Protein AF-N9V1D9-F1 (afdb_monomer)

Mean predicted aligned error: 19.61 Å

Nearest PDB structures (foldseek):
  7ds2-assembly1_B  TM=2.719E-01  e=3.490E+00  Gallus gallus
  8ptk-assembly1_K  TM=2.201E-01  e=3.122E+00  Sus scrofa
  5gsz-assembly1_A  TM=1.842E-01  e=7.622E+00  Mus musculus

Radius of gyration: 31.57 Å; Cα contacts (8 Å, |Δi|>4): 622; chains: 1; bounding box: 70×58×119 Å

pLDDT: mean 80.67, std 20.09, range [31.06, 98.62]

Sequence (431 aa):
MKRSFRFLLLSATIATISIPVLAASCETKAPKEKKEFEAEIAKVEESIKDTTLSAGKKVELAKLASDAKLQLDKLKTQEDFKKALEDLKQKADEIKNKQEENNEGNEGKKPAEISELDETSKKLKDILVLSNDGNRDKWLALLTKSEKDYTLWYDRDNKKIVMVKGEKPPFGSNKDAEQWVLFELKDDAKGMLTDGRQLVNDKEPTYEVAKGDKTYTNLSTKLNFGIDKQLNSNKFDIYIRYKVGKFIKDASPLVSTESNQSKVSFETKESEESTPSPSTPPSSTPTPDRGDSSSPAMKYKMPELYKFSEEGNLFEVKEIKQLKEELEKILKGKNQGSLRIDKGLIKATRDKKSELKFLKFNLALKKFPNVNTHGNTTANIGWIFGSSNRKGIFLKKEDDNKYILKWKLLIKDENTVSDSEKEYSQIIEIK

Secondary structure (DSSP, 8-state):
--------------------------S----HHHHHHHHHHHHHHHHHT-TTS-HHHHHHHHHHHHHHHHHHTT--SHHHHHHHHHHHHHHHHHHHH-------SS-TTHHHHHHHHHHHHHH-SS-EEE---TTHHHHHHHHHH-GGGEEEEEETTTTEEEEEESSS-SSGGGTTS--EEEEEE-HHHHHHS-TTEEEEESS--EEEEEETTEEEEEE--EEEEEEEEPTTSSEEEEEEEEEEEE--TTSPPEE-SS-EEEEEEEE--------PPPPP----PPPPPPP-S--GGGGBSSHHHHHHHHTT-SEEE-SHHHHHHHHHHHHTT-SEEEEEEETTEEEESS-TT-B-SSEEE-GGGTT-TT---SSSTT-SEE--BTTB---SEEEEE-SSSEEEEEEEE-BSSTTS--TT--EEEEEEE--

Structure (mmCIF, N/CA/C/O backbone):
data_AF-N9V1D9-F1
#
_entry.id   AF-N9V1D9-F1
#
loop_
_atom_site.group_PDB
_atom_site.id
_atom_site.type_symbol
_atom_site.label_atom_id
_atom_site.label_alt_id
_atom_site.label_comp_id
_atom_site.label_asym_id
_atom_site.label_entity_id
_atom_site.label_seq_id
_atom_site.pdbx_PDB_ins_code
_atom_site.Cartn_x
_atom_site.Cartn_y
_atom_site.Cartn_z
_atom_site.occupancy
_atom_site.B_iso_or_equiv
_atom_site.auth_seq_id
_atom_site.auth_comp_id
_atom_site.auth_asym_id
_atom_site.auth_atom_id
_atom_site.pdbx_PDB_model_num
ATOM 1 N N . MET A 1 1 ? 12.044 7.787 -80.565 1.00 36.12 1 MET A N 1
ATOM 2 C CA . MET A 1 1 ? 12.606 9.086 -80.116 1.00 36.12 1 MET A CA 1
ATOM 3 C C . MET A 1 1 ? 11.672 9.627 -79.045 1.00 36.12 1 MET A C 1
ATOM 5 O O . MET A 1 1 ? 10.475 9.519 -79.233 1.00 36.12 1 MET A O 1
ATOM 9 N N . LYS A 1 2 ? 12.167 9.843 -77.817 1.00 39.03 2 LYS A N 1
ATOM 10 C CA . LYS A 1 2 ? 12.454 11.173 -77.224 1.00 39.03 2 LYS A CA 1
ATOM 11 C C . LYS A 1 2 ? 11.233 12.109 -77.285 1.00 39.03 2 LYS A C 1
ATOM 13 O O . LYS A 1 2 ? 10.715 12.301 -78.366 1.00 39.03 2 LYS A O 1
ATOM 18 N N . ARG A 1 3 ? 10.796 12.826 -76.256 1.00 43.31 3 ARG A N 1
ATOM 19 C CA . ARG A 1 3 ? 11.112 13.010 -74.830 1.00 43.31 3 ARG A CA 1
ATOM 20 C C . ARG A 1 3 ? 10.045 14.024 -74.352 1.00 43.31 3 ARG A C 1
ATOM 22 O O . ARG A 1 3 ? 9.467 14.728 -75.170 1.00 43.31 3 ARG A O 1
ATOM 29 N N . SER A 1 4 ? 9.903 14.131 -73.032 1.00 45.41 4 SER A N 1
ATOM 30 C CA . SER A 1 4 ? 9.452 15.309 -72.269 1.00 45.41 4 SER A CA 1
ATOM 31 C C . SER A 1 4 ? 8.000 15.783 -72.384 1.00 45.41 4 SER A C 1
ATOM 33 O O . SER A 1 4 ? 7.652 16.541 -73.280 1.00 45.41 4 SER A O 1
ATOM 35 N N . PHE A 1 5 ? 7.242 15.521 -71.317 1.00 45.53 5 PHE A N 1
ATOM 36 C CA . PHE A 1 5 ? 6.299 16.492 -70.768 1.00 45.53 5 PHE A CA 1
ATOM 37 C C . PHE A 1 5 ? 6.750 16.829 -69.342 1.00 45.53 5 PHE A C 1
ATOM 39 O O . PHE A 1 5 ? 6.777 15.968 -68.464 1.00 45.53 5 PHE A O 1
ATOM 46 N N . ARG A 1 6 ? 7.197 18.073 -69.140 1.00 49.41 6 ARG A N 1
ATOM 47 C CA . ARG A 1 6 ? 7.461 18.673 -67.829 1.00 49.41 6 ARG A CA 1
ATOM 48 C C . ARG A 1 6 ? 6.387 19.731 -67.571 1.00 49.41 6 ARG A C 1
ATOM 50 O O . ARG A 1 6 ? 6.195 20.594 -68.414 1.00 49.41 6 ARG A O 1
ATOM 57 N N . PHE A 1 7 ? 5.802 19.639 -66.377 1.00 44.75 7 PHE A N 1
ATOM 58 C CA . PHE A 1 7 ? 5.286 20.704 -65.510 1.00 44.75 7 PHE A CA 1
ATOM 59 C C . PHE A 1 7 ? 4.245 21.705 -66.035 1.00 44.75 7 PHE A C 1
ATOM 61 O O . PHE A 1 7 ? 4.569 22.615 -66.789 1.00 44.75 7 PHE A O 1
ATOM 68 N N . LEU A 1 8 ? 3.063 21.676 -65.406 1.00 41.34 8 LEU A N 1
ATOM 69 C CA . LEU A 1 8 ? 2.455 22.878 -64.827 1.00 41.34 8 LEU A CA 1
ATOM 70 C C . LEU A 1 8 ? 1.548 22.512 -63.636 1.00 41.34 8 LEU A C 1
ATOM 72 O O . LEU A 1 8 ? 0.746 21.587 -63.702 1.00 41.34 8 LEU A O 1
ATOM 76 N N . LEU A 1 9 ? 1.794 23.219 -62.531 1.00 47.09 9 LEU A N 1
ATOM 77 C CA . LEU A 1 9 ? 1.120 23.207 -61.230 1.00 47.09 9 LEU A CA 1
ATOM 78 C C . LEU A 1 9 ? -0.313 23.774 -61.282 1.00 47.09 9 LEU A C 1
ATOM 80 O O . LEU A 1 9 ? -0.656 24.452 -62.244 1.00 47.09 9 LEU A O 1
ATOM 84 N N . LEU A 1 10 ? -1.009 23.623 -60.138 1.00 41.75 10 LEU A N 1
ATOM 85 C CA . LEU A 1 10 ? -2.261 24.253 -59.652 1.00 41.75 10 LEU A CA 1
ATOM 86 C C . LEU A 1 10 ? -3.451 23.279 -59.706 1.00 41.75 10 LEU A C 1
ATOM 88 O O . LEU A 1 10 ? -3.725 22.697 -60.741 1.00 41.75 10 LEU A O 1
ATOM 92 N N . SER A 1 11 ? -4.214 23.010 -58.648 1.00 44.09 11 SER A N 1
ATOM 93 C CA . SER A 1 11 ? -4.356 23.631 -57.328 1.00 44.09 11 SER A CA 1
ATOM 94 C C . SER A 1 11 ? -5.165 22.667 -56.452 1.00 44.09 11 SER A C 1
ATOM 96 O O . SER A 1 11 ? -6.257 22.270 -56.853 1.00 44.09 11 SER A O 1
ATOM 98 N N . ALA A 1 12 ? -4.668 22.309 -55.267 1.00 43.69 12 ALA A N 1
ATOM 99 C CA . ALA A 1 12 ? -5.459 21.612 -54.255 1.00 43.69 12 ALA A CA 1
ATOM 100 C C . ALA A 1 12 ? -5.457 22.445 -52.971 1.00 43.69 12 ALA A C 1
ATOM 102 O O . ALA A 1 12 ? -4.437 22.621 -52.308 1.00 43.69 12 ALA A O 1
ATOM 103 N N . THR A 1 13 ? -6.622 23.010 -52.691 1.00 45.75 13 THR A N 1
ATOM 104 C CA . THR A 1 13 ? -7.020 23.761 -51.505 1.00 45.75 13 THR A CA 1
ATOM 105 C C . THR A 1 13 ? -6.794 22.911 -50.256 1.00 45.75 13 THR A C 1
ATOM 107 O O . THR A 1 13 ? -7.564 21.994 -49.979 1.00 45.75 13 THR A O 1
ATOM 110 N N . ILE A 1 14 ? -5.755 23.211 -49.477 1.00 40.72 14 ILE A N 1
ATOM 111 C CA . ILE A 1 14 ? -5.665 22.703 -48.107 1.00 40.72 14 ILE A CA 1
ATOM 112 C C . ILE A 1 14 ? -6.424 23.693 -47.234 1.00 40.72 14 ILE A C 1
ATOM 114 O O . ILE A 1 14 ? -5.996 24.828 -47.030 1.00 40.72 14 ILE A O 1
ATOM 118 N N . ALA A 1 15 ? -7.592 23.253 -46.777 1.00 38.97 15 ALA A N 1
ATOM 119 C CA . ALA A 1 15 ? -8.393 23.946 -45.792 1.00 38.97 15 ALA A CA 1
ATOM 120 C C . ALA A 1 15 ? -7.555 24.184 -44.528 1.00 38.97 15 ALA A C 1
ATOM 122 O O . ALA A 1 15 ? -7.119 23.250 -43.855 1.00 38.97 15 ALA A O 1
ATOM 123 N N . THR A 1 16 ? -7.333 25.454 -44.212 1.00 38.19 16 THR A N 1
ATOM 124 C CA . THR A 1 16 ? -6.825 25.914 -42.926 1.00 38.19 16 THR A CA 1
ATOM 125 C C . THR A 1 16 ? -7.861 25.602 -41.851 1.00 38.19 16 THR A C 1
ATOM 127 O O . THR A 1 16 ? -8.816 26.351 -41.656 1.00 38.19 16 THR A O 1
ATOM 130 N N . ILE A 1 17 ? -7.679 24.494 -41.130 1.00 39.06 17 ILE A N 1
ATOM 131 C CA . ILE A 1 17 ? -8.378 24.272 -39.863 1.00 39.06 17 ILE A CA 1
ATOM 132 C C . ILE A 1 17 ? -7.702 25.178 -38.832 1.00 39.06 17 ILE A C 1
ATOM 134 O O . ILE A 1 17 ? -6.700 24.830 -38.212 1.00 39.06 17 ILE A O 1
ATOM 138 N N . SER A 1 18 ? -8.240 26.386 -38.694 1.00 35.78 18 SER A N 1
ATOM 139 C CA . SER A 1 18 ? -7.959 27.277 -37.577 1.00 35.78 18 SER A CA 1
ATOM 140 C C . SER A 1 18 ? -8.510 26.643 -36.300 1.00 35.78 18 SER A C 1
ATOM 142 O O . SER A 1 18 ? -9.712 26.704 -36.038 1.00 35.78 18 SER A O 1
ATOM 144 N N . ILE A 1 19 ? -7.643 26.019 -35.505 1.00 37.91 19 ILE A N 1
ATOM 145 C CA . ILE A 1 19 ? -7.987 25.661 -34.128 1.00 37.91 19 ILE A CA 1
ATOM 146 C C . ILE A 1 19 ? -8.031 26.974 -33.332 1.00 37.91 19 ILE A C 1
ATOM 148 O O . ILE A 1 19 ? -7.043 27.716 -33.346 1.00 37.91 19 ILE A O 1
ATOM 152 N N . PRO A 1 20 ? -9.148 27.304 -32.663 1.00 40.84 20 PRO A N 1
ATOM 153 C CA . PRO A 1 20 ? -9.225 28.498 -31.843 1.00 40.84 20 PRO A CA 1
ATOM 154 C C . PRO A 1 20 ? -8.260 28.338 -30.669 1.00 40.84 20 PRO A C 1
ATOM 156 O O . PRO A 1 20 ? -8.421 27.468 -29.812 1.00 40.84 20 PRO A O 1
ATOM 159 N N . VAL A 1 21 ? -7.237 29.190 -30.646 1.00 35.66 21 VAL A N 1
ATOM 160 C CA . VAL A 1 21 ? -6.382 29.385 -29.479 1.00 35.66 21 VAL A CA 1
ATOM 161 C C . VAL A 1 21 ? -7.274 29.925 -28.366 1.00 35.66 21 VAL A C 1
ATOM 163 O O . VAL A 1 21 ? -7.687 31.083 -28.387 1.00 35.66 21 VAL A O 1
ATOM 166 N N . LEU A 1 22 ? -7.595 29.053 -27.412 1.00 40.25 22 LEU A N 1
ATOM 167 C CA . LEU A 1 22 ? -8.198 29.406 -26.134 1.00 40.25 22 LEU A CA 1
ATOM 168 C C . LEU A 1 22 ? -7.322 30.457 -25.446 1.00 40.25 22 LEU A C 1
ATOM 170 O O . LEU A 1 22 ? -6.201 30.186 -25.010 1.00 40.25 22 LEU A O 1
ATOM 174 N N . ALA A 1 23 ? -7.854 31.672 -25.373 1.00 44.59 23 ALA A N 1
ATOM 175 C CA . ALA A 1 23 ? -7.304 32.754 -24.587 1.00 44.59 23 ALA A CA 1
ATOM 176 C C . ALA A 1 23 ? -7.743 32.629 -23.119 1.00 44.59 23 ALA A C 1
ATOM 178 O O . ALA A 1 23 ? -8.922 32.481 -22.819 1.00 44.59 23 ALA A O 1
ATOM 179 N N . ALA A 1 24 ? -6.741 32.753 -22.246 1.00 42.00 24 ALA A N 1
ATOM 180 C CA . ALA A 1 24 ? -6.752 33.403 -20.937 1.00 42.00 24 ALA A CA 1
ATOM 181 C C . ALA A 1 24 ? -7.838 33.025 -19.906 1.00 42.00 24 ALA A C 1
ATOM 183 O O . ALA A 1 24 ? -8.940 33.563 -19.897 1.00 42.00 24 ALA A O 1
ATOM 184 N N . SER A 1 25 ? -7.414 32.269 -18.890 1.00 32.12 25 SER A N 1
ATOM 185 C CA . SER A 1 25 ? -7.819 32.522 -17.504 1.00 32.12 25 SER A CA 1
ATOM 186 C C . SER A 1 25 ? -6.597 32.375 -16.588 1.00 32.12 25 SER A C 1
ATOM 188 O O . SER A 1 25 ? -5.736 31.524 -16.814 1.00 32.12 25 SER A O 1
ATOM 190 N N . CYS A 1 26 ? -6.466 33.306 -15.648 1.00 38.41 26 CYS A N 1
ATOM 191 C CA . CYS A 1 26 ? -5.274 33.637 -14.874 1.00 38.41 26 CYS A CA 1
ATOM 192 C C . CYS A 1 26 ? -4.839 32.551 -13.874 1.00 38.41 26 CYS A C 1
ATOM 194 O O . CYS A 1 26 ? -5.654 32.065 -13.103 1.00 38.41 26 CYS A O 1
ATOM 196 N N . GLU A 1 27 ? -3.538 32.248 -13.835 1.00 39.22 27 GLU A N 1
ATOM 197 C CA . GLU A 1 27 ? -2.592 32.532 -12.733 1.00 39.22 27 GLU A CA 1
ATOM 198 C C . GLU A 1 27 ? -1.359 31.619 -12.866 1.00 39.22 27 GLU A C 1
ATOM 200 O O . GLU A 1 27 ? -1.462 30.437 -13.169 1.00 39.22 27 GLU A O 1
ATOM 205 N N . THR A 1 28 ? -0.167 32.204 -12.703 1.00 47.12 28 THR A N 1
ATOM 206 C CA . THR A 1 28 ? 1.175 31.692 -13.066 1.00 47.12 28 THR A CA 1
ATOM 207 C C . THR A 1 28 ? 1.433 31.508 -14.569 1.00 47.12 28 THR A C 1
ATOM 209 O O . THR A 1 28 ? 1.214 30.455 -15.160 1.00 47.12 28 THR A O 1
ATOM 212 N N . LYS A 1 29 ? 1.980 32.554 -15.211 1.00 58.03 29 LYS A N 1
ATOM 213 C CA . LYS A 1 29 ? 2.619 32.434 -16.532 1.00 58.03 29 LYS A CA 1
ATOM 214 C C . LYS A 1 29 ? 3.765 31.426 -16.410 1.00 58.03 29 LYS A C 1
ATOM 216 O O . LYS A 1 29 ? 4.829 31.774 -15.907 1.00 58.03 29 LYS A O 1
ATOM 221 N N . ALA A 1 30 ? 3.536 30.190 -16.849 1.00 63.38 30 ALA A N 1
ATOM 222 C CA . ALA A 1 30 ? 4.608 29.219 -17.019 1.00 63.38 30 ALA A CA 1
ATOM 223 C C . ALA A 1 30 ? 5.736 29.853 -17.862 1.00 63.38 30 ALA A C 1
ATOM 225 O O . ALA A 1 30 ? 5.416 30.562 -18.829 1.00 63.38 30 ALA A O 1
ATOM 226 N N . PRO A 1 31 ? 7.017 29.626 -17.512 1.00 79.38 31 PRO A N 1
ATOM 227 C CA . PRO A 1 31 ? 8.148 30.133 -18.281 1.00 79.38 31 PRO A CA 1
ATOM 228 C C . PRO A 1 31 ? 7.989 29.765 -19.757 1.00 79.38 31 PRO A C 1
ATOM 230 O O . PRO A 1 31 ? 7.534 28.663 -20.076 1.00 79.38 31 PRO A O 1
ATOM 233 N N . LYS A 1 32 ? 8.344 30.679 -20.662 1.00 88.06 32 LYS A N 1
ATOM 234 C CA . LYS A 1 32 ? 8.238 30.464 -22.114 1.00 88.06 32 LYS A CA 1
ATOM 235 C C . LYS A 1 32 ? 8.963 29.175 -22.532 1.00 88.06 32 LYS A C 1
ATOM 237 O O . LYS A 1 32 ? 8.440 28.388 -23.310 1.00 88.06 32 LYS A O 1
ATOM 242 N N . GLU A 1 33 ? 10.101 28.927 -21.904 1.00 87.75 33 GLU A N 1
ATOM 243 C CA . GLU A 1 33 ? 10.992 27.787 -22.088 1.00 87.75 33 GLU A CA 1
ATOM 244 C C . GLU A 1 33 ? 10.349 26.462 -21.665 1.00 87.75 33 GLU A C 1
ATOM 246 O O . GLU A 1 33 ? 10.575 25.442 -22.308 1.00 87.75 33 GLU A O 1
ATOM 251 N N . LYS A 1 34 ? 9.486 26.467 -20.638 1.00 90.50 34 LYS A N 1
ATOM 252 C CA . LYS A 1 34 ? 8.734 25.269 -20.239 1.00 90.50 34 LYS A CA 1
ATOM 253 C C . LYS A 1 34 ? 7.763 24.844 -21.343 1.00 90.50 34 LYS A C 1
ATOM 255 O O . LYS A 1 34 ? 7.691 23.666 -21.675 1.00 90.50 34 LYS A O 1
ATOM 260 N N . LYS A 1 35 ? 7.058 25.805 -21.951 1.00 91.44 35 LYS A N 1
ATOM 261 C CA . LYS A 1 35 ? 6.141 25.533 -23.072 1.00 91.44 35 LYS A CA 1
ATOM 262 C C . LYS A 1 35 ? 6.885 25.052 -24.317 1.00 91.44 35 LYS A C 1
ATOM 264 O O . LYS A 1 35 ? 6.390 24.185 -25.028 1.00 91.44 35 LYS A O 1
ATOM 269 N N . GLU A 1 36 ? 8.063 25.611 -24.584 1.00 92.94 36 GLU A N 1
ATOM 270 C CA . GLU A 1 36 ? 8.922 25.161 -25.685 1.00 92.94 36 GLU A CA 1
ATOM 271 C C . GLU A 1 36 ? 9.426 23.729 -25.458 1.00 92.94 36 GLU A C 1
ATOM 273 O O . GLU A 1 36 ? 9.434 22.935 -26.395 1.00 92.94 36 GLU A O 1
ATOM 278 N N . PHE A 1 37 ? 9.763 23.371 -24.216 1.00 95.25 37 PHE A N 1
ATOM 279 C CA . PHE A 1 37 ? 10.156 22.010 -23.847 1.00 95.25 37 PHE A CA 1
ATOM 280 C C . PHE A 1 37 ? 9.003 21.008 -23.985 1.00 95.25 37 PHE A C 1
ATOM 282 O O . PHE A 1 37 ? 9.182 19.958 -24.597 1.00 95.25 37 PHE A O 1
ATOM 289 N N . GLU A 1 38 ? 7.796 21.353 -23.527 1.00 93.50 38 GLU A N 1
ATOM 290 C CA . GLU A 1 38 ? 6.584 20.540 -23.732 1.00 93.50 38 GLU A CA 1
ATOM 291 C C . GLU A 1 38 ? 6.276 20.318 -25.221 1.00 93.50 38 GLU A C 1
ATOM 293 O O . GLU A 1 38 ? 5.967 19.199 -25.636 1.00 93.50 38 GLU A O 1
ATOM 298 N N . ALA A 1 39 ? 6.400 21.367 -26.039 1.00 95.62 39 ALA A N 1
ATOM 299 C CA . ALA A 1 39 ? 6.190 21.274 -27.480 1.00 95.62 39 ALA A CA 1
ATOM 300 C C . ALA A 1 39 ? 7.234 20.377 -28.162 1.00 95.62 39 ALA A C 1
ATOM 302 O O . ALA A 1 39 ? 6.899 19.634 -29.084 1.00 95.62 39 ALA A O 1
ATOM 303 N N . GLU A 1 40 ? 8.491 20.418 -27.719 1.00 95.75 40 GLU A N 1
ATOM 304 C CA . GLU A 1 40 ? 9.545 19.575 -28.281 1.00 95.75 40 GLU A CA 1
ATOM 305 C C . GLU A 1 40 ? 9.374 18.102 -27.883 1.00 95.75 40 GLU A C 1
ATOM 307 O O . GLU A 1 40 ? 9.510 17.229 -28.738 1.00 95.75 40 GLU A O 1
ATOM 312 N N . ILE A 1 41 ? 8.961 17.815 -26.640 1.00 95.75 41 ILE A N 1
ATOM 313 C CA . ILE A 1 41 ? 8.557 16.461 -26.224 1.00 95.75 41 ILE A CA 1
ATOM 314 C C . ILE A 1 41 ? 7.453 15.937 -27.152 1.00 95.75 41 ILE A C 1
ATOM 316 O O . ILE A 1 41 ? 7.565 14.825 -27.663 1.00 95.75 41 ILE A O 1
ATOM 320 N N . ALA A 1 42 ? 6.427 16.746 -27.438 1.00 94.75 42 ALA A N 1
ATOM 321 C CA . ALA A 1 42 ? 5.340 16.347 -28.332 1.00 94.75 42 ALA A CA 1
ATOM 322 C C . ALA A 1 42 ? 5.825 16.038 -29.763 1.00 94.75 42 ALA A C 1
ATOM 324 O O . ALA A 1 42 ? 5.372 15.062 -30.360 1.00 94.75 42 ALA A O 1
ATOM 325 N N . LYS A 1 43 ? 6.788 16.801 -30.300 1.00 94.62 43 LYS A N 1
ATOM 326 C CA . LYS A 1 43 ? 7.404 16.499 -31.608 1.00 94.62 43 LYS A CA 1
ATOM 327 C C . LYS A 1 43 ? 8.188 15.191 -31.596 1.00 94.62 43 LYS A C 1
ATOM 329 O O . LYS A 1 43 ? 8.154 14.451 -32.582 1.00 94.62 43 LYS A O 1
ATOM 334 N N . VAL A 1 44 ? 8.903 14.890 -30.509 1.00 94.25 44 VAL A N 1
ATOM 335 C CA . VAL A 1 44 ? 9.585 13.596 -30.350 1.00 94.25 44 VAL A CA 1
ATOM 336 C C . VAL A 1 44 ? 8.550 12.470 -30.334 1.00 94.25 44 VAL A C 1
ATOM 338 O O . VAL A 1 44 ? 8.721 11.489 -31.051 1.00 94.25 44 VAL A O 1
ATOM 341 N N . GLU A 1 45 ? 7.435 12.636 -29.619 1.00 91.12 45 GLU A N 1
ATOM 342 C CA . GLU A 1 45 ? 6.347 11.649 -29.586 1.00 91.12 45 GLU A CA 1
ATOM 343 C C . GLU A 1 45 ? 5.659 11.448 -30.939 1.00 91.12 45 GLU A C 1
ATOM 345 O O . GLU A 1 45 ? 5.304 10.326 -31.304 1.00 91.12 45 GLU A O 1
ATOM 350 N N . GLU A 1 46 ? 5.490 12.517 -31.710 1.00 92.50 46 GLU A N 1
ATOM 351 C CA . GLU A 1 46 ? 4.967 12.436 -33.071 1.00 92.50 46 GLU A CA 1
ATOM 352 C C . GLU A 1 46 ? 5.954 11.736 -34.010 1.00 92.50 46 GLU A C 1
ATOM 354 O O . GLU A 1 46 ? 5.548 10.887 -34.802 1.00 92.50 46 GLU A O 1
ATOM 359 N N . SER A 1 47 ? 7.257 11.989 -33.841 1.00 89.62 47 SER A N 1
ATOM 360 C CA . SER A 1 47 ? 8.318 11.311 -34.597 1.00 89.62 47 SER A CA 1
ATOM 361 C C . SER A 1 47 ? 8.274 9.791 -34.406 1.00 89.62 47 SER A C 1
ATOM 363 O O . SER A 1 47 ? 8.547 9.059 -35.345 1.00 89.62 47 SER A O 1
ATOM 365 N N . ILE A 1 48 ? 7.879 9.284 -33.231 1.00 90.50 48 ILE A N 1
ATOM 366 C CA . ILE A 1 48 ? 7.760 7.833 -32.969 1.00 90.50 48 ILE A CA 1
ATOM 367 C C . ILE A 1 48 ? 6.724 7.168 -33.892 1.00 90.50 48 ILE A C 1
ATOM 369 O O . ILE A 1 48 ? 6.857 5.989 -34.235 1.00 90.50 48 ILE A O 1
ATOM 373 N N . LYS A 1 49 ? 5.696 7.915 -34.315 1.00 88.00 49 LYS A N 1
ATOM 374 C CA . LYS A 1 49 ? 4.637 7.417 -35.204 1.00 88.00 49 LYS A CA 1
ATOM 375 C C . LYS A 1 49 ? 5.091 7.302 -36.659 1.00 88.00 49 LYS A C 1
ATOM 377 O O . LYS A 1 49 ? 4.398 6.656 -37.443 1.00 88.00 49 LYS A O 1
ATOM 382 N N . ASP A 1 50 ? 6.237 7.879 -37.014 1.00 86.88 50 ASP A N 1
ATOM 383 C CA . ASP A 1 50 ? 6.778 7.820 -38.368 1.00 86.88 50 ASP A CA 1
ATOM 384 C C . ASP A 1 50 ? 7.070 6.368 -38.777 1.00 86.88 50 ASP A C 1
ATOM 386 O O . ASP A 1 50 ? 7.816 5.637 -38.121 1.00 86.88 50 ASP A O 1
ATOM 390 N N . THR A 1 51 ? 6.464 5.913 -39.872 1.00 79.88 51 THR A N 1
ATOM 391 C CA . THR A 1 51 ? 6.651 4.559 -40.401 1.00 79.88 51 THR A CA 1
ATOM 392 C C . THR A 1 51 ? 8.051 4.318 -40.961 1.00 79.88 51 THR A C 1
ATOM 394 O O . THR A 1 51 ? 8.428 3.157 -41.088 1.00 79.88 51 THR A O 1
ATOM 397 N N . THR A 1 52 ? 8.834 5.362 -41.262 1.00 86.81 52 THR A N 1
ATOM 398 C CA . THR A 1 52 ? 10.184 5.212 -41.836 1.00 86.81 52 THR A CA 1
ATOM 399 C C . THR A 1 52 ? 11.277 4.964 -40.796 1.00 86.81 52 THR A C 1
ATOM 401 O O . THR A 1 52 ? 12.392 4.602 -41.163 1.00 86.81 52 THR A O 1
ATOM 404 N N . LEU A 1 53 ? 10.992 5.153 -39.503 1.00 86.75 53 LEU A N 1
ATOM 405 C CA . LEU A 1 53 ? 11.942 4.857 -38.429 1.00 86.75 53 LEU A CA 1
ATOM 406 C C . LEU A 1 53 ? 11.948 3.366 -38.082 1.00 86.75 53 LEU A C 1
ATOM 408 O O . LEU A 1 53 ? 10.893 2.735 -37.957 1.00 86.75 53 LEU A O 1
ATOM 412 N N . SER A 1 54 ? 13.140 2.818 -37.845 1.00 86.25 54 SER A N 1
ATOM 413 C CA . SER A 1 54 ? 13.295 1.442 -37.381 1.00 86.25 54 SER A CA 1
ATOM 414 C C . SER A 1 54 ? 12.759 1.249 -35.961 1.00 86.25 54 SER A C 1
ATOM 416 O O . SER A 1 54 ? 12.672 2.185 -35.159 1.00 86.25 54 SER A O 1
ATOM 418 N N . ALA A 1 55 ? 12.391 0.008 -35.630 1.00 77.69 55 ALA A N 1
ATOM 419 C CA . ALA A 1 55 ? 11.822 -0.328 -34.326 1.00 77.69 55 ALA A CA 1
ATOM 420 C C . ALA A 1 55 ? 12.769 0.027 -33.163 1.00 77.69 55 ALA A C 1
ATOM 422 O O . ALA A 1 55 ? 12.306 0.521 -32.137 1.00 77.69 55 ALA A O 1
ATOM 423 N N . GLY A 1 56 ? 14.085 -0.154 -33.341 1.00 78.25 56 GLY A N 1
ATOM 424 C CA . GLY A 1 56 ? 15.097 0.233 -32.352 1.00 78.25 56 GLY A CA 1
ATOM 425 C C . GLY A 1 56 ? 15.081 1.736 -32.069 1.00 78.25 56 GLY A C 1
ATOM 426 O O . GLY A 1 56 ? 14.917 2.146 -30.919 1.00 78.25 56 GLY A O 1
ATOM 427 N N . LYS A 1 57 ? 15.117 2.561 -33.124 1.00 87.44 57 LYS A N 1
ATOM 428 C CA . LYS A 1 57 ? 15.042 4.026 -33.005 1.00 87.44 57 LYS A CA 1
ATOM 429 C C . LYS A 1 57 ? 13.738 4.493 -32.361 1.00 87.44 57 LYS A C 1
ATOM 431 O O . LYS A 1 57 ? 13.755 5.410 -31.546 1.00 87.44 57 LYS A O 1
ATOM 436 N N . LYS A 1 58 ? 12.609 3.845 -32.666 1.00 85.19 58 LYS A N 1
ATOM 437 C CA . LYS A 1 58 ? 11.313 4.151 -32.032 1.00 85.19 58 LYS A CA 1
ATOM 438 C C . LYS A 1 58 ? 11.326 3.902 -30.528 1.00 85.19 58 LYS A C 1
ATOM 440 O O . LYS A 1 58 ? 10.803 4.725 -29.781 1.00 85.19 58 LYS A O 1
ATOM 445 N N . VAL A 1 59 ? 11.932 2.802 -30.081 1.00 79.88 59 VAL A N 1
ATOM 446 C CA . VAL A 1 59 ? 12.063 2.483 -28.651 1.00 79.88 59 VAL A CA 1
ATOM 447 C C . VAL A 1 59 ? 12.985 3.482 -27.948 1.00 79.88 59 VAL A C 1
ATOM 449 O O . VAL A 1 59 ? 12.646 3.959 -26.866 1.00 79.88 59 VAL A O 1
ATOM 452 N N . GLU A 1 60 ? 14.115 3.846 -28.561 1.00 86.56 60 GLU A N 1
ATOM 453 C CA . GLU A 1 60 ? 15.029 4.852 -28.001 1.00 86.56 60 GLU A CA 1
ATOM 454 C C . GLU A 1 60 ? 14.375 6.240 -27.905 1.00 86.56 60 GLU A C 1
ATOM 456 O O . GLU A 1 60 ? 14.465 6.885 -26.859 1.00 86.56 60 GLU A O 1
ATOM 461 N N . LEU A 1 61 ? 13.636 6.669 -28.936 1.00 91.31 61 LEU A N 1
ATOM 462 C CA . LEU A 1 61 ? 12.872 7.923 -28.911 1.00 91.31 61 LEU A CA 1
ATOM 463 C C . LEU A 1 61 ? 11.732 7.895 -27.881 1.00 91.31 61 LEU A C 1
ATOM 465 O O . LEU A 1 61 ? 11.502 8.896 -27.205 1.00 91.31 61 LEU A O 1
ATOM 469 N N . ALA A 1 62 ? 11.045 6.759 -27.713 1.00 85.12 62 ALA A N 1
ATOM 470 C CA . ALA A 1 62 ? 10.012 6.597 -26.688 1.00 85.12 62 ALA A CA 1
ATOM 471 C C . ALA A 1 62 ? 10.587 6.719 -25.272 1.00 85.12 62 ALA A C 1
ATOM 473 O O . ALA A 1 62 ? 10.005 7.393 -24.419 1.00 85.12 62 ALA A O 1
ATOM 474 N N . LYS A 1 63 ? 11.759 6.118 -25.033 1.00 86.94 63 LYS A N 1
ATOM 475 C CA . LYS A 1 63 ? 12.478 6.264 -23.766 1.00 86.94 63 LYS A CA 1
ATOM 476 C C . LYS A 1 63 ? 12.896 7.719 -23.536 1.00 86.94 63 LYS A C 1
ATOM 478 O O . LYS A 1 63 ? 12.631 8.252 -22.463 1.00 86.94 63 LYS A O 1
ATOM 483 N N . LEU A 1 64 ? 13.457 8.377 -24.554 1.00 92.44 64 LEU A N 1
ATOM 484 C CA . LEU A 1 64 ? 13.863 9.783 -24.485 1.00 92.44 64 LEU A CA 1
ATOM 485 C C . LEU A 1 64 ? 12.682 10.712 -24.148 1.00 92.44 64 LEU A C 1
ATOM 487 O O . LEU A 1 64 ? 12.808 11.570 -23.276 1.00 92.44 64 LEU A O 1
ATOM 491 N N . ALA A 1 65 ? 11.522 10.515 -24.784 1.00 91.38 65 ALA A N 1
ATOM 492 C CA . ALA A 1 65 ? 10.310 11.286 -24.499 1.00 91.38 65 ALA A CA 1
ATOM 493 C C . ALA A 1 65 ? 9.798 11.057 -23.067 1.00 91.38 65 ALA A C 1
ATOM 495 O O . ALA A 1 65 ? 9.415 12.008 -22.384 1.00 91.38 65 ALA A O 1
ATOM 496 N N . SER A 1 66 ? 9.824 9.808 -22.590 1.00 89.06 66 SER A N 1
ATOM 497 C CA . SER A 1 66 ? 9.438 9.467 -21.217 1.00 89.06 66 SER A CA 1
ATOM 498 C C . SER A 1 66 ? 10.357 10.126 -20.184 1.00 89.06 66 SER A C 1
ATOM 500 O O . SER A 1 66 ? 9.874 10.747 -19.235 1.00 89.06 66 SER A O 1
ATOM 502 N N . ASP A 1 67 ? 11.675 10.047 -20.377 1.00 86.81 67 ASP A N 1
ATOM 503 C CA . ASP A 1 67 ? 12.658 10.660 -19.476 1.00 86.81 67 ASP A CA 1
ATOM 504 C C . ASP A 1 67 ? 12.505 12.191 -19.444 1.00 86.81 67 ASP A C 1
ATOM 506 O O . ASP A 1 67 ? 12.542 12.800 -18.371 1.00 86.81 67 ASP A O 1
ATOM 510 N N . ALA A 1 68 ? 12.247 12.819 -20.597 1.00 92.44 68 ALA A N 1
ATOM 511 C CA . ALA A 1 68 ? 12.001 14.257 -20.696 1.00 92.44 68 ALA A CA 1
ATOM 512 C C . ALA A 1 68 ? 10.720 14.694 -19.959 1.00 92.44 68 ALA A C 1
ATOM 514 O O . ALA A 1 68 ? 10.725 15.724 -19.283 1.00 92.44 68 ALA A O 1
ATOM 515 N N . LYS A 1 69 ? 9.644 13.890 -19.994 1.00 91.75 69 LYS A N 1
ATOM 516 C CA . LYS A 1 69 ? 8.428 14.139 -19.193 1.00 91.75 69 LYS A CA 1
ATOM 517 C C . LYS A 1 69 ? 8.704 14.081 -17.693 1.00 91.75 69 LYS A C 1
ATOM 519 O O . LYS A 1 69 ? 8.218 14.927 -16.953 1.00 91.75 69 LYS A O 1
ATOM 524 N N . LEU A 1 70 ? 9.531 13.139 -17.240 1.00 88.44 70 LEU A N 1
ATOM 525 C CA . LEU A 1 70 ? 9.928 13.065 -15.830 1.00 88.44 70 LEU A CA 1
ATOM 526 C C . LEU A 1 70 ? 10.811 14.245 -15.402 1.00 88.44 70 LEU A C 1
ATOM 528 O O . LEU A 1 70 ? 10.808 14.623 -14.229 1.00 88.44 70 LEU A O 1
ATOM 532 N N . GLN A 1 71 ? 11.594 14.813 -16.323 1.00 88.12 71 GLN A N 1
ATOM 533 C CA . GLN A 1 71 ? 12.380 16.020 -16.066 1.00 88.12 71 GLN A CA 1
ATOM 534 C C . GLN A 1 71 ? 11.510 17.280 -16.032 1.00 88.12 71 GLN A C 1
ATOM 536 O O . GLN A 1 71 ? 11.767 18.148 -15.202 1.00 88.12 71 GLN A O 1
ATOM 541 N N . LEU A 1 72 ? 10.455 17.361 -16.850 1.00 89.31 72 LEU A N 1
ATOM 542 C CA . LEU A 1 72 ? 9.532 18.503 -16.905 1.00 89.31 72 LEU A CA 1
ATOM 543 C C . LEU A 1 72 ? 8.992 18.908 -15.519 1.00 89.31 72 LEU A C 1
ATOM 545 O O . LEU A 1 72 ? 8.882 20.100 -15.230 1.00 89.31 72 LEU A O 1
ATOM 549 N N . ASP A 1 73 ? 8.712 17.931 -14.652 1.00 84.81 73 ASP A N 1
ATOM 550 C CA . ASP A 1 73 ? 8.201 18.156 -13.290 1.00 84.81 73 ASP A CA 1
ATOM 551 C C . ASP A 1 73 ? 9.293 18.529 -12.269 1.00 84.81 73 ASP A C 1
ATOM 553 O O . ASP A 1 73 ? 8.999 19.020 -11.176 1.00 84.81 73 ASP A O 1
ATOM 557 N N . LYS A 1 74 ? 10.567 18.289 -12.603 1.00 89.88 74 LYS A N 1
ATOM 558 C CA . LYS A 1 74 ? 11.722 18.513 -11.718 1.00 89.88 74 LYS A CA 1
ATOM 559 C C . LYS A 1 74 ? 12.405 19.856 -11.965 1.00 89.88 74 LYS A C 1
ATOM 561 O O . LYS A 1 74 ? 12.941 20.434 -11.018 1.00 89.88 74 LYS A O 1
ATOM 566 N N . LEU A 1 75 ? 12.402 20.337 -13.208 1.00 91.75 75 LEU A N 1
ATOM 567 C CA . LEU A 1 75 ? 13.042 21.593 -13.602 1.00 91.75 75 LEU A CA 1
ATOM 568 C C . LEU A 1 75 ? 12.223 22.787 -13.086 1.00 91.75 75 LEU A C 1
ATOM 570 O O . LEU A 1 75 ? 10.995 22.812 -13.185 1.00 91.75 75 LEU A O 1
ATOM 574 N N . LYS A 1 76 ? 12.903 23.780 -12.502 1.00 89.44 76 LYS A N 1
ATOM 575 C CA . LYS A 1 76 ? 12.251 24.943 -11.867 1.00 89.44 76 LYS A CA 1
ATOM 576 C C . LYS A 1 76 ? 12.708 26.279 -12.435 1.00 89.44 76 LYS A C 1
ATOM 578 O O . LYS A 1 76 ? 11.943 27.239 -12.375 1.00 89.44 76 LYS A O 1
ATOM 583 N N . THR A 1 77 ? 13.931 26.352 -12.958 1.00 89.62 77 THR A N 1
ATOM 584 C CA . THR A 1 77 ? 14.527 27.597 -13.454 1.00 89.62 77 THR A CA 1
ATOM 585 C C . THR A 1 77 ? 14.530 27.653 -14.977 1.00 89.62 77 THR A C 1
ATOM 587 O O . THR A 1 77 ? 14.433 26.634 -15.659 1.00 89.62 77 THR A O 1
ATOM 590 N N . GLN A 1 78 ? 14.617 28.864 -15.522 1.00 88.31 78 GLN A N 1
ATOM 591 C CA . GLN A 1 78 ? 14.625 29.094 -16.963 1.00 88.31 78 GLN A CA 1
ATOM 592 C C . GLN A 1 78 ? 15.886 28.513 -17.621 1.00 88.31 78 GLN A C 1
ATOM 594 O O . GLN A 1 78 ? 15.801 27.934 -18.704 1.00 88.31 78 GLN A O 1
ATOM 599 N N . GLU A 1 79 ? 17.041 28.635 -16.963 1.00 88.56 79 GLU A N 1
ATOM 600 C CA . GLU A 1 79 ? 18.306 28.053 -17.413 1.00 88.56 79 GLU A CA 1
ATOM 601 C C . GLU A 1 79 ? 18.242 26.521 -17.485 1.00 88.56 79 GLU A C 1
ATOM 603 O O . GLU A 1 79 ? 18.693 25.941 -18.475 1.00 88.56 79 GLU A O 1
ATOM 608 N N . ASP A 1 80 ? 17.619 25.874 -16.494 1.00 92.00 80 ASP A N 1
ATOM 609 C CA . ASP A 1 80 ? 17.439 24.418 -16.470 1.00 92.00 80 ASP A CA 1
ATOM 610 C C . ASP A 1 80 ? 16.615 23.928 -17.670 1.00 92.00 80 ASP A C 1
ATOM 612 O O . ASP A 1 80 ? 16.975 22.943 -18.316 1.00 92.00 80 ASP A O 1
ATOM 616 N N . PHE A 1 81 ? 15.532 24.641 -18.007 1.00 92.38 81 PHE A N 1
ATOM 617 C CA . PHE A 1 81 ? 14.706 24.315 -19.173 1.00 92.38 81 PHE A CA 1
ATOM 618 C C . PHE A 1 81 ? 15.452 24.511 -20.493 1.00 92.38 81 PHE A C 1
ATOM 620 O O . PHE A 1 81 ? 15.325 23.671 -21.380 1.00 92.38 81 PHE A O 1
ATOM 627 N N . LYS A 1 82 ? 16.251 25.579 -20.633 1.00 92.94 82 LYS A N 1
ATOM 628 C CA . LYS A 1 82 ? 17.048 25.807 -21.853 1.00 92.94 82 LYS A CA 1
ATOM 629 C C . LYS A 1 82 ? 18.053 24.687 -22.081 1.00 92.94 82 LYS A C 1
ATOM 631 O O . LYS A 1 82 ? 18.115 24.148 -23.182 1.00 92.94 82 LYS A O 1
ATOM 636 N N . LYS A 1 83 ? 18.781 24.302 -21.031 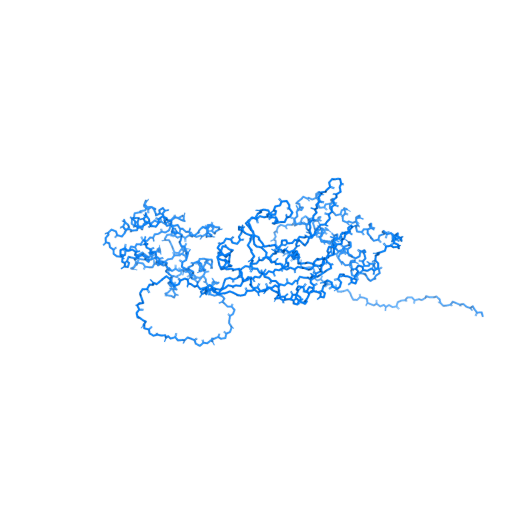1.00 94.69 83 LYS A N 1
ATOM 637 C CA . LYS A 1 83 ? 19.762 23.218 -21.107 1.00 94.69 83 LYS A CA 1
ATOM 638 C C . LYS A 1 83 ? 19.100 21.879 -21.442 1.00 94.69 83 LYS A C 1
ATOM 640 O O . LYS A 1 83 ? 19.557 21.180 -22.338 1.00 94.69 83 LYS A O 1
ATOM 645 N N . ALA A 1 84 ? 17.993 21.549 -20.775 1.00 93.62 84 ALA A N 1
ATOM 646 C CA . ALA A 1 84 ? 17.253 20.318 -21.050 1.00 93.62 84 ALA A CA 1
ATOM 647 C C . ALA A 1 84 ? 16.685 20.280 -22.480 1.00 93.62 84 ALA A C 1
AT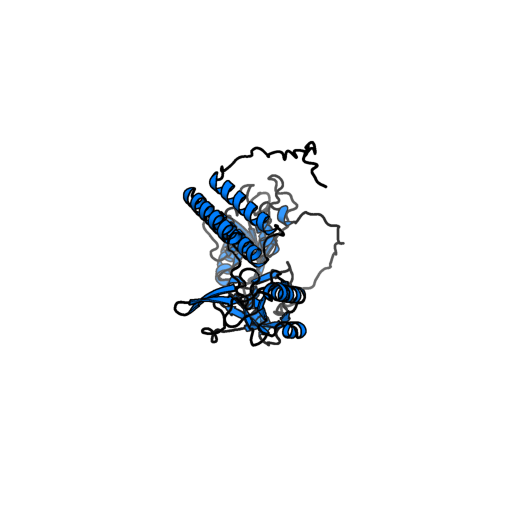OM 649 O O . ALA A 1 84 ? 16.646 19.220 -23.103 1.00 93.62 84 ALA A O 1
ATOM 650 N N . LEU A 1 85 ? 16.265 21.429 -23.016 1.00 94.12 85 LEU A N 1
ATOM 651 C CA . LEU A 1 85 ? 15.758 21.551 -24.381 1.00 94.12 85 LEU A CA 1
ATOM 652 C C . LEU A 1 85 ? 16.851 21.339 -25.436 1.00 94.12 85 LEU A C 1
ATOM 654 O O . LEU A 1 85 ? 16.599 20.647 -26.422 1.00 94.12 85 LEU A O 1
ATOM 658 N N . GLU A 1 86 ? 18.045 21.900 -25.242 1.00 94.81 86 GLU A N 1
ATOM 659 C CA . GLU A 1 86 ? 19.196 21.636 -26.118 1.00 94.81 86 GLU A CA 1
ATOM 660 C C . GLU A 1 86 ? 19.601 20.157 -26.076 1.00 94.81 86 GLU A C 1
ATOM 662 O O . GLU A 1 86 ? 19.698 19.527 -27.132 1.00 94.81 86 GLU A O 1
ATOM 667 N N . ASP A 1 87 ? 19.711 19.575 -24.877 1.00 95.38 87 ASP A N 1
ATOM 668 C CA . ASP A 1 87 ? 20.032 18.155 -24.690 1.00 95.38 87 ASP A CA 1
ATOM 669 C C . ASP A 1 87 ? 18.996 17.235 -25.363 1.00 95.38 87 ASP A C 1
ATOM 671 O O . ASP A 1 87 ? 19.358 16.231 -25.984 1.00 95.38 87 ASP A O 1
ATOM 675 N N . LEU A 1 88 ? 17.700 17.557 -25.248 1.00 95.69 88 LEU A N 1
ATOM 676 C CA . LEU A 1 88 ? 16.616 16.780 -25.856 1.00 95.69 88 LEU A CA 1
ATOM 677 C C . LEU A 1 88 ? 16.704 16.799 -27.383 1.00 95.69 88 LEU A C 1
ATOM 679 O O . LEU A 1 88 ? 16.596 15.743 -28.008 1.00 95.69 88 LEU A O 1
ATOM 683 N N . LYS A 1 89 ? 16.916 17.978 -27.979 1.00 95.75 89 LYS A N 1
ATOM 684 C CA . LYS A 1 89 ? 17.051 18.127 -29.434 1.00 95.75 89 LYS A CA 1
ATOM 685 C C . LYS A 1 89 ? 18.267 17.378 -29.953 1.00 95.75 89 LYS A C 1
ATOM 687 O O . LYS A 1 89 ? 18.134 16.581 -30.876 1.00 95.75 89 LYS A O 1
ATOM 692 N N . GLN A 1 90 ? 19.418 17.570 -29.308 1.00 96.12 90 GLN A N 1
ATOM 693 C CA . GLN A 1 90 ? 20.653 16.903 -29.699 1.00 96.12 90 GLN A CA 1
ATOM 694 C C . GLN A 1 90 ? 20.496 15.379 -29.660 1.00 96.12 90 GLN A C 1
ATOM 696 O O . GLN A 1 90 ? 20.784 14.709 -30.647 1.00 96.12 90 GLN A O 1
ATOM 701 N N . LYS A 1 91 ? 19.966 14.821 -28.563 1.00 94.25 91 LYS A N 1
ATOM 702 C CA . LYS A 1 91 ? 19.758 13.369 -28.443 1.00 94.25 91 LYS A CA 1
ATOM 703 C C . LYS A 1 91 ? 18.727 12.836 -29.434 1.00 94.25 91 LYS A C 1
ATOM 705 O O . LYS A 1 91 ? 18.908 11.745 -29.968 1.00 94.25 91 LYS A O 1
ATOM 710 N N . ALA A 1 92 ? 17.649 13.577 -29.687 1.00 94.06 92 ALA A N 1
ATOM 711 C CA . ALA A 1 92 ? 16.640 13.172 -30.661 1.00 94.06 92 ALA A CA 1
ATOM 712 C C . ALA A 1 92 ? 17.220 13.124 -32.084 1.00 94.06 92 ALA A C 1
ATOM 714 O O . ALA A 1 92 ? 16.961 12.167 -32.818 1.00 94.06 92 ALA A O 1
ATOM 715 N N . ASP A 1 93 ? 18.030 14.117 -32.455 1.00 94.19 93 ASP A N 1
ATOM 716 C CA . ASP A 1 93 ? 18.704 14.167 -33.753 1.00 94.19 93 ASP A CA 1
ATOM 717 C C . ASP A 1 93 ? 19.798 13.102 -33.870 1.00 94.19 93 ASP A C 1
ATOM 719 O O . ASP A 1 93 ? 19.904 12.454 -34.911 1.00 94.19 93 ASP A O 1
ATOM 723 N N . GLU A 1 94 ? 20.561 12.850 -32.803 1.00 92.44 94 GLU A N 1
ATOM 724 C CA . GLU A 1 94 ? 21.531 11.753 -32.744 1.00 92.44 94 GLU A CA 1
ATOM 725 C C . GLU A 1 94 ? 20.847 10.406 -32.989 1.00 92.44 94 GLU A C 1
ATOM 727 O O . GLU A 1 94 ? 21.288 9.668 -33.862 1.00 92.44 94 GLU A O 1
ATOM 732 N N . ILE A 1 95 ? 19.733 10.097 -32.314 1.00 90.88 95 ILE A N 1
ATOM 733 C CA . ILE A 1 95 ? 19.001 8.831 -32.512 1.00 90.88 95 ILE A CA 1
ATOM 734 C C . ILE A 1 95 ? 18.460 8.716 -33.946 1.00 90.88 95 ILE A C 1
ATOM 736 O O . ILE A 1 95 ? 18.535 7.648 -34.562 1.00 90.88 95 ILE A O 1
ATOM 740 N N . LYS A 1 96 ? 17.931 9.810 -34.509 1.00 90.31 96 LYS A N 1
ATOM 741 C CA . LYS A 1 96 ? 17.419 9.829 -35.889 1.00 90.31 96 LYS A CA 1
ATOM 742 C C . LYS A 1 96 ? 18.535 9.586 -36.907 1.00 90.31 96 LYS A C 1
ATOM 744 O O . LYS A 1 96 ? 18.369 8.745 -37.796 1.00 90.31 96 LYS A O 1
ATOM 749 N N . ASN A 1 97 ? 19.673 10.255 -36.735 1.00 89.06 97 ASN A N 1
ATOM 750 C CA . ASN A 1 97 ? 20.792 10.247 -37.678 1.00 89.06 97 ASN A CA 1
ATOM 751 C C . ASN A 1 97 ? 21.807 9.128 -37.444 1.00 89.06 97 ASN A C 1
ATOM 753 O O . ASN A 1 97 ? 22.648 8.902 -38.313 1.00 89.06 97 ASN A O 1
ATOM 757 N N . LYS A 1 98 ? 21.730 8.407 -36.319 1.00 85.88 98 LYS A N 1
ATOM 758 C CA . LYS A 1 98 ? 22.563 7.232 -36.053 1.00 85.88 98 LYS A CA 1
ATOM 759 C C . LYS A 1 98 ? 22.374 6.247 -37.202 1.00 85.88 98 LYS A C 1
ATOM 761 O O . LYS A 1 98 ? 21.288 5.682 -37.366 1.00 85.88 98 LYS A O 1
ATOM 766 N N . GLN A 1 99 ? 23.386 6.107 -38.058 1.00 68.06 99 GLN A N 1
ATOM 767 C CA . GLN A 1 99 ? 23.400 5.036 -39.045 1.00 68.06 99 GLN A CA 1
ATOM 768 C C . GLN A 1 99 ? 23.341 3.727 -38.267 1.00 68.06 99 GLN A C 1
ATOM 770 O O . GLN A 1 99 ? 24.005 3.581 -37.240 1.00 68.06 99 GLN A O 1
ATOM 775 N N . GLU A 1 100 ? 22.482 2.816 -38.715 1.00 57.62 100 GLU A N 1
ATOM 776 C CA . GLU A 1 100 ? 22.473 1.452 -38.204 1.00 57.62 100 GLU A CA 1
ATOM 777 C C . GLU A 1 100 ? 23.799 0.830 -38.640 1.00 57.62 100 GLU A C 1
ATOM 779 O O . GLU A 1 100 ? 23.927 0.305 -39.742 1.00 57.62 100 GLU A O 1
ATOM 784 N N . GLU A 1 101 ? 24.837 1.000 -37.820 1.00 45.31 101 GLU A N 1
ATOM 785 C CA . GLU A 1 101 ? 26.038 0.194 -37.941 1.00 45.31 101 GLU A CA 1
ATOM 786 C C . GLU A 1 101 ? 25.585 -1.252 -37.788 1.00 45.31 101 GLU A C 1
ATOM 788 O O . GLU A 1 101 ? 25.038 -1.636 -36.752 1.00 45.31 101 GLU A O 1
ATOM 793 N N . ASN A 1 102 ? 25.755 -2.010 -38.870 1.00 42.75 102 ASN A N 1
ATOM 794 C CA . ASN A 1 102 ? 25.477 -3.431 -38.973 1.00 42.75 102 ASN A CA 1
ATOM 795 C C . ASN A 1 102 ? 26.186 -4.202 -37.850 1.00 42.75 102 ASN A C 1
ATOM 797 O O . ASN A 1 102 ? 27.248 -4.782 -38.053 1.00 42.75 102 ASN A O 1
ATOM 801 N N . ASN A 1 103 ? 25.563 -4.281 -36.680 1.00 39.88 103 ASN A N 1
ATOM 802 C CA . ASN A 1 103 ? 25.698 -5.421 -35.792 1.00 39.88 103 ASN A CA 1
ATOM 803 C C . ASN A 1 103 ? 24.682 -6.469 -36.256 1.00 39.88 103 ASN A C 1
ATOM 805 O O . ASN A 1 103 ? 23.666 -6.741 -35.614 1.00 39.88 103 ASN A O 1
ATOM 809 N N . GLU A 1 104 ? 24.981 -7.068 -37.412 1.00 42.03 104 GLU A N 1
ATOM 810 C CA . GLU A 1 104 ? 24.451 -8.370 -37.814 1.00 42.03 104 GLU A CA 1
ATOM 811 C C . GLU A 1 104 ? 24.968 -9.415 -36.822 1.00 42.03 104 GLU A C 1
ATOM 813 O O . GLU A 1 104 ? 25.970 -10.097 -37.009 1.00 42.03 104 GLU A O 1
ATOM 818 N N . GLY A 1 105 ? 24.290 -9.468 -35.687 1.00 38.84 105 GLY A N 1
ATOM 819 C CA . GLY A 1 105 ? 24.647 -10.303 -34.566 1.00 38.84 105 GLY A CA 1
ATOM 820 C C . GLY A 1 105 ? 23.646 -10.085 -33.451 1.00 38.84 105 GLY A C 1
ATOM 821 O O . GLY A 1 105 ? 24.012 -9.592 -32.393 1.00 38.84 105 GLY A O 1
ATOM 822 N N . ASN A 1 106 ? 22.396 -10.504 -33.689 1.00 44.06 106 ASN A N 1
ATOM 823 C CA . ASN A 1 106 ? 21.388 -10.793 -32.656 1.00 44.06 106 ASN A CA 1
ATOM 824 C C . ASN A 1 106 ? 20.325 -9.713 -32.315 1.00 44.06 106 ASN A C 1
ATOM 826 O O . ASN A 1 106 ? 19.752 -9.771 -31.230 1.00 44.06 106 ASN A O 1
ATOM 830 N N . GLU A 1 107 ? 19.968 -8.786 -33.217 1.00 45.28 107 GLU A N 1
ATOM 831 C CA . GLU A 1 107 ? 18.861 -7.823 -32.968 1.00 45.28 107 GLU A CA 1
ATOM 832 C C . GLU A 1 107 ? 17.509 -8.166 -33.631 1.00 45.28 107 GLU A C 1
ATOM 834 O O . GLU A 1 107 ? 16.477 -7.595 -33.277 1.00 45.28 107 GLU A O 1
ATOM 839 N N . GLY A 1 108 ? 17.448 -9.180 -34.499 1.00 43.53 108 GLY A N 1
ATOM 840 C CA . GLY A 1 108 ? 16.208 -9.574 -35.190 1.00 43.53 108 GLY A CA 1
ATOM 841 C C . GLY A 1 108 ? 15.125 -10.243 -34.322 1.00 43.53 108 GLY A C 1
ATOM 842 O O . GLY A 1 108 ? 14.004 -10.422 -34.789 1.00 43.53 108 GLY A O 1
ATOM 843 N N . LYS A 1 109 ? 15.416 -10.618 -33.065 1.00 52.97 109 LYS A N 1
ATOM 844 C CA . LYS A 1 109 ? 14.468 -11.342 -32.184 1.00 52.97 109 LYS A CA 1
ATOM 845 C C . LYS A 1 109 ? 13.739 -10.470 -31.162 1.00 52.97 109 LYS A C 1
ATOM 847 O O . LYS A 1 109 ? 12.724 -10.888 -30.610 1.00 52.97 109 LYS A O 1
ATOM 852 N N . LYS A 1 110 ? 14.212 -9.248 -30.913 1.00 60.16 110 LYS A N 1
ATOM 853 C CA . LYS A 1 110 ? 13.738 -8.424 -29.789 1.00 60.16 110 LYS A CA 1
ATOM 854 C C . LYS A 1 110 ? 12.255 -8.007 -29.878 1.00 60.16 110 LYS A C 1
ATOM 856 O O . LYS A 1 110 ? 11.583 -8.086 -28.852 1.00 60.16 110 LYS A O 1
ATOM 861 N N . PRO A 1 111 ? 11.700 -7.618 -31.048 1.00 70.06 111 PRO A N 1
ATOM 862 C CA . PRO A 1 111 ? 10.288 -7.233 -31.146 1.00 70.06 111 PRO A CA 1
ATOM 863 C C . PRO A 1 111 ? 9.335 -8.416 -30.931 1.00 70.06 111 PRO A C 1
ATOM 865 O O . PRO A 1 111 ? 8.327 -8.281 -30.242 1.00 70.06 111 PRO A O 1
ATOM 868 N N . ALA A 1 112 ? 9.683 -9.583 -31.483 1.00 77.56 112 ALA A N 1
ATOM 869 C CA . ALA A 1 112 ? 8.897 -10.803 -31.326 1.00 77.56 112 ALA A CA 1
ATOM 870 C C . ALA A 1 112 ? 8.906 -11.289 -29.868 1.00 77.56 112 ALA A C 1
ATOM 872 O O . ALA A 1 112 ? 7.850 -11.592 -29.322 1.00 77.56 112 ALA A O 1
ATOM 873 N N . GLU A 1 113 ? 10.065 -11.272 -29.198 1.00 77.06 113 GLU A N 1
ATOM 874 C CA . GLU A 1 113 ? 10.154 -11.688 -27.793 1.00 77.06 113 GLU A CA 1
ATOM 875 C C . GLU A 1 113 ? 9.380 -10.761 -26.844 1.00 77.06 113 GLU A C 1
ATOM 877 O O . GLU A 1 113 ? 8.764 -11.243 -25.896 1.00 77.06 113 GLU A O 1
ATOM 882 N N . ILE A 1 114 ? 9.354 -9.445 -27.092 1.00 83.69 114 ILE A N 1
ATOM 883 C CA . ILE A 1 114 ? 8.516 -8.524 -26.302 1.00 83.69 114 ILE A CA 1
ATOM 884 C C . ILE A 1 114 ? 7.029 -8.838 -26.516 1.00 83.69 114 ILE A C 1
ATOM 886 O O . ILE A 1 114 ? 6.281 -8.908 -25.542 1.00 83.69 114 ILE A O 1
ATOM 890 N N . SER A 1 115 ? 6.618 -9.114 -27.759 1.00 88.12 115 SER A N 1
ATOM 891 C CA . SER A 1 115 ? 5.244 -9.531 -28.067 1.00 88.12 115 SER A CA 1
ATOM 892 C C . SER A 1 115 ? 4.851 -10.811 -27.319 1.00 88.12 115 SER A C 1
ATOM 894 O O . SER A 1 115 ? 3.755 -10.888 -26.768 1.00 88.12 115 SER A O 1
ATOM 896 N N . GLU A 1 116 ? 5.749 -11.797 -27.219 1.00 94.06 116 GLU A N 1
ATOM 897 C CA . GLU A 1 116 ? 5.504 -13.009 -26.424 1.00 94.06 116 GLU A CA 1
ATOM 898 C C . GLU A 1 116 ? 5.327 -12.709 -24.926 1.00 94.06 116 GLU A C 1
ATOM 900 O O . GLU A 1 116 ? 4.486 -13.321 -24.257 1.00 94.06 116 GLU A O 1
ATOM 905 N N . LEU A 1 117 ? 6.112 -11.776 -24.372 1.00 95.69 117 LEU A N 1
ATOM 906 C CA . LEU A 1 117 ? 5.961 -11.359 -22.974 1.00 95.69 117 LEU A CA 1
ATOM 907 C C . LEU A 1 117 ? 4.638 -10.630 -22.741 1.00 95.69 117 LEU A C 1
ATOM 909 O O . LEU A 1 117 ? 4.017 -10.839 -21.701 1.00 95.69 117 LEU A O 1
ATOM 913 N N . ASP A 1 118 ? 4.180 -9.830 -23.700 1.00 96.00 118 ASP A N 1
ATOM 914 C CA . ASP A 1 118 ? 2.884 -9.154 -23.633 1.00 96.00 118 ASP A CA 1
ATOM 915 C C . ASP A 1 118 ? 1.720 -10.149 -23.709 1.00 96.00 118 ASP A C 1
ATOM 917 O O . ASP A 1 118 ? 0.770 -10.054 -22.928 1.00 96.00 118 ASP A O 1
ATOM 921 N N . GLU A 1 119 ? 1.801 -11.158 -24.579 1.00 96.31 119 GLU A N 1
ATOM 922 C CA . GLU A 1 119 ? 0.821 -12.250 -24.616 1.00 96.31 119 GLU A CA 1
ATOM 923 C C . GLU A 1 119 ? 0.795 -13.050 -23.313 1.00 96.31 119 GLU A C 1
ATOM 925 O O . GLU A 1 119 ? -0.278 -13.387 -22.805 1.00 96.31 119 GLU A O 1
ATOM 930 N N . THR A 1 120 ? 1.973 -13.333 -22.755 1.00 96.88 120 THR A N 1
ATOM 931 C CA . THR A 1 120 ? 2.100 -14.003 -21.458 1.00 96.88 120 THR A CA 1
ATOM 932 C C . THR A 1 120 ? 1.472 -13.145 -20.362 1.00 96.88 120 THR A C 1
ATOM 934 O O . THR A 1 120 ? 0.624 -13.628 -19.616 1.00 96.88 120 THR A O 1
ATOM 937 N N . SER A 1 121 ? 1.809 -11.853 -20.311 1.00 96.50 121 SER A N 1
ATOM 938 C CA . SER A 1 121 ? 1.260 -10.896 -19.347 1.00 96.50 121 SER A CA 1
ATOM 939 C C . SER A 1 121 ? -0.266 -10.874 -19.394 1.00 96.50 121 SER A C 1
ATOM 941 O O . SER A 1 121 ? -0.903 -11.029 -18.356 1.00 96.50 121 SER A O 1
ATOM 943 N N . LYS A 1 122 ? -0.876 -10.809 -20.586 1.00 96.00 122 LYS A N 1
ATOM 944 C CA . LYS A 1 122 ? -2.342 -10.816 -20.768 1.00 96.00 122 LYS A CA 1
ATOM 945 C C . LYS A 1 122 ? -3.021 -12.082 -20.237 1.00 96.00 122 LYS A C 1
ATOM 947 O O . LYS A 1 122 ? -4.112 -11.988 -19.675 1.00 96.00 122 LYS A O 1
ATOM 952 N N . LYS A 1 123 ? -2.390 -13.252 -20.389 1.00 97.31 123 LYS A N 1
ATOM 953 C CA . LYS A 1 123 ? -2.916 -14.541 -19.895 1.00 97.31 123 LYS A CA 1
ATOM 954 C C . LYS A 1 123 ? -2.829 -14.670 -18.373 1.00 97.31 123 LYS A C 1
ATOM 956 O O . LYS A 1 123 ? -3.630 -15.378 -17.773 1.00 97.31 123 LYS A O 1
ATOM 961 N N . LEU A 1 124 ? -1.900 -13.958 -17.738 1.00 97.25 124 LEU A N 1
ATOM 962 C CA . LEU A 1 124 ? -1.658 -14.008 -16.299 1.00 97.25 124 LEU A CA 1
ATOM 963 C C . LEU A 1 124 ? -2.617 -13.111 -15.497 1.00 97.25 124 LEU A C 1
ATOM 965 O O . LEU A 1 124 ? -2.172 -12.263 -14.726 1.00 97.25 124 LEU A O 1
ATOM 969 N N . LYS A 1 125 ? -3.932 -13.293 -15.642 1.00 96.69 125 LYS A N 1
ATOM 970 C CA . LYS A 1 125 ? -4.943 -12.600 -14.824 1.00 96.69 125 LYS A CA 1
ATOM 971 C C . LYS A 1 125 ? -5.404 -13.486 -13.665 1.00 96.69 125 LYS A C 1
ATOM 973 O O . LYS A 1 125 ? -5.700 -14.657 -13.881 1.00 96.69 125 LYS A O 1
ATOM 978 N N . ASP A 1 126 ? -5.502 -12.920 -12.459 1.00 97.62 126 ASP A N 1
ATOM 979 C CA . ASP A 1 126 ? -6.013 -13.616 -11.263 1.00 97.62 126 ASP A CA 1
ATOM 980 C C . ASP A 1 126 ? -5.335 -14.981 -11.024 1.00 97.62 126 ASP A C 1
ATOM 982 O O . ASP A 1 126 ? -5.978 -16.009 -10.801 1.00 97.62 126 ASP A O 1
ATOM 986 N N . ILE A 1 127 ? -4.003 -14.989 -11.098 1.00 98.06 127 ILE A N 1
ATOM 987 C CA . ILE A 1 127 ? -3.150 -16.185 -11.032 1.00 98.06 127 ILE A CA 1
ATOM 988 C C . ILE A 1 127 ? -2.764 -16.588 -9.612 1.00 98.06 127 ILE A C 1
ATOM 990 O O . ILE A 1 127 ? -2.080 -17.592 -9.427 1.00 98.06 127 ILE A O 1
ATOM 994 N N . LEU A 1 128 ? -3.129 -15.783 -8.618 1.00 98.06 128 LEU A N 1
ATOM 995 C CA . LEU A 1 128 ? -2.725 -15.992 -7.237 1.00 98.06 128 LEU A CA 1
ATOM 996 C C . LEU A 1 128 ? -3.791 -16.774 -6.476 1.00 98.06 128 LEU A C 1
ATOM 998 O O . LEU A 1 128 ? -4.985 -16.489 -6.566 1.00 98.06 128 LEU A O 1
ATOM 1002 N N . VAL A 1 129 ? -3.331 -17.746 -5.700 1.00 96.50 129 VAL A N 1
ATOM 1003 C CA . VAL A 1 129 ? -4.112 -18.469 -4.698 1.00 96.50 129 VAL A CA 1
ATOM 1004 C C . VAL A 1 129 ? -3.453 -18.297 -3.342 1.00 96.50 129 VAL A C 1
ATOM 1006 O O . VAL A 1 129 ? -2.270 -17.968 -3.239 1.00 96.50 129 VAL A O 1
ATOM 1009 N N . LEU A 1 130 ? -4.225 -18.492 -2.281 1.00 94.06 130 LEU A N 1
ATOM 1010 C CA . LEU A 1 130 ? -3.682 -18.404 -0.937 1.00 94.06 130 LEU A CA 1
ATOM 1011 C C . LEU A 1 130 ? -2.735 -19.551 -0.636 1.00 94.06 130 LEU A C 1
ATOM 1013 O O . LEU A 1 130 ? -2.986 -20.686 -1.033 1.00 94.06 130 LEU A O 1
ATOM 1017 N N . SER A 1 131 ? -1.667 -19.249 0.101 1.00 94.81 131 SER A N 1
ATOM 1018 C CA . SER A 1 131 ? -0.768 -20.286 0.587 1.00 94.81 131 SER A CA 1
ATOM 1019 C C . SER A 1 131 ? -1.496 -21.241 1.538 1.00 94.81 131 SER A C 1
ATOM 1021 O O . SER A 1 131 ? -2.449 -20.868 2.227 1.00 94.81 131 SER A O 1
ATOM 1023 N N . ASN A 1 132 ? -1.028 -22.484 1.607 1.00 91.44 132 ASN A N 1
ATOM 1024 C CA . ASN A 1 132 ? -1.503 -23.464 2.589 1.00 91.44 132 ASN A CA 1
ATOM 1025 C C . ASN A 1 132 ? -0.741 -23.368 3.926 1.00 91.44 132 ASN A C 1
ATOM 1027 O O . ASN A 1 132 ? -0.732 -24.317 4.706 1.00 91.44 132 ASN A O 1
ATOM 1031 N N . ASP A 1 133 ? -0.074 -22.240 4.191 1.00 90.75 133 ASP A N 1
ATOM 1032 C CA . ASP A 1 133 ? 0.652 -22.013 5.439 1.00 90.75 133 ASP A CA 1
ATOM 1033 C C . ASP A 1 133 ? -0.337 -21.863 6.608 1.00 90.75 133 ASP A C 1
ATOM 1035 O O . ASP A 1 133 ? -1.255 -21.040 6.559 1.00 90.75 133 ASP A O 1
ATOM 1039 N N . GLY A 1 134 ? -0.145 -22.638 7.680 1.00 88.31 134 GLY A N 1
ATOM 1040 C CA . GLY A 1 134 ? -1.017 -22.607 8.860 1.00 88.31 134 GLY A CA 1
ATOM 1041 C C . GLY A 1 134 ? -1.043 -21.255 9.584 1.00 88.31 134 GLY A C 1
ATOM 1042 O O . GLY A 1 134 ? -1.985 -20.969 10.317 1.00 88.31 134 GLY A O 1
ATOM 1043 N N . ASN A 1 135 ? -0.047 -20.396 9.356 1.00 89.88 135 ASN A N 1
ATOM 1044 C CA . ASN A 1 135 ? 0.034 -19.049 9.918 1.00 89.88 135 ASN A CA 1
ATOM 1045 C C . ASN A 1 135 ? -0.437 -17.955 8.949 1.00 89.88 135 ASN A C 1
ATOM 1047 O O . ASN A 1 135 ? -0.373 -16.772 9.289 1.00 89.88 135 ASN A O 1
ATOM 1051 N N . ARG A 1 136 ? -0.920 -18.305 7.753 1.00 88.38 136 ARG A N 1
ATOM 1052 C CA . ARG A 1 136 ? -1.323 -17.336 6.725 1.00 88.38 136 ARG A CA 1
ATOM 1053 C C . ARG A 1 136 ? -2.285 -16.268 7.242 1.00 88.38 136 ARG A C 1
ATOM 1055 O O . ARG A 1 136 ? -2.085 -15.089 6.962 1.00 88.38 136 ARG A O 1
ATOM 1062 N N . ASP A 1 137 ? -3.302 -16.653 8.007 1.00 88.06 137 ASP A N 1
ATOM 1063 C CA . ASP A 1 137 ? -4.324 -15.712 8.484 1.00 88.06 137 ASP A CA 1
ATOM 1064 C C . ASP A 1 137 ? -3.721 -14.663 9.443 1.00 88.06 137 ASP A C 1
ATOM 1066 O O . ASP A 1 137 ? -4.072 -13.483 9.386 1.00 88.06 137 ASP A O 1
ATOM 1070 N N . LYS A 1 138 ? -2.717 -15.052 10.243 1.00 90.94 138 LYS A N 1
ATOM 1071 C CA . LYS A 1 138 ? -1.921 -14.130 11.069 1.00 90.94 138 LYS A CA 1
ATOM 1072 C C . LYS A 1 138 ? -1.118 -13.154 10.202 1.00 90.94 138 LYS A C 1
ATOM 1074 O O . LYS A 1 138 ? -1.063 -11.963 10.510 1.00 90.94 138 LYS A O 1
ATOM 1079 N N . TRP A 1 139 ? -0.505 -13.633 9.121 1.00 93.19 139 TRP A N 1
ATOM 1080 C CA . TRP A 1 139 ? 0.271 -12.794 8.203 1.00 93.19 139 TRP A CA 1
ATOM 1081 C C . TRP A 1 139 ? -0.612 -11.800 7.441 1.00 93.19 139 TRP A C 1
ATOM 1083 O O . TRP A 1 139 ? -0.259 -10.628 7.323 1.00 93.19 139 TRP A O 1
ATOM 1093 N N . LEU A 1 140 ? -1.804 -12.222 7.017 1.00 92.06 140 LEU A N 1
ATOM 1094 C CA . LEU A 1 140 ? -2.802 -11.338 6.409 1.00 92.06 140 LEU A CA 1
ATOM 1095 C C . LEU A 1 140 ? -3.289 -10.263 7.385 1.00 92.06 140 LEU A C 1
ATOM 1097 O O . LEU A 1 140 ? -3.422 -9.098 7.004 1.00 92.06 140 LEU A O 1
ATOM 1101 N N . ALA A 1 141 ? -3.509 -10.617 8.653 1.00 91.12 141 ALA A N 1
ATOM 1102 C CA . ALA A 1 141 ? -3.868 -9.651 9.690 1.00 91.12 141 ALA A CA 1
ATOM 1103 C C . ALA A 1 141 ? -2.766 -8.593 9.895 1.00 91.12 141 ALA A C 1
ATOM 1105 O O . ALA A 1 141 ? -3.057 -7.410 10.078 1.00 91.12 141 ALA A O 1
ATOM 1106 N N . LEU A 1 142 ? -1.492 -8.989 9.817 1.00 92.69 142 LEU A N 1
ATOM 1107 C CA . LEU A 1 142 ? -0.369 -8.051 9.890 1.00 92.69 142 LEU A CA 1
ATOM 1108 C C . LEU A 1 142 ? -0.317 -7.120 8.675 1.00 92.69 142 LEU A C 1
ATOM 1110 O O . LEU A 1 142 ? -0.232 -5.901 8.856 1.00 92.69 142 LEU A O 1
ATOM 1114 N N . LEU A 1 143 ? -0.441 -7.671 7.463 1.00 93.50 143 LEU A N 1
ATOM 1115 C CA . LEU A 1 143 ? -0.441 -6.894 6.222 1.00 93.50 143 LEU A CA 1
ATOM 1116 C C . LEU A 1 143 ? -1.577 -5.861 6.195 1.00 93.50 143 LEU A C 1
ATOM 1118 O O . LEU A 1 143 ? -1.370 -4.702 5.849 1.00 93.50 143 LEU A O 1
ATOM 1122 N N . THR A 1 144 ? -2.780 -6.263 6.607 1.00 90.38 144 THR A N 1
ATOM 1123 C CA . THR A 1 144 ? -3.974 -5.399 6.598 1.00 90.38 144 THR A CA 1
ATOM 1124 C C . THR A 1 144 ? -3.968 -4.333 7.692 1.00 90.38 144 THR A C 1
ATOM 1126 O O . THR A 1 144 ? -4.603 -3.284 7.523 1.00 90.38 144 THR A O 1
ATOM 1129 N N . LYS A 1 145 ? -3.276 -4.571 8.812 1.00 89.69 145 LYS A N 1
ATOM 1130 C CA . LYS A 1 145 ? -3.133 -3.603 9.908 1.00 89.69 145 LYS A CA 1
ATOM 1131 C C . LYS A 1 145 ? -2.087 -2.530 9.604 1.00 89.69 145 LYS A C 1
ATOM 1133 O O . LYS A 1 145 ? -2.307 -1.367 9.939 1.00 89.69 145 LYS A O 1
ATOM 1138 N N . SER A 1 146 ? -0.987 -2.913 8.960 1.00 89.69 146 SER A N 1
ATOM 1139 C CA . SER A 1 146 ? 0.177 -2.050 8.748 1.00 89.69 146 SER A CA 1
ATOM 1140 C C . SER A 1 146 ? 0.735 -2.167 7.327 1.00 89.69 146 SER A C 1
ATOM 1142 O O . SER A 1 146 ? 1.911 -2.456 7.146 1.00 89.69 146 SER A O 1
ATOM 1144 N N . GLU A 1 147 ? -0.084 -1.907 6.308 1.00 90.31 147 GLU A N 1
ATOM 1145 C CA . GLU A 1 147 ? 0.291 -2.049 4.886 1.00 90.31 147 GLU A CA 1
ATOM 1146 C C . GLU A 1 147 ? 1.646 -1.409 4.532 1.00 90.31 147 GLU A C 1
ATOM 1148 O O . GLU A 1 147 ? 2.434 -1.990 3.799 1.00 90.31 147 GLU A O 1
ATOM 1153 N N . LYS A 1 148 ? 1.950 -0.238 5.105 1.00 92.81 148 LYS A N 1
ATOM 1154 C CA . LYS A 1 148 ? 3.189 0.514 4.839 1.00 92.81 148 LYS A CA 1
ATOM 1155 C C . LYS A 1 148 ? 4.448 -0.100 5.447 1.00 92.81 148 LYS A C 1
ATOM 1157 O O . LYS A 1 148 ? 5.547 0.281 5.059 1.00 92.81 148 LYS A O 1
ATOM 1162 N N . ASP A 1 149 ? 4.293 -0.996 6.416 1.00 96.19 149 ASP A N 1
ATOM 1163 C CA . ASP A 1 149 ? 5.419 -1.624 7.104 1.00 96.19 149 ASP A CA 1
ATOM 1164 C C . ASP A 1 149 ? 5.905 -2.877 6.365 1.00 96.19 149 ASP A C 1
ATOM 1166 O O . ASP A 1 149 ? 6.956 -3.417 6.716 1.00 96.19 149 ASP A O 1
ATOM 1170 N N . TYR A 1 150 ? 5.156 -3.348 5.363 1.00 97.38 150 TYR A N 1
ATOM 1171 C CA . TYR A 1 150 ? 5.421 -4.595 4.658 1.00 97.38 150 TYR A CA 1
ATOM 1172 C C . TYR A 1 150 ? 5.527 -4.389 3.151 1.00 97.38 150 TYR A C 1
ATOM 1174 O O . TYR A 1 150 ? 4.880 -3.530 2.558 1.00 97.38 150 TYR A O 1
ATOM 1182 N N . THR A 1 151 ? 6.329 -5.235 2.517 1.00 97.81 151 THR A N 1
ATOM 1183 C CA . THR A 1 151 ? 6.458 -5.304 1.062 1.00 97.81 151 THR A CA 1
ATOM 1184 C C . THR A 1 151 ? 6.232 -6.730 0.580 1.00 97.81 151 THR A C 1
ATOM 1186 O O . THR A 1 151 ? 6.477 -7.694 1.311 1.00 97.81 151 THR A O 1
ATOM 1189 N N . LEU A 1 152 ? 5.738 -6.862 -0.654 1.00 98.38 152 LEU A N 1
ATOM 1190 C CA . LEU A 1 152 ? 5.527 -8.148 -1.313 1.00 98.38 152 LEU A CA 1
ATOM 1191 C C . LEU A 1 152 ? 6.582 -8.362 -2.395 1.00 98.38 152 LEU A C 1
ATOM 1193 O O . LEU A 1 152 ? 6.864 -7.457 -3.181 1.00 98.38 152 LEU A O 1
ATOM 1197 N N . TRP A 1 153 ? 7.137 -9.567 -2.453 1.00 98.44 153 TRP A N 1
ATOM 1198 C CA . TRP A 1 153 ? 8.190 -9.934 -3.393 1.00 98.44 153 TRP A CA 1
ATOM 1199 C C . TRP A 1 153 ? 7.859 -11.247 -4.089 1.00 98.44 153 TRP A C 1
ATOM 1201 O O . TRP A 1 153 ? 7.397 -12.196 -3.457 1.00 98.44 153 TRP A O 1
ATOM 1211 N N . TYR A 1 154 ? 8.119 -11.308 -5.392 1.00 98.38 154 TYR A N 1
ATOM 1212 C CA . TYR A 1 154 ? 8.072 -12.551 -6.150 1.00 98.38 154 TYR A CA 1
ATOM 1213 C C . TYR A 1 154 ? 9.350 -13.359 -5.905 1.00 98.38 154 TYR A C 1
ATOM 1215 O O . TYR A 1 154 ? 10.448 -12.942 -6.280 1.00 98.38 154 TYR A O 1
ATOM 1223 N N . ASP A 1 155 ? 9.196 -14.524 -5.284 1.00 97.25 155 ASP A N 1
ATOM 1224 C CA . ASP A 1 155 ? 10.233 -15.541 -5.206 1.00 97.25 155 ASP A CA 1
ATOM 1225 C C . ASP A 1 155 ? 10.209 -16.360 -6.495 1.00 97.25 155 ASP A C 1
ATOM 1227 O O . ASP A 1 155 ? 9.307 -17.170 -6.726 1.00 97.25 155 ASP A O 1
ATOM 1231 N N . ARG A 1 156 ? 11.206 -16.129 -7.349 1.00 95.06 156 ARG A N 1
ATOM 1232 C CA . ARG A 1 156 ? 11.315 -16.783 -8.655 1.00 95.06 156 ARG A CA 1
ATOM 1233 C C . ARG A 1 156 ? 11.640 -18.271 -8.566 1.00 95.06 156 ARG A C 1
ATOM 1235 O O . ARG A 1 156 ? 11.251 -19.010 -9.467 1.00 95.06 156 ARG A O 1
ATOM 1242 N N . ASP A 1 157 ? 12.347 -18.689 -7.518 1.00 93.69 157 ASP A N 1
ATOM 1243 C CA . ASP A 1 157 ? 12.843 -20.057 -7.390 1.00 93.69 157 ASP A CA 1
ATOM 1244 C C . ASP A 1 157 ? 11.696 -20.957 -6.912 1.00 93.69 157 ASP A C 1
ATOM 1246 O O . ASP A 1 157 ? 11.480 -22.042 -7.449 1.00 93.69 157 ASP A O 1
ATOM 1250 N N . ASN A 1 158 ? 10.881 -20.451 -5.978 1.00 95.38 158 ASN A N 1
ATOM 1251 C CA . ASN A 1 158 ? 9.724 -21.173 -5.443 1.00 95.38 158 ASN A CA 1
ATOM 1252 C C . ASN A 1 158 ? 8.394 -20.839 -6.141 1.00 95.38 158 ASN A C 1
ATOM 1254 O O . ASN A 1 158 ? 7.388 -21.505 -5.889 1.00 95.38 158 ASN A O 1
ATOM 1258 N N . LYS A 1 159 ? 8.370 -19.818 -7.006 1.00 95.75 159 LYS A N 1
ATOM 1259 C CA . LYS A 1 159 ? 7.166 -19.278 -7.666 1.00 95.75 159 LYS A CA 1
ATOM 1260 C C . LYS A 1 159 ? 6.068 -18.942 -6.651 1.00 95.75 159 LYS A C 1
ATOM 1262 O O . LYS A 1 159 ? 4.930 -19.411 -6.756 1.00 95.75 159 LYS A O 1
ATOM 1267 N N . LYS A 1 160 ? 6.426 -18.143 -5.643 1.00 97.12 160 LYS A N 1
ATOM 1268 C CA . LYS A 1 160 ? 5.527 -17.691 -4.566 1.00 97.12 160 LYS A CA 1
ATOM 1269 C C . LYS A 1 160 ? 5.627 -16.185 -4.361 1.00 97.12 160 LYS A C 1
ATOM 1271 O O . LYS A 1 160 ? 6.618 -15.569 -4.744 1.00 97.12 160 LYS A O 1
ATOM 1276 N N . ILE A 1 161 ? 4.611 -15.596 -3.734 1.00 98.00 161 ILE A N 1
ATOM 1277 C CA . ILE A 1 161 ? 4.674 -14.219 -3.241 1.00 98.00 161 I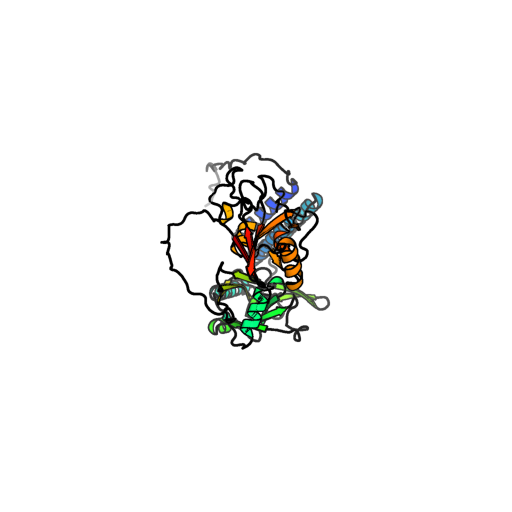LE A CA 1
ATOM 1278 C C . ILE A 1 161 ? 4.942 -14.256 -1.744 1.00 98.00 161 ILE A C 1
ATOM 1280 O O . ILE A 1 161 ? 4.125 -14.758 -0.962 1.00 98.00 161 ILE A O 1
ATOM 1284 N N . VAL A 1 162 ? 6.083 -13.698 -1.358 1.00 97.44 162 VAL A N 1
ATOM 1285 C CA . VAL A 1 162 ? 6.496 -13.580 0.037 1.00 97.44 162 VAL A CA 1
ATOM 1286 C C . VAL A 1 162 ? 6.284 -12.157 0.530 1.00 97.44 162 VAL A C 1
ATOM 1288 O O . VAL A 1 162 ? 6.527 -11.185 -0.185 1.00 97.44 162 VAL A O 1
ATOM 1291 N N . MET A 1 163 ? 5.815 -12.041 1.763 1.00 97.56 163 MET A N 1
ATOM 1292 C CA . MET A 1 163 ? 5.746 -10.796 2.508 1.00 97.56 163 MET A CA 1
ATOM 1293 C C . MET A 1 163 ? 6.975 -10.681 3.397 1.00 97.56 163 MET A C 1
ATOM 1295 O O . MET A 1 163 ? 7.338 -11.650 4.062 1.00 97.56 163 MET A O 1
ATOM 1299 N N . VAL A 1 164 ? 7.559 -9.487 3.458 1.00 97.19 164 VAL A N 1
ATOM 1300 C CA . VAL A 1 164 ? 8.609 -9.139 4.422 1.00 97.19 164 VAL A CA 1
ATOM 1301 C C . VAL A 1 164 ? 8.369 -7.774 5.029 1.00 97.19 164 VAL A C 1
ATOM 1303 O O . VAL A 1 164 ? 7.695 -6.926 4.446 1.00 97.19 164 VAL A O 1
ATOM 1306 N N . LYS A 1 165 ? 8.930 -7.556 6.217 1.00 96.06 165 LYS A N 1
ATOM 1307 C CA . LYS A 1 165 ? 8.884 -6.260 6.890 1.00 96.06 165 LYS A CA 1
ATOM 1308 C C . LYS A 1 165 ? 9.964 -5.326 6.336 1.00 96.06 165 LYS A C 1
ATOM 1310 O O . LYS A 1 165 ? 11.141 -5.681 6.301 1.00 96.06 165 LYS A O 1
ATOM 1315 N N . GLY A 1 166 ? 9.576 -4.105 5.979 1.00 95.75 166 GLY A N 1
ATOM 1316 C CA . GLY A 1 166 ? 10.454 -3.083 5.416 1.00 95.75 166 GLY A CA 1
ATOM 1317 C C . GLY A 1 166 ? 10.671 -3.215 3.907 1.00 95.75 166 GLY A C 1
ATOM 1318 O O . GLY A 1 166 ? 9.905 -3.860 3.202 1.00 95.75 166 GLY A O 1
ATOM 1319 N N . GLU A 1 167 ? 11.725 -2.563 3.415 1.00 95.19 167 GLU A N 1
ATOM 1320 C CA . GLU A 1 167 ? 11.939 -2.278 1.984 1.00 95.19 167 GLU A CA 1
ATOM 1321 C C . GLU A 1 167 ? 13.000 -3.156 1.307 1.00 95.19 167 GLU A C 1
ATOM 1323 O O . GLU A 1 167 ? 13.216 -3.066 0.099 1.00 95.19 167 GLU A O 1
ATOM 1328 N N . LYS A 1 168 ? 13.718 -3.978 2.077 1.00 94.25 168 LYS A N 1
ATOM 1329 C CA . LYS A 1 168 ? 14.832 -4.767 1.545 1.00 94.25 168 LYS A CA 1
ATOM 1330 C C . LYS A 1 168 ? 14.321 -6.063 0.908 1.00 94.25 168 LYS A C 1
ATOM 1332 O O . LYS A 1 168 ? 13.478 -6.722 1.516 1.00 94.25 168 LYS A O 1
ATOM 1337 N N . PRO A 1 169 ? 14.865 -6.472 -0.254 1.00 93.75 169 PRO A N 1
ATOM 1338 C CA . PRO A 1 169 ? 14.524 -7.756 -0.853 1.00 93.75 169 PRO A CA 1
ATOM 1339 C C . PRO A 1 169 ? 14.87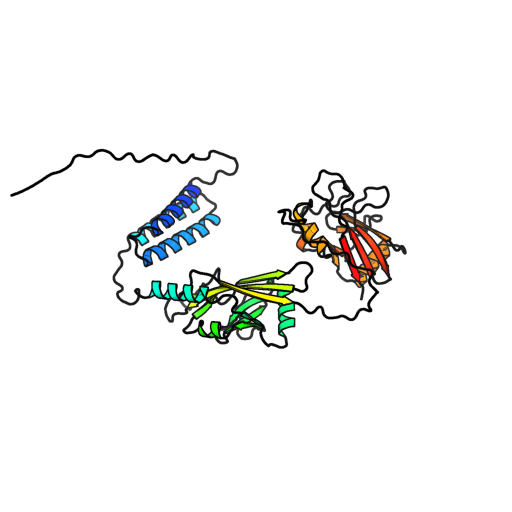9 -8.894 0.109 1.00 93.75 169 PRO A C 1
ATOM 1341 O O . PRO A 1 169 ? 15.926 -8.819 0.752 1.00 93.75 169 PRO A O 1
ATOM 1344 N N . PRO A 1 170 ? 14.085 -9.968 0.185 1.00 95.00 170 PRO A N 1
ATOM 1345 C CA . PRO A 1 170 ? 14.382 -11.125 1.031 1.00 95.00 170 PRO A CA 1
ATOM 1346 C C . PRO A 1 170 ? 15.310 -12.152 0.365 1.00 95.00 170 PRO A C 1
ATOM 1348 O O . PRO A 1 170 ? 15.363 -13.318 0.746 1.00 95.00 170 PRO A O 1
ATOM 1351 N N . PHE A 1 171 ? 16.039 -11.738 -0.669 1.00 92.88 171 PHE A N 1
ATOM 1352 C CA . PHE A 1 171 ? 16.862 -12.617 -1.492 1.00 92.88 171 PHE A CA 1
ATOM 1353 C C . PHE A 1 171 ? 18.327 -12.173 -1.476 1.00 92.88 171 PHE A C 1
ATOM 1355 O O . PHE A 1 171 ? 18.663 -11.044 -1.106 1.00 92.88 171 PHE A O 1
ATOM 1362 N N . GLY A 1 172 ? 19.223 -13.063 -1.905 1.00 88.81 172 GLY A N 1
ATOM 1363 C CA . GLY A 1 172 ? 20.655 -12.775 -1.972 1.00 88.81 172 GLY A CA 1
ATOM 1364 C C . GLY A 1 172 ? 21.270 -12.581 -0.585 1.00 88.81 172 GLY A C 1
ATOM 1365 O O . GLY A 1 172 ? 21.248 -13.493 0.238 1.00 88.81 172 GLY A O 1
ATOM 1366 N N . SER A 1 173 ? 21.838 -11.400 -0.327 1.00 85.44 173 SER A N 1
ATOM 1367 C CA . SER A 1 173 ? 22.518 -11.088 0.941 1.00 85.44 173 SER A CA 1
ATOM 1368 C C . SER A 1 173 ? 21.576 -10.947 2.138 1.00 85.44 173 SER A C 1
ATOM 1370 O O . SER A 1 173 ? 22.042 -10.963 3.270 1.00 85.44 173 SER A O 1
ATOM 1372 N N . ASN A 1 174 ? 20.268 -10.826 1.904 1.00 87.62 174 ASN A N 1
ATOM 1373 C CA . ASN A 1 174 ? 19.250 -10.686 2.946 1.00 87.62 174 ASN A CA 1
ATOM 1374 C C . ASN A 1 174 ? 18.334 -11.923 3.025 1.00 87.62 174 ASN A C 1
ATOM 1376 O O . ASN A 1 174 ? 17.172 -11.825 3.407 1.00 87.62 174 ASN A O 1
ATOM 1380 N N . LYS A 1 175 ? 18.857 -13.092 2.635 1.00 88.88 175 LYS A N 1
ATOM 1381 C C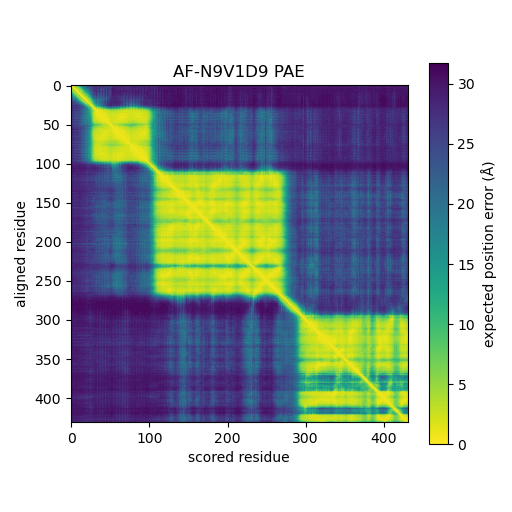A . LYS A 1 175 ? 18.139 -14.378 2.655 1.00 88.88 175 LYS A CA 1
ATOM 1382 C C . LYS A 1 175 ? 17.664 -14.803 4.051 1.00 88.88 175 LYS A C 1
ATOM 1384 O O . LYS A 1 175 ? 16.692 -15.538 4.152 1.00 88.88 175 LYS A O 1
ATOM 1389 N N . ASP A 1 176 ? 18.330 -14.319 5.099 1.00 88.75 176 ASP A N 1
ATOM 1390 C CA . ASP A 1 176 ? 18.019 -14.648 6.495 1.00 88.75 176 ASP A CA 1
ATOM 1391 C C . ASP A 1 176 ? 16.913 -13.750 7.083 1.00 88.75 176 ASP A C 1
ATOM 1393 O O . ASP A 1 176 ? 16.545 -13.898 8.248 1.00 88.75 176 ASP A O 1
ATOM 1397 N N . ALA A 1 177 ? 16.384 -12.797 6.304 1.00 90.12 177 ALA A N 1
ATOM 1398 C CA . ALA A 1 177 ? 15.230 -12.011 6.719 1.00 90.12 177 ALA A CA 1
ATOM 1399 C C . ALA A 1 177 ? 14.012 -12.917 6.928 1.00 90.12 177 ALA A C 1
ATOM 1401 O O . ALA A 1 177 ? 13.803 -13.868 6.179 1.00 90.12 177 ALA A O 1
ATOM 1402 N N . GLU A 1 178 ? 13.186 -12.595 7.923 1.00 93.56 178 GLU A N 1
ATOM 1403 C CA . GLU A 1 178 ? 11.931 -13.306 8.146 1.00 93.56 178 GLU A CA 1
ATOM 1404 C C . GLU A 1 178 ? 10.991 -13.084 6.951 1.00 93.56 178 GLU A C 1
ATOM 1406 O O . GLU A 1 178 ? 10.699 -11.941 6.581 1.00 93.56 178 GLU A O 1
ATOM 1411 N N . GLN A 1 179 ? 10.553 -14.183 6.333 1.00 95.19 179 GLN A N 1
ATOM 1412 C CA . GLN A 1 179 ? 9.698 -14.181 5.147 1.00 95.19 179 GLN A CA 1
ATOM 1413 C C . GLN A 1 179 ? 8.438 -14.980 5.428 1.00 95.19 179 GLN A C 1
ATOM 1415 O O . GLN A 1 179 ? 8.497 -16.072 5.994 1.00 95.19 179 GLN A O 1
ATOM 1420 N N . TRP A 1 180 ? 7.303 -14.464 4.973 1.00 96.44 180 TRP A N 1
ATOM 1421 C CA . TRP A 1 180 ? 6.016 -15.121 5.150 1.00 96.44 180 TRP A CA 1
ATOM 1422 C C . TRP A 1 180 ? 5.363 -15.356 3.797 1.00 96.44 180 TRP A C 1
ATOM 1424 O O . TRP A 1 180 ? 5.092 -14.417 3.048 1.00 96.44 180 TRP A O 1
ATOM 1434 N N . VAL A 1 181 ? 5.104 -16.618 3.465 1.00 96.00 181 VAL A N 1
ATOM 1435 C CA . VAL A 1 181 ? 4.472 -16.986 2.196 1.00 96.00 181 VAL A CA 1
ATOM 1436 C C . VAL A 1 181 ? 2.981 -16.663 2.272 1.00 96.00 181 VAL A C 1
ATOM 1438 O O . VAL A 1 181 ? 2.230 -17.337 2.978 1.00 96.00 181 VAL A O 1
ATOM 1441 N N . LEU A 1 182 ? 2.534 -15.652 1.526 1.00 95.00 182 LEU A N 1
ATOM 1442 C CA . LEU A 1 182 ? 1.119 -15.265 1.487 1.00 95.00 182 LEU A CA 1
ATOM 1443 C C . LEU A 1 182 ? 0.369 -15.907 0.326 1.00 95.00 182 LEU A C 1
ATOM 1445 O O . LEU A 1 182 ? -0.743 -16.404 0.508 1.00 95.00 182 LEU A O 1
ATOM 1449 N N . PHE A 1 183 ? 0.979 -15.895 -0.859 1.00 97.38 183 PHE A N 1
ATOM 1450 C CA . PHE A 1 183 ? 0.330 -16.359 -2.078 1.00 97.38 183 PHE A CA 1
ATOM 1451 C C . PHE A 1 183 ? 1.207 -17.344 -2.833 1.00 97.38 183 PHE A C 1
ATOM 1453 O O . PHE A 1 183 ? 2.431 -17.213 -2.887 1.00 97.38 183 PHE A O 1
ATOM 1460 N N . GLU A 1 184 ? 0.553 -18.301 -3.469 1.00 97.31 184 GLU A N 1
ATOM 1461 C CA . GLU A 1 184 ? 1.148 -19.201 -4.442 1.00 97.31 184 GLU A CA 1
ATOM 1462 C C . GLU A 1 184 ? 0.548 -18.918 -5.815 1.00 97.31 184 GLU A C 1
ATOM 1464 O O . GLU A 1 184 ? -0.564 -18.398 -5.934 1.00 97.31 184 GLU A O 1
ATOM 1469 N N . LEU A 1 185 ? 1.290 -19.241 -6.869 1.00 97.81 185 LEU A N 1
ATOM 1470 C CA . LEU A 1 185 ? 0.740 -19.188 -8.215 1.00 97.81 185 LEU A CA 1
ATOM 1471 C C . LEU A 1 185 ? -0.091 -20.442 -8.501 1.00 97.81 185 LEU A C 1
ATOM 1473 O O . LEU A 1 185 ? 0.254 -21.542 -8.063 1.00 97.81 185 LEU A O 1
ATOM 1477 N N . LYS A 1 186 ? -1.150 -20.285 -9.295 1.00 97.75 186 LYS A N 1
ATOM 1478 C CA . LYS A 1 186 ? -1.828 -21.406 -9.954 1.00 97.75 186 LYS A CA 1
ATOM 1479 C C . LYS A 1 186 ? -0.857 -22.143 -10.885 1.00 97.75 186 LYS A C 1
ATOM 1481 O O . LYS A 1 186 ? 0.105 -21.560 -11.391 1.00 97.75 186 LYS A O 1
ATOM 1486 N N . ASP A 1 187 ? -1.090 -23.434 -11.096 1.00 96.12 187 ASP A N 1
ATOM 1487 C CA . ASP A 1 187 ? -0.137 -24.294 -11.808 1.00 96.12 187 ASP A CA 1
ATOM 1488 C C . ASP A 1 187 ? 0.017 -23.937 -13.292 1.00 96.12 187 ASP A C 1
ATOM 1490 O O . ASP A 1 187 ? 1.124 -23.994 -13.831 1.00 96.12 187 ASP A O 1
ATOM 1494 N N . ASP A 1 188 ? -1.055 -23.474 -13.934 1.00 96.19 188 ASP A N 1
ATOM 1495 C CA . ASP A 1 188 ? -1.023 -22.932 -15.293 1.00 96.19 188 ASP A CA 1
ATOM 1496 C C . ASP A 1 188 ? -0.101 -21.706 -15.394 1.00 96.19 188 ASP A C 1
ATOM 1498 O O . ASP A 1 188 ? 0.767 -21.641 -16.267 1.00 96.19 188 ASP A O 1
ATOM 1502 N N . ALA A 1 189 ? -0.203 -20.777 -14.444 1.00 97.38 189 ALA A N 1
ATOM 1503 C CA . ALA A 1 189 ? 0.657 -19.602 -14.371 1.00 97.38 189 ALA A CA 1
ATOM 1504 C C . ALA A 1 189 ? 2.121 -19.964 -14.075 1.00 97.38 189 ALA A C 1
ATOM 1506 O O . ALA A 1 189 ? 3.035 -19.389 -14.673 1.00 97.38 189 ALA A O 1
ATOM 1507 N N . LYS A 1 190 ? 2.371 -20.959 -13.209 1.00 96.94 190 LYS A N 1
ATOM 1508 C CA . LYS A 1 190 ? 3.729 -21.482 -12.968 1.00 96.94 190 LYS A CA 1
ATOM 1509 C C . LYS A 1 190 ? 4.363 -22.014 -14.252 1.00 96.94 190 LYS A C 1
ATOM 1511 O O . LYS A 1 190 ? 5.568 -21.826 -14.429 1.00 96.94 190 LYS A O 1
ATOM 1516 N N . GLY A 1 191 ? 3.588 -22.669 -15.116 1.00 96.25 191 GLY A N 1
ATOM 1517 C CA . GLY A 1 191 ? 4.053 -23.177 -16.409 1.00 96.25 191 GLY A CA 1
ATOM 1518 C C . GLY A 1 191 ? 4.405 -22.073 -17.411 1.00 96.25 191 GLY A C 1
ATOM 1519 O O . GLY A 1 191 ? 5.302 -22.255 -18.224 1.00 96.25 191 GLY A O 1
ATOM 1520 N N . MET A 1 192 ? 3.756 -20.909 -17.324 1.00 96.56 192 MET A N 1
ATOM 1521 C CA . MET A 1 192 ? 4.042 -19.755 -18.190 1.00 96.56 192 MET A CA 1
ATOM 1522 C C . MET A 1 192 ? 5.275 -18.950 -17.745 1.00 96.56 192 MET A C 1
ATOM 1524 O O . MET A 1 192 ? 5.915 -18.276 -18.555 1.00 96.56 192 MET A O 1
ATOM 1528 N N . LEU A 1 193 ? 5.621 -19.019 -16.458 1.00 96.88 193 LEU A N 1
ATOM 1529 C CA . LEU A 1 193 ? 6.777 -18.344 -15.861 1.00 96.88 193 LEU A CA 1
ATOM 1530 C C . LEU A 1 193 ? 7.983 -19.289 -15.773 1.00 96.88 193 LEU A C 1
ATOM 1532 O O . LEU A 1 193 ? 8.442 -19.668 -14.690 1.00 96.88 193 LEU A O 1
ATOM 1536 N N . THR A 1 194 ? 8.450 -19.730 -16.936 1.00 94.75 194 THR A N 1
ATOM 1537 C CA . THR A 1 194 ? 9.654 -20.554 -17.131 1.00 94.75 194 THR A CA 1
ATOM 1538 C C . THR A 1 194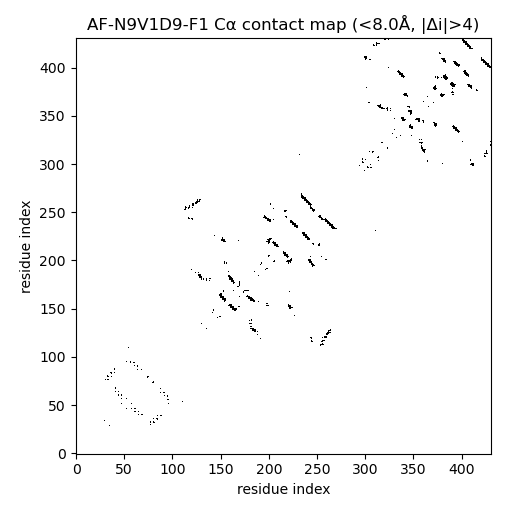 ? 10.683 -19.804 -17.974 1.00 94.75 194 THR A C 1
ATOM 1540 O O . THR A 1 194 ? 10.439 -18.683 -18.418 1.00 94.75 194 THR A O 1
ATOM 1543 N N . ASP A 1 195 ? 11.862 -20.395 -18.181 1.00 93.38 195 ASP A N 1
ATOM 1544 C CA . ASP A 1 195 ? 12.873 -19.880 -19.120 1.00 93.38 195 ASP A CA 1
ATOM 1545 C C . ASP A 1 195 ? 13.327 -18.445 -18.812 1.00 93.38 195 ASP A C 1
ATOM 1547 O O . ASP A 1 195 ? 13.474 -17.591 -19.689 1.00 93.38 195 ASP A O 1
ATOM 1551 N N . GLY A 1 196 ? 13.504 -18.167 -17.518 1.00 94.62 196 GLY A N 1
ATOM 1552 C CA . GLY A 1 196 ? 13.896 -16.854 -17.012 1.00 94.62 196 GLY A CA 1
ATOM 1553 C C . GLY A 1 196 ? 12.764 -15.824 -16.968 1.00 94.62 196 GLY A C 1
ATOM 1554 O O . GLY A 1 196 ? 13.024 -14.693 -16.550 1.00 94.62 196 GLY A O 1
ATOM 1555 N N . ARG A 1 197 ? 11.532 -16.183 -17.367 1.00 97.75 197 ARG A N 1
ATOM 1556 C CA . ARG A 1 197 ? 10.339 -15.341 -17.196 1.00 97.75 197 ARG A CA 1
ATOM 1557 C C . ARG A 1 197 ? 9.898 -15.328 -15.731 1.00 97.75 197 ARG A C 1
ATOM 1559 O O . ARG A 1 197 ? 9.836 -16.368 -15.078 1.00 97.75 197 ARG A O 1
ATOM 1566 N N . GLN A 1 198 ? 9.569 -14.149 -15.220 1.00 98.12 198 GLN A N 1
ATOM 1567 C CA . GLN A 1 198 ? 9.150 -13.929 -13.838 1.00 98.12 198 GLN A CA 1
ATOM 1568 C C . GLN A 1 198 ? 8.202 -12.736 -13.716 1.00 98.12 198 GLN A C 1
ATOM 1570 O O . GLN A 1 198 ? 8.165 -11.869 -14.592 1.00 98.12 198 GLN A O 1
ATOM 1575 N N . LEU A 1 199 ? 7.460 -12.681 -12.607 1.00 98.56 199 LEU A N 1
ATOM 1576 C CA . LEU A 1 199 ? 6.688 -11.494 -12.255 1.00 98.56 199 LEU A CA 1
ATOM 1577 C C . LEU A 1 199 ? 7.633 -10.385 -11.798 1.00 98.56 199 LEU A C 1
ATOM 1579 O O . LEU A 1 199 ? 8.564 -10.625 -11.026 1.00 98.56 199 LEU A O 1
ATOM 1583 N N . VAL A 1 200 ? 7.373 -9.170 -12.267 1.00 98.62 200 VAL A N 1
ATOM 1584 C CA . VAL A 1 200 ? 8.142 -7.975 -11.909 1.00 98.62 200 VAL A CA 1
ATOM 1585 C C . VAL A 1 200 ? 7.207 -6.817 -11.583 1.00 98.62 200 VAL A C 1
ATOM 1587 O O . VAL A 1 200 ? 6.024 -6.855 -11.928 1.00 98.62 200 VAL A O 1
ATOM 1590 N N . ASN A 1 201 ? 7.726 -5.792 -10.911 1.00 98.50 201 ASN A N 1
ATOM 1591 C CA . ASN A 1 201 ? 6.973 -4.582 -10.580 1.00 98.50 201 ASN A CA 1
ATOM 1592 C C . ASN A 1 201 ? 6.301 -3.978 -11.833 1.00 98.50 201 ASN A C 1
ATOM 1594 O O . ASN A 1 201 ? 6.926 -3.890 -12.888 1.00 98.50 201 ASN A O 1
ATOM 1598 N N . ASP A 1 202 ? 5.046 -3.535 -11.740 1.00 98.06 202 ASP A N 1
ATOM 1599 C CA . ASP A 1 202 ? 4.334 -2.943 -12.884 1.00 98.06 202 ASP A CA 1
ATOM 1600 C C . ASP A 1 202 ? 4.798 -1.520 -13.229 1.00 98.06 202 ASP A C 1
ATOM 1602 O O . ASP A 1 202 ? 4.731 -1.130 -14.397 1.00 98.06 202 ASP A O 1
ATOM 1606 N N . LYS A 1 203 ? 5.282 -0.758 -12.240 1.00 96.44 203 LYS A N 1
ATOM 1607 C CA . LYS A 1 203 ? 5.726 0.638 -12.401 1.00 96.44 203 LYS A CA 1
ATOM 1608 C C . LYS A 1 203 ? 7.234 0.759 -12.590 1.00 96.44 203 LYS A C 1
ATOM 1610 O O . LYS A 1 203 ? 7.686 1.498 -13.455 1.00 96.44 203 LYS A O 1
ATOM 1615 N N . GLU A 1 204 ? 7.997 0.014 -11.800 1.00 97.62 204 GLU A N 1
ATOM 1616 C CA . GLU A 1 204 ? 9.463 0.035 -11.765 1.00 97.62 204 GLU A CA 1
ATOM 1617 C C . GLU A 1 204 ? 10.018 -1.380 -12.012 1.00 97.62 204 GLU A C 1
ATOM 1619 O O . GLU A 1 204 ? 10.617 -1.984 -11.119 1.00 97.62 204 GLU A O 1
ATOM 1624 N N . PRO A 1 205 ? 9.780 -1.972 -13.202 1.00 97.88 205 PRO A N 1
ATOM 1625 C CA . PRO A 1 205 ? 10.066 -3.385 -13.481 1.00 97.88 205 PRO A CA 1
ATOM 1626 C C . PRO A 1 205 ? 11.556 -3.731 -13.461 1.00 97.88 205 PRO A C 1
ATOM 1628 O O . PRO A 1 205 ? 11.921 -4.906 -13.391 1.00 97.88 205 PRO A O 1
ATOM 1631 N N . THR A 1 206 ? 12.423 -2.725 -13.537 1.00 97.88 206 THR A N 1
ATOM 1632 C CA . THR A 1 206 ? 13.875 -2.872 -13.576 1.00 97.88 206 THR A CA 1
ATOM 1633 C C . THR A 1 206 ? 14.557 -1.877 -12.656 1.00 97.88 206 THR A C 1
ATOM 1635 O O . THR A 1 206 ? 14.039 -0.789 -12.429 1.00 97.88 206 THR A O 1
ATOM 1638 N N . TYR A 1 207 ? 15.758 -2.218 -12.204 1.00 95.50 207 TYR A N 1
ATOM 1639 C CA . TYR A 1 207 ? 16.629 -1.326 -11.443 1.00 95.50 207 TYR A CA 1
ATOM 1640 C C . TYR A 1 207 ? 18.092 -1.537 -11.840 1.00 95.50 207 TYR A C 1
ATOM 1642 O O . TYR A 1 207 ? 18.458 -2.585 -12.374 1.00 95.50 207 TYR A O 1
ATOM 1650 N N . GLU A 1 208 ? 18.932 -0.537 -11.595 1.00 95.50 208 GLU A N 1
ATOM 1651 C CA . GLU A 1 208 ? 20.364 -0.607 -11.885 1.00 95.50 208 GLU A CA 1
ATOM 1652 C C . GLU A 1 208 ? 21.156 -1.126 -10.681 1.00 95.50 208 GLU A C 1
ATOM 1654 O O . GLU A 1 208 ? 20.889 -0.775 -9.531 1.00 95.50 208 GLU A O 1
ATOM 1659 N N . VAL A 1 209 ? 22.149 -1.971 -10.951 1.00 91.31 209 VAL A N 1
ATOM 1660 C CA . VAL A 1 209 ? 23.063 -2.541 -9.960 1.00 91.31 209 VAL A CA 1
ATOM 1661 C C . VAL A 1 209 ? 24.493 -2.311 -10.417 1.00 91.31 209 VAL A C 1
ATOM 1663 O O . VAL A 1 209 ? 24.898 -2.797 -11.474 1.00 91.31 209 VAL A O 1
ATOM 1666 N N . ALA A 1 210 ? 25.276 -1.613 -9.599 1.00 93.19 210 ALA A N 1
ATOM 1667 C CA . ALA A 1 210 ? 26.714 -1.492 -9.796 1.00 93.19 210 ALA A CA 1
ATOM 1668 C C . ALA A 1 210 ? 27.428 -2.744 -9.263 1.00 93.19 210 ALA A C 1
ATOM 1670 O O . ALA A 1 210 ? 27.200 -3.171 -8.129 1.00 93.19 210 ALA A O 1
ATOM 1671 N N . LYS A 1 211 ? 28.306 -3.338 -10.074 1.00 89.38 211 LYS A N 1
ATOM 1672 C CA . LYS A 1 211 ? 29.176 -4.452 -9.675 1.00 89.38 211 LYS A CA 1
ATOM 1673 C C . LYS A 1 211 ? 30.581 -4.212 -10.228 1.00 89.38 211 LYS A C 1
ATOM 1675 O O . LYS A 1 211 ? 30.853 -4.509 -11.392 1.00 89.38 211 LYS A O 1
ATOM 1680 N N . GLY A 1 212 ? 31.460 -3.683 -9.375 1.00 93.31 212 GLY A N 1
ATOM 1681 C CA . GLY A 1 212 ? 32.749 -3.127 -9.797 1.00 93.31 212 GLY A CA 1
ATOM 1682 C C . GLY A 1 212 ? 32.533 -1.863 -10.631 1.00 93.31 212 GLY A C 1
ATOM 1683 O O . GLY A 1 212 ? 31.652 -1.070 -10.312 1.00 93.31 212 GLY A O 1
ATOM 1684 N N . ASP A 1 213 ? 33.262 -1.735 -11.739 1.00 94.31 213 ASP A N 1
ATOM 1685 C CA . ASP A 1 213 ? 33.185 -0.576 -12.647 1.00 94.31 213 ASP A CA 1
ATOM 1686 C C . ASP A 1 213 ? 32.052 -0.673 -13.686 1.00 94.31 213 ASP A C 1
ATOM 1688 O O . ASP A 1 213 ? 31.990 0.110 -14.633 1.00 94.31 213 ASP A O 1
ATOM 1692 N N . LYS A 1 214 ? 31.166 -1.669 -13.560 1.00 92.06 214 LYS A N 1
ATOM 1693 C CA . LYS A 1 214 ? 30.074 -1.924 -14.508 1.00 92.06 214 LYS A CA 1
ATOM 1694 C C . LYS A 1 214 ? 28.712 -1.790 -13.834 1.00 92.06 214 LYS A C 1
ATOM 1696 O O . LYS A 1 214 ? 28.498 -2.326 -12.744 1.00 92.06 214 LYS A O 1
ATOM 1701 N N . THR A 1 215 ? 27.778 -1.155 -14.537 1.00 92.38 215 THR A N 1
ATOM 1702 C CA . THR A 1 215 ? 26.359 -1.092 -14.168 1.00 92.38 215 THR A CA 1
ATOM 1703 C C . THR A 1 215 ? 25.569 -2.095 -14.997 1.00 92.38 215 THR A C 1
ATOM 1705 O O . THR A 1 215 ? 25.721 -2.165 -16.215 1.00 92.38 215 THR A O 1
ATOM 1708 N N . TYR A 1 216 ? 24.716 -2.869 -14.333 1.00 93.31 216 TYR A N 1
ATOM 1709 C CA . TYR A 1 216 ? 23.832 -3.849 -14.953 1.00 93.31 216 TYR A CA 1
ATOM 1710 C C . TYR A 1 216 ? 22.381 -3.504 -14.630 1.00 93.31 216 TYR A C 1
ATOM 1712 O O . TYR A 1 216 ? 22.070 -3.105 -13.510 1.00 93.31 216 TYR A O 1
ATOM 1720 N N . THR A 1 217 ? 21.478 -3.705 -15.584 1.00 95.38 217 THR A N 1
ATOM 1721 C CA . THR A 1 217 ? 20.034 -3.613 -15.342 1.00 95.38 217 THR A CA 1
ATOM 1722 C C . THR A 1 217 ? 19.512 -4.970 -14.879 1.00 95.38 217 THR A C 1
ATOM 1724 O O . THR A 1 217 ? 19.726 -5.975 -15.553 1.00 95.38 217 THR A O 1
ATOM 1727 N N . ASN A 1 218 ? 18.811 -5.013 -13.750 1.00 95.69 218 ASN A N 1
ATOM 1728 C CA . ASN A 1 218 ? 18.191 -6.220 -13.209 1.00 95.69 218 ASN A CA 1
ATOM 1729 C C . ASN A 1 218 ? 16.666 -6.062 -13.112 1.00 95.69 218 ASN A C 1
ATOM 1731 O O . ASN A 1 218 ? 16.148 -4.951 -13.189 1.00 95.69 218 ASN A O 1
ATOM 1735 N N . LEU A 1 219 ? 15.949 -7.174 -12.956 1.00 97.44 219 LEU A N 1
ATOM 1736 C CA . LEU A 1 219 ? 14.493 -7.214 -12.818 1.00 97.44 219 LEU A CA 1
ATOM 1737 C C . LEU A 1 219 ? 14.072 -7.011 -11.358 1.00 97.44 219 LEU A C 1
ATOM 1739 O O . LEU A 1 219 ? 14.557 -7.706 -10.467 1.00 97.44 219 LEU A O 1
ATOM 1743 N N . SER A 1 220 ? 13.139 -6.090 -11.120 1.00 97.69 220 SER A N 1
ATOM 1744 C CA . SER A 1 220 ? 12.583 -5.801 -9.796 1.00 97.69 220 SER A CA 1
ATOM 1745 C C . SER A 1 220 ? 11.464 -6.781 -9.457 1.00 97.69 220 SER A C 1
ATOM 1747 O O . SER A 1 220 ? 10.371 -6.702 -10.016 1.00 97.69 220 SER A O 1
ATOM 1749 N N . THR A 1 221 ? 11.712 -7.695 -8.518 1.00 97.88 221 THR A N 1
ATOM 1750 C CA . THR A 1 221 ? 10.694 -8.648 -8.040 1.00 97.88 221 THR A CA 1
ATOM 1751 C C . THR A 1 221 ? 9.798 -8.078 -6.939 1.00 97.88 221 THR A C 1
ATOM 1753 O O . THR A 1 221 ? 8.894 -8.772 -6.476 1.00 97.88 221 THR A O 1
ATOM 1756 N N . LYS A 1 222 ? 10.008 -6.822 -6.520 1.00 98.19 222 LYS A N 1
ATOM 1757 C CA . LYS A 1 222 ? 9.117 -6.121 -5.588 1.00 98.19 222 LYS A CA 1
ATOM 1758 C C . LYS A 1 222 ? 7.794 -5.848 -6.287 1.00 98.19 222 LYS A C 1
ATOM 1760 O O . LYS A 1 222 ? 7.774 -5.124 -7.275 1.00 98.19 222 LYS A O 1
ATOM 1765 N N . LEU A 1 223 ? 6.689 -6.383 -5.792 1.00 98.44 223 LEU A N 1
ATOM 1766 C CA . LEU A 1 223 ? 5.386 -6.213 -6.429 1.00 98.44 223 LEU A CA 1
ATOM 1767 C C . LEU A 1 223 ? 4.631 -5.033 -5.824 1.00 98.44 223 LEU A C 1
ATOM 1769 O O . LEU A 1 223 ? 4.670 -4.807 -4.613 1.00 98.44 223 LEU A O 1
ATOM 1773 N N . ASN A 1 224 ? 3.911 -4.297 -6.670 1.00 97.62 224 ASN A N 1
ATOM 1774 C CA . ASN A 1 224 ? 2.993 -3.277 -6.189 1.00 97.62 224 ASN A CA 1
ATOM 1775 C C . ASN A 1 224 ? 1.685 -3.946 -5.793 1.00 97.62 224 ASN A C 1
ATOM 1777 O O . ASN A 1 224 ? 1.135 -4.761 -6.535 1.00 97.62 224 ASN A O 1
ATOM 1781 N N . PHE A 1 225 ? 1.172 -3.576 -4.629 1.00 98.06 225 PHE A N 1
ATOM 1782 C CA . PHE A 1 225 ? -0.093 -4.090 -4.145 1.00 98.06 225 PHE A CA 1
ATOM 1783 C C . PHE A 1 225 ? -0.930 -2.983 -3.514 1.00 98.06 225 PHE A C 1
ATOM 1785 O O . PHE A 1 225 ? -0.439 -1.882 -3.267 1.00 98.06 225 PHE A O 1
ATOM 1792 N N . GLY A 1 226 ? -2.208 -3.274 -3.313 1.00 95.94 226 GLY A N 1
ATOM 1793 C CA . GLY A 1 226 ? -3.122 -2.424 -2.565 1.00 95.94 226 GLY A CA 1
ATOM 1794 C C . GLY A 1 226 ? -4.223 -3.254 -1.926 1.00 95.94 226 GLY A C 1
ATOM 1795 O O . GLY A 1 226 ? -4.542 -4.345 -2.406 1.00 95.94 226 GLY A O 1
ATOM 1796 N N . ILE A 1 227 ? -4.791 -2.731 -0.845 1.00 95.44 227 ILE A N 1
ATOM 1797 C CA . ILE A 1 227 ? -5.858 -3.384 -0.085 1.00 95.44 227 ILE A CA 1
ATOM 1798 C C . ILE A 1 227 ? -7.124 -2.533 -0.174 1.00 95.44 227 ILE A C 1
ATOM 1800 O O . ILE A 1 227 ? -7.136 -1.382 0.262 1.00 95.44 227 ILE A O 1
ATOM 1804 N N . ASP A 1 228 ? -8.197 -3.107 -0.710 1.00 92.88 228 ASP A N 1
ATOM 1805 C CA . ASP A 1 228 ? -9.527 -2.502 -0.712 1.00 92.88 228 ASP A CA 1
ATOM 1806 C C . ASP A 1 228 ? -10.381 -3.171 0.358 1.00 92.88 228 ASP A C 1
ATOM 1808 O O . ASP A 1 228 ? -10.735 -4.347 0.261 1.00 92.88 228 ASP A O 1
ATOM 1812 N N . LYS A 1 229 ? -10.663 -2.436 1.429 1.00 87.94 229 LYS A N 1
ATOM 1813 C CA . LYS A 1 229 ? -11.489 -2.930 2.528 1.00 87.94 229 LYS A CA 1
ATOM 1814 C C . LYS A 1 229 ? -12.934 -2.588 2.213 1.00 87.94 229 LYS A C 1
ATOM 1816 O O . LYS A 1 229 ? -13.263 -1.409 2.075 1.00 87.94 229 LYS A O 1
ATOM 1821 N N . GLN A 1 230 ? -13.790 -3.603 2.127 1.00 78.19 230 GLN A N 1
ATOM 1822 C CA . GLN A 1 230 ? -15.212 -3.355 1.958 1.00 78.19 230 GLN A CA 1
ATOM 1823 C C . GLN A 1 230 ? -15.752 -2.734 3.245 1.00 78.19 230 GLN A C 1
ATOM 1825 O O . GLN A 1 230 ? -15.525 -3.233 4.348 1.00 78.19 230 GLN A O 1
ATOM 1830 N N . LEU A 1 231 ? -16.440 -1.604 3.102 1.00 59.69 231 LEU A N 1
ATOM 1831 C CA . LEU A 1 231 ? -17.014 -0.894 4.237 1.00 59.69 231 LEU A CA 1
ATOM 1832 C C . LEU A 1 231 ? -18.022 -1.811 4.953 1.00 59.69 231 LEU A C 1
ATOM 1834 O O . LEU A 1 231 ? -18.870 -2.410 4.294 1.00 59.69 231 LEU A O 1
ATOM 1838 N N . ASN A 1 232 ? -17.950 -1.902 6.284 1.00 62.59 232 ASN A N 1
ATOM 1839 C CA . ASN A 1 232 ? -18.843 -2.728 7.115 1.00 62.59 232 ASN A CA 1
ATOM 1840 C C . ASN A 1 232 ? -18.817 -4.228 6.794 1.00 62.59 232 ASN A C 1
ATOM 1842 O O . ASN A 1 232 ? -19.792 -4.939 7.033 1.00 62.59 232 ASN A O 1
ATOM 1846 N N . SER A 1 233 ? -17.706 -4.714 6.251 1.00 76.50 233 SER A N 1
ATOM 1847 C CA . SER A 1 233 ? -17.504 -6.133 6.042 1.00 76.50 233 SER A CA 1
ATOM 1848 C C . SER A 1 233 ? -16.163 -6.556 6.615 1.00 76.50 233 SER A C 1
ATOM 1850 O O . SER A 1 233 ? -15.161 -5.849 6.544 1.00 76.50 233 SER A O 1
ATOM 1852 N N . ASN A 1 234 ? -16.147 -7.775 7.129 1.00 82.31 234 ASN A N 1
ATOM 1853 C CA . ASN A 1 234 ? -14.942 -8.558 7.336 1.00 82.31 234 ASN A CA 1
ATOM 1854 C C . ASN A 1 234 ? -14.240 -8.925 6.012 1.00 82.31 234 ASN A C 1
ATOM 1856 O O . ASN A 1 234 ? -13.201 -9.587 6.021 1.00 82.31 234 ASN A O 1
ATOM 1860 N N . LYS A 1 235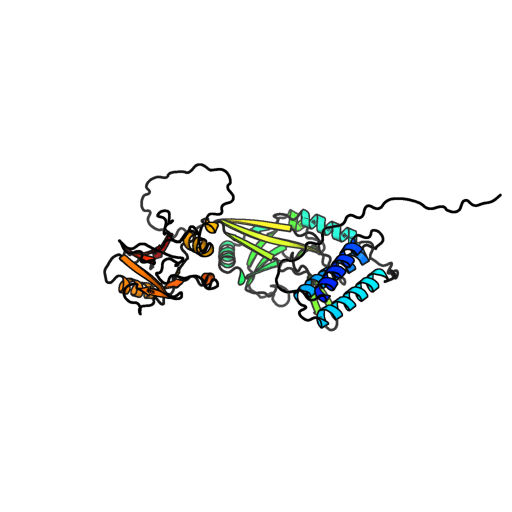 ? -14.792 -8.508 4.866 1.00 90.38 235 LYS A N 1
ATOM 1861 C CA . LYS A 1 235 ? -14.234 -8.753 3.547 1.00 90.38 235 LYS A CA 1
ATOM 1862 C C . LYS A 1 235 ? -13.301 -7.651 3.092 1.00 90.38 235 LYS A C 1
ATOM 1864 O O . LYS A 1 235 ? -13.569 -6.456 3.215 1.00 90.38 235 LYS A O 1
ATOM 1869 N N . PHE A 1 236 ? -12.201 -8.071 2.497 1.00 92.94 236 PHE A N 1
ATOM 1870 C CA . PHE A 1 236 ? -11.271 -7.173 1.838 1.00 92.94 236 PHE A CA 1
ATOM 1871 C C . PHE A 1 236 ? -10.662 -7.862 0.627 1.00 92.94 236 PHE A C 1
ATOM 1873 O O . PHE A 1 236 ? -10.577 -9.086 0.558 1.00 92.94 236 PHE A O 1
ATOM 1880 N N . ASP A 1 237 ? -10.228 -7.054 -0.324 1.00 95.00 237 ASP A N 1
ATOM 1881 C CA . ASP A 1 237 ? -9.583 -7.499 -1.542 1.00 95.00 237 ASP A CA 1
ATOM 1882 C C . ASP A 1 237 ? -8.129 -7.035 -1.538 1.00 95.00 237 ASP A C 1
ATOM 1884 O O . ASP A 1 237 ? -7.846 -5.860 -1.300 1.00 95.00 237 ASP A O 1
ATOM 1888 N N . ILE A 1 238 ? -7.198 -7.943 -1.822 1.00 96.50 238 ILE A N 1
ATOM 1889 C CA . ILE A 1 238 ? -5.808 -7.588 -2.111 1.00 96.50 238 ILE A CA 1
ATOM 1890 C C . ILE A 1 238 ? -5.616 -7.637 -3.622 1.00 96.50 238 ILE A C 1
ATOM 1892 O O . ILE A 1 238 ? -5.868 -8.661 -4.259 1.00 96.50 238 ILE A O 1
ATOM 1896 N N . TYR A 1 239 ? -5.136 -6.533 -4.185 1.00 97.38 239 TYR A N 1
ATOM 1897 C CA . TYR A 1 239 ? -4.752 -6.424 -5.587 1.00 97.38 239 TYR A CA 1
ATOM 1898 C C . TYR A 1 239 ? -3.238 -6.441 -5.673 1.00 97.38 239 TYR A C 1
ATOM 1900 O O . TYR A 1 239 ? -2.591 -5.621 -5.028 1.00 97.38 239 TYR A O 1
ATOM 1908 N N . ILE A 1 240 ? -2.672 -7.325 -6.488 1.00 98.25 240 ILE A N 1
ATOM 1909 C CA . ILE A 1 240 ? -1.236 -7.367 -6.772 1.00 98.25 240 ILE A CA 1
ATOM 1910 C C . ILE A 1 240 ? -1.059 -7.111 -8.262 1.00 98.25 240 ILE A C 1
ATOM 1912 O O . ILE A 1 240 ? -1.601 -7.850 -9.084 1.00 98.25 240 ILE A O 1
ATOM 1916 N N . ARG A 1 241 ? -0.331 -6.046 -8.603 1.00 97.94 241 ARG A N 1
ATOM 1917 C CA . ARG A 1 241 ? -0.072 -5.610 -9.979 1.00 97.94 241 ARG A CA 1
ATOM 1918 C C . ARG A 1 241 ? 1.345 -5.976 -10.382 1.00 97.94 241 ARG A C 1
ATOM 1920 O O . ARG A 1 241 ? 2.282 -5.820 -9.597 1.00 97.94 241 ARG A O 1
ATOM 1927 N N . TYR A 1 242 ? 1.489 -6.464 -11.605 1.00 98.56 242 TYR A N 1
ATOM 1928 C CA . TYR A 1 242 ? 2.764 -6.949 -12.112 1.00 98.56 242 TYR A CA 1
ATOM 1929 C C . TYR A 1 242 ? 2.864 -6.838 -13.631 1.00 98.56 242 TYR A C 1
ATOM 1931 O O . TYR A 1 242 ? 1.874 -6.734 -14.354 1.00 98.56 242 TYR A O 1
ATOM 1939 N N . LYS A 1 243 ? 4.105 -6.902 -14.100 1.00 98.56 243 LYS A N 1
ATOM 1940 C CA . LYS A 1 243 ? 4.494 -7.168 -15.486 1.00 98.56 243 LYS A CA 1
ATOM 1941 C C . LYS A 1 243 ? 5.208 -8.516 -15.565 1.00 98.56 243 LYS A C 1
ATOM 1943 O O . LYS A 1 243 ? 5.515 -9.120 -14.535 1.00 98.56 243 LYS A O 1
ATOM 1948 N N . VAL A 1 244 ? 5.505 -8.971 -16.779 1.00 98.50 244 VAL A N 1
ATOM 1949 C CA . VAL A 1 244 ? 6.359 -10.142 -17.007 1.00 98.50 244 VAL A CA 1
ATOM 1950 C C . VAL A 1 244 ? 7.725 -9.664 -17.476 1.00 98.50 244 VAL A C 1
ATOM 1952 O O . VAL A 1 244 ? 7.840 -9.001 -18.504 1.00 98.50 244 VAL A O 1
ATOM 1955 N N . GLY A 1 245 ? 8.764 -10.001 -16.720 1.00 98.19 245 GLY A N 1
ATOM 1956 C CA . GLY A 1 245 ? 10.153 -9.770 -17.103 1.00 98.19 245 GLY A CA 1
ATOM 1957 C C . GLY A 1 245 ? 10.836 -11.077 -17.484 1.00 98.19 245 GLY A C 1
ATOM 1958 O O . GLY A 1 245 ? 10.567 -12.101 -16.864 1.00 98.19 245 GLY A O 1
ATOM 1959 N N . LYS A 1 246 ? 11.745 -11.054 -18.460 1.00 97.88 246 LYS A N 1
ATOM 1960 C CA . LYS A 1 246 ? 12.626 -12.177 -18.806 1.00 97.88 246 LYS A CA 1
ATOM 1961 C C . LYS A 1 246 ? 14.071 -11.789 -18.543 1.00 97.88 246 LYS A C 1
ATOM 1963 O O . LYS A 1 246 ? 14.589 -10.843 -19.138 1.00 97.88 246 LYS A O 1
ATOM 1968 N N . PHE A 1 247 ? 14.713 -12.516 -17.635 1.00 94.94 247 PHE A N 1
ATOM 1969 C CA . PHE A 1 247 ? 16.141 -12.363 -17.401 1.00 94.94 247 PHE A CA 1
ATOM 1970 C C . PHE A 1 247 ? 16.916 -12.934 -18.590 1.00 94.94 247 PHE A C 1
ATOM 1972 O O . PHE A 1 247 ? 16.686 -14.074 -18.992 1.00 94.94 247 PHE A O 1
ATOM 1979 N N . ILE A 1 248 ? 17.849 -12.152 -19.130 1.00 93.75 248 ILE A N 1
ATOM 1980 C CA . ILE A 1 248 ? 18.755 -12.592 -20.188 1.00 93.75 248 ILE A CA 1
ATOM 1981 C C . ILE A 1 248 ? 20.168 -12.518 -19.633 1.00 93.75 248 ILE A C 1
ATOM 1983 O O . ILE A 1 248 ? 20.604 -11.482 -19.135 1.00 93.75 248 ILE A O 1
ATOM 1987 N N . LYS A 1 249 ? 20.881 -13.641 -19.690 1.00 89.25 249 LYS A N 1
ATOM 1988 C CA . LYS A 1 249 ? 22.271 -13.691 -19.254 1.00 89.25 249 LYS A CA 1
ATOM 1989 C C . LYS A 1 249 ? 23.105 -12.755 -20.136 1.00 89.25 249 LYS A C 1
ATOM 1991 O O . LYS A 1 249 ? 22.999 -12.818 -21.355 1.00 89.25 249 LYS A O 1
ATOM 1996 N N . ASP A 1 250 ? 23.914 -11.909 -19.504 1.00 87.38 250 ASP A N 1
ATOM 1997 C CA . ASP A 1 250 ? 24.844 -10.983 -20.164 1.00 87.38 250 ASP A CA 1
ATOM 1998 C C . ASP A 1 250 ? 24.183 -9.922 -21.074 1.00 87.38 250 ASP A C 1
ATOM 2000 O O . ASP A 1 250 ? 24.861 -9.283 -21.875 1.00 87.38 250 ASP A O 1
ATOM 2004 N N . ALA A 1 251 ? 22.876 -9.679 -20.923 1.00 90.88 251 ALA A N 1
ATOM 2005 C CA . ALA A 1 251 ? 22.153 -8.627 -21.637 1.00 90.88 251 ALA A CA 1
ATOM 2006 C C . ALA A 1 251 ? 21.124 -7.931 -20.733 1.00 90.88 251 ALA A C 1
ATOM 2008 O O . ALA A 1 251 ? 20.796 -8.407 -19.645 1.00 90.88 251 ALA A O 1
ATOM 2009 N N . SER A 1 252 ? 20.594 -6.791 -21.184 1.00 91.94 252 SER A N 1
ATOM 2010 C CA . SER A 1 252 ? 19.479 -6.137 -20.495 1.00 91.94 252 SER A CA 1
ATOM 2011 C C . SER A 1 252 ? 18.245 -7.047 -20.495 1.00 91.94 252 SER A C 1
ATOM 2013 O O . SER A 1 252 ? 17.941 -7.661 -21.523 1.00 91.94 252 SER A O 1
ATOM 2015 N N . PRO A 1 253 ? 17.507 -7.126 -19.377 1.00 96.62 253 PRO A N 1
ATOM 2016 C CA . PRO A 1 253 ? 16.300 -7.929 -19.320 1.00 96.62 253 PRO A CA 1
ATOM 2017 C C . PRO A 1 253 ? 15.227 -7.368 -20.258 1.00 96.62 253 PRO A C 1
ATOM 2019 O O . PRO A 1 253 ? 15.174 -6.166 -20.526 1.00 96.62 253 PRO A O 1
ATOM 2022 N N . LEU A 1 254 ? 14.343 -8.247 -20.722 1.00 96.62 254 LEU A N 1
ATOM 2023 C CA . LEU A 1 254 ? 13.136 -7.846 -21.443 1.00 96.62 254 LEU A CA 1
ATOM 2024 C C . LEU A 1 254 ? 11.977 -7.719 -20.461 1.00 96.62 254 LEU A C 1
ATOM 2026 O O . LEU A 1 254 ? 11.902 -8.468 -19.488 1.00 96.62 254 LEU A O 1
ATOM 2030 N N . VAL A 1 255 ? 11.069 -6.783 -20.719 1.00 97.44 255 VAL A N 1
ATOM 2031 C CA . VAL A 1 255 ? 9.885 -6.544 -19.890 1.00 97.44 255 VAL A CA 1
ATOM 2032 C C . VAL A 1 255 ? 8.688 -6.338 -20.802 1.00 97.44 255 VAL A C 1
ATOM 2034 O O . VAL A 1 255 ? 8.795 -5.624 -21.799 1.00 97.44 255 VAL A O 1
ATOM 2037 N N . SER A 1 256 ? 7.554 -6.935 -20.443 1.00 97.81 256 SER A N 1
ATOM 2038 C CA . SER A 1 256 ? 6.275 -6.670 -21.092 1.00 97.81 256 SER A CA 1
ATOM 2039 C C . SER A 1 256 ? 5.920 -5.176 -21.024 1.00 97.81 256 SER A C 1
ATOM 2041 O O . SER A 1 256 ? 6.107 -4.485 -20.010 1.00 97.81 256 SER A O 1
ATOM 2043 N N . THR A 1 257 ? 5.380 -4.651 -22.115 1.00 95.06 257 THR A N 1
ATOM 2044 C CA . THR A 1 257 ? 4.790 -3.313 -22.141 1.00 95.06 257 THR A CA 1
ATOM 2045 C C . THR A 1 257 ? 3.507 -3.288 -21.310 1.00 95.06 257 THR A C 1
ATOM 2047 O O . THR A 1 257 ? 3.293 -2.351 -20.534 1.00 95.06 257 THR A O 1
ATOM 2050 N N . GLU A 1 258 ? 2.745 -4.379 -21.366 1.00 92.06 258 GLU A N 1
ATOM 2051 C CA . GLU A 1 258 ? 1.458 -4.553 -20.700 1.00 92.06 258 GLU A CA 1
ATOM 2052 C C . GLU A 1 258 ? 1.614 -5.001 -19.243 1.00 92.06 258 GLU A C 1
ATOM 2054 O O . GLU A 1 258 ? 2.354 -5.945 -18.935 1.00 92.06 258 GLU A O 1
ATOM 2059 N N . SER A 1 259 ? 0.873 -4.348 -18.347 1.00 96.44 259 SER A N 1
ATOM 2060 C CA . SER A 1 259 ? 0.699 -4.760 -16.949 1.00 96.44 259 SER A CA 1
ATOM 2061 C C . SER A 1 259 ? -0.573 -5.584 -16.767 1.00 96.44 259 SER A C 1
ATOM 2063 O O . SER A 1 259 ? -1.584 -5.305 -17.409 1.00 96.44 259 SER A O 1
ATOM 2065 N N . ASN A 1 260 ? -0.564 -6.510 -15.813 1.00 97.44 260 ASN A N 1
ATOM 2066 C CA . ASN A 1 260 ? -1.751 -7.237 -15.378 1.00 97.44 260 ASN A CA 1
ATOM 2067 C C . ASN A 1 260 ? -1.894 -7.188 -13.847 1.00 97.44 260 ASN A C 1
ATOM 2069 O O . ASN A 1 260 ? -1.075 -6.590 -13.141 1.00 97.44 260 ASN A O 1
ATOM 2073 N N . GLN A 1 261 ? -2.964 -7.784 -13.327 1.00 97.69 261 GLN A N 1
ATOM 2074 C CA . GLN A 1 261 ? -3.226 -7.860 -11.900 1.00 97.69 261 GLN A CA 1
ATOM 2075 C C . GLN A 1 261 ? -3.858 -9.191 -11.498 1.00 97.69 261 GLN A C 1
ATOM 2077 O O . GLN A 1 261 ? -4.563 -9.841 -12.273 1.00 97.69 261 GLN A O 1
ATOM 2082 N N . SER A 1 262 ? -3.650 -9.540 -10.234 1.00 98.38 262 SER A N 1
ATOM 2083 C CA . SER A 1 262 ? -4.427 -10.552 -9.533 1.00 98.38 262 SER A CA 1
ATOM 2084 C C . SER A 1 262 ? -5.183 -9.923 -8.379 1.00 98.38 262 SER A C 1
ATOM 2086 O O . SER A 1 262 ? -4.601 -9.168 -7.598 1.00 98.38 262 SER A O 1
ATOM 2088 N N . LYS A 1 263 ? -6.464 -10.264 -8.265 1.00 97.25 263 LYS A N 1
ATOM 2089 C CA . LYS A 1 263 ? -7.319 -9.931 -7.131 1.00 97.25 263 LYS A CA 1
ATOM 2090 C C . LYS A 1 263 ? -7.549 -11.181 -6.283 1.00 97.25 263 LYS A C 1
ATOM 2092 O O . LYS A 1 263 ? -8.006 -12.199 -6.793 1.00 97.25 263 LYS A O 1
ATOM 2097 N N . VAL A 1 264 ? -7.276 -11.089 -4.985 1.00 96.00 264 VAL A N 1
ATOM 2098 C CA . VAL A 1 264 ? -7.603 -12.143 -4.016 1.00 96.00 264 VAL A CA 1
ATOM 2099 C C . VAL A 1 264 ? -8.554 -11.570 -2.976 1.00 96.00 264 VAL A C 1
ATOM 2101 O O . VAL A 1 264 ? -8.225 -10.588 -2.311 1.00 96.00 264 VAL A O 1
ATOM 2104 N N . SER A 1 265 ? -9.736 -12.171 -2.870 1.00 94.12 265 SER A N 1
ATOM 2105 C CA . SER A 1 265 ? -10.782 -11.768 -1.932 1.00 94.12 265 SER A CA 1
ATOM 2106 C C . SER A 1 265 ? -10.697 -12.574 -0.647 1.00 94.12 265 SER A C 1
ATOM 2108 O O . SER A 1 265 ? -10.491 -13.788 -0.667 1.00 94.12 265 SER A O 1
ATOM 2110 N N . PHE A 1 266 ? -10.897 -11.888 0.468 1.00 89.81 266 PHE A N 1
ATOM 2111 C CA . PHE A 1 266 ? -10.796 -12.438 1.807 1.00 89.81 266 PHE A CA 1
ATOM 2112 C C . PHE A 1 266 ? -12.042 -12.152 2.603 1.00 89.81 266 PHE A C 1
ATOM 2114 O O . PHE A 1 266 ? -12.737 -11.177 2.346 1.00 89.81 266 PHE A O 1
ATOM 2121 N N . GLU A 1 267 ? -12.249 -12.976 3.618 1.00 88.81 267 GLU A N 1
ATOM 2122 C CA . GLU A 1 267 ? -13.219 -12.761 4.672 1.00 88.81 267 GLU A CA 1
ATOM 2123 C C . GLU A 1 267 ? -12.527 -13.102 5.993 1.00 88.81 267 GLU A C 1
ATOM 2125 O O . GLU A 1 267 ? -12.159 -14.257 6.223 1.00 88.81 267 GLU A O 1
ATOM 2130 N N . THR A 1 268 ? -12.264 -12.108 6.846 1.00 78.94 268 THR A N 1
ATOM 2131 C CA . THR A 1 268 ? -11.749 -12.396 8.184 1.00 78.94 268 THR A CA 1
ATOM 2132 C C . THR A 1 268 ? -12.849 -13.070 8.979 1.00 78.94 268 THR A C 1
ATOM 2134 O O . THR A 1 268 ? -13.942 -12.527 9.137 1.00 78.94 268 THR A O 1
ATOM 2137 N N . LYS A 1 269 ? -12.562 -14.242 9.537 1.00 75.50 269 LYS A N 1
ATOM 2138 C CA . LYS A 1 269 ? -13.381 -14.740 10.636 1.00 75.50 269 LYS A CA 1
ATOM 2139 C C . LYS A 1 269 ? -13.178 -13.749 11.773 1.00 75.50 269 LYS A C 1
ATOM 2141 O O . LYS A 1 269 ? -12.065 -13.652 12.291 1.00 75.50 269 LYS A O 1
ATOM 2146 N N . GLU A 1 270 ? -14.199 -12.954 12.088 1.00 61.41 270 GLU A N 1
ATOM 2147 C CA . GLU A 1 270 ? -14.228 -12.285 13.384 1.00 61.41 270 GLU A CA 1
ATOM 2148 C C . GLU A 1 270 ? -13.999 -13.397 14.398 1.00 61.41 270 GLU A C 1
ATOM 2150 O O . GLU A 1 270 ? -14.708 -14.404 14.393 1.00 61.41 270 GLU A O 1
ATOM 2155 N N . SER A 1 271 ? -12.917 -13.298 15.168 1.00 49.69 271 SER A N 1
ATOM 2156 C CA . SER A 1 271 ? -12.739 -14.199 16.291 1.00 49.69 271 SER A CA 1
ATOM 2157 C C . SER A 1 271 ? -13.997 -14.044 17.131 1.00 49.69 271 SER A C 1
ATOM 2159 O O . SER A 1 271 ? -14.228 -12.946 17.640 1.00 49.69 271 SER A O 1
ATOM 2161 N N . GLU A 1 272 ? -14.819 -15.092 17.209 1.00 43.44 272 GLU A N 1
ATOM 2162 C CA . GLU A 1 272 ? -15.944 -15.187 18.133 1.00 43.44 272 GLU A CA 1
ATOM 2163 C C . GLU A 1 272 ? -15.374 -15.096 19.553 1.00 43.44 272 GLU A C 1
ATOM 2165 O O . GLU A 1 272 ? -15.134 -16.088 20.237 1.00 43.44 272 GLU A O 1
ATOM 2170 N N . GLU A 1 273 ? -15.070 -13.879 19.991 1.00 40.69 273 GLU A N 1
ATOM 2171 C CA . GLU A 1 273 ? -14.871 -13.563 21.388 1.00 40.69 273 GLU A CA 1
ATOM 2172 C C . GLU A 1 273 ? -16.279 -13.631 21.981 1.00 40.69 273 GLU A C 1
ATOM 2174 O O . GLU A 1 273 ? -17.085 -12.708 21.860 1.00 40.69 273 GLU A O 1
ATOM 2179 N N . SER A 1 274 ? -16.603 -14.816 22.498 1.00 35.84 274 SER A N 1
ATOM 2180 C CA . SER A 1 274 ? -17.880 -15.188 23.093 1.00 35.84 274 SER A CA 1
ATOM 2181 C C . SER A 1 274 ? -18.399 -14.087 24.019 1.00 35.84 274 SER A C 1
ATOM 2183 O O . SER A 1 274 ? -17.956 -13.956 25.162 1.00 35.84 274 SER A O 1
ATOM 2185 N N . THR A 1 275 ? -19.359 -13.310 23.529 1.00 35.00 275 THR A N 1
ATOM 2186 C CA . THR A 1 275 ? -20.177 -12.398 24.325 1.00 35.00 275 THR A CA 1
ATOM 2187 C C . THR A 1 275 ? -21.598 -12.967 24.396 1.00 35.00 275 THR A C 1
ATOM 2189 O O . THR A 1 275 ? -22.114 -13.464 23.392 1.00 35.00 275 THR A O 1
ATOM 2192 N N . PRO A 1 276 ? -22.238 -12.980 25.579 1.00 36.66 276 PRO A N 1
ATOM 2193 C CA . PRO A 1 276 ? -23.577 -13.530 25.739 1.00 36.66 276 PRO A CA 1
ATOM 2194 C C . PRO A 1 276 ? -24.601 -12.659 25.001 1.00 36.66 276 PRO A C 1
ATOM 2196 O O . PRO A 1 276 ? -24.724 -11.460 25.241 1.00 36.66 276 PRO A O 1
ATOM 2199 N N . SER A 1 277 ? -25.329 -13.303 24.093 1.00 31.06 277 SER A N 1
ATOM 2200 C CA . SER A 1 277 ? -26.346 -12.728 23.211 1.00 31.06 277 SER A CA 1
ATOM 2201 C C . SER A 1 277 ? -27.452 -11.978 23.977 1.00 31.06 277 SER A C 1
ATOM 2203 O O . SER A 1 277 ? -28.138 -12.599 24.791 1.00 31.06 277 SER A O 1
ATOM 2205 N N . PRO A 1 278 ? -27.743 -10.700 23.664 1.00 38.16 278 PRO A N 1
ATOM 2206 C CA . PRO A 1 278 ? -29.037 -10.095 23.936 1.00 38.16 278 PRO A CA 1
ATOM 2207 C C . PRO A 1 278 ? -29.958 -10.254 22.717 1.00 38.16 278 PRO A C 1
ATOM 2209 O O . PRO A 1 278 ? -29.579 -10.023 21.571 1.00 38.16 278 PRO A O 1
ATOM 2212 N N . SER A 1 279 ? -31.187 -10.669 22.994 1.00 37.44 279 SER A N 1
ATOM 2213 C CA . SER A 1 279 ? -32.296 -10.895 22.066 1.00 37.44 279 SER A CA 1
ATOM 2214 C C . SER A 1 279 ? -32.641 -9.693 21.170 1.00 37.44 279 SER A C 1
ATOM 2216 O O . SER A 1 279 ? -32.824 -8.574 21.648 1.00 37.44 279 SER A O 1
ATOM 2218 N N . THR A 1 280 ? -32.804 -9.972 19.877 1.00 39.06 280 THR A N 1
ATOM 2219 C CA . THR A 1 280 ? -33.190 -9.075 18.771 1.00 39.06 280 THR A CA 1
ATOM 2220 C C . THR A 1 280 ? -34.678 -8.669 18.787 1.00 39.06 280 THR A C 1
ATOM 2222 O O . THR A 1 280 ? -35.524 -9.515 19.080 1.00 39.06 280 THR A O 1
ATOM 2225 N N . PRO A 1 281 ? -35.036 -7.448 18.334 1.00 35.16 281 PRO A N 1
ATOM 2226 C CA . PRO A 1 281 ? -36.319 -7.156 17.683 1.00 35.16 281 PRO A CA 1
ATOM 2227 C C . PRO A 1 281 ? -36.150 -6.778 16.187 1.00 35.16 281 PRO A C 1
ATOM 2229 O O . PRO A 1 281 ? -35.040 -6.484 15.743 1.00 35.16 281 PRO A O 1
ATOM 2232 N N . PRO A 1 282 ? -37.226 -6.846 15.375 1.00 38.75 282 PRO A N 1
ATOM 2233 C CA . PRO A 1 282 ? -37.160 -7.341 14.003 1.00 38.75 282 PRO A CA 1
ATOM 2234 C C . PRO A 1 282 ? -36.739 -6.327 12.932 1.00 38.75 282 PRO A C 1
ATOM 2236 O O . PRO A 1 282 ? -36.935 -5.118 13.028 1.00 38.75 282 PRO A O 1
ATOM 2239 N N . SER A 1 283 ? -36.203 -6.932 11.873 1.00 36.28 283 SER A N 1
ATOM 2240 C CA . SER A 1 283 ? -35.761 -6.399 10.586 1.00 36.28 283 SER A CA 1
ATOM 2241 C C . SER A 1 283 ? -36.838 -5.618 9.824 1.00 36.28 283 SER A C 1
ATOM 2243 O O . SER A 1 283 ? -37.979 -6.065 9.710 1.00 36.28 283 SER A O 1
ATOM 2245 N N . SER A 1 284 ? -36.436 -4.500 9.214 1.00 32.84 284 SER A N 1
ATOM 2246 C CA . SER A 1 284 ? -37.114 -3.929 8.048 1.00 32.84 284 SER A CA 1
ATOM 2247 C C . SER A 1 284 ? -36.095 -3.733 6.924 1.00 32.84 284 SER A C 1
ATOM 2249 O O . SER A 1 284 ? -35.038 -3.129 7.096 1.00 32.84 284 SER A O 1
ATOM 2251 N N . THR A 1 285 ? -36.400 -4.334 5.779 1.00 41.66 285 THR A N 1
ATOM 2252 C CA . THR A 1 285 ? -35.578 -4.378 4.567 1.00 41.66 285 THR A CA 1
ATOM 2253 C C . THR A 1 285 ? -35.915 -3.181 3.674 1.00 41.66 285 THR A C 1
ATOM 2255 O O . THR A 1 285 ? -37.103 -2.960 3.437 1.00 41.66 285 THR A O 1
ATOM 2258 N N . PRO A 1 286 ? -34.942 -2.446 3.103 1.00 38.44 286 PRO A N 1
ATOM 2259 C CA . PRO A 1 286 ? -35.214 -1.564 1.980 1.00 38.44 286 PRO A CA 1
ATOM 2260 C C . PRO A 1 286 ? -34.842 -2.226 0.647 1.00 38.44 286 PRO A C 1
ATOM 2262 O O . PRO A 1 286 ? -33.758 -2.779 0.464 1.00 38.44 286 PRO A O 1
ATOM 2265 N N . THR A 1 287 ? -35.790 -2.136 -0.277 1.00 36.56 287 THR A N 1
ATOM 2266 C CA . THR A 1 287 ? -35.730 -2.443 -1.711 1.00 36.56 287 THR A CA 1
ATOM 2267 C C . THR A 1 287 ? -34.613 -1.645 -2.412 1.00 36.56 287 THR A C 1
ATOM 2269 O O . THR A 1 287 ? -34.384 -0.494 -2.037 1.00 36.56 287 THR A O 1
ATOM 2272 N N . PRO A 1 288 ? -33.925 -2.191 -3.435 1.00 37.28 288 PRO A N 1
ATOM 2273 C CA . PRO A 1 288 ? -32.848 -1.479 -4.118 1.00 37.28 288 PRO A CA 1
ATOM 2274 C C . PRO A 1 288 ? -33.410 -0.413 -5.067 1.00 37.28 288 PRO A C 1
ATOM 2276 O O . PRO A 1 288 ? -34.095 -0.741 -6.037 1.00 37.28 288 PRO A O 1
ATOM 2279 N N . ASP A 1 289 ? -33.102 0.855 -4.787 1.00 32.44 289 ASP A N 1
ATOM 2280 C CA . ASP A 1 289 ? -33.423 1.985 -5.661 1.00 32.44 289 ASP A CA 1
ATOM 2281 C C . ASP A 1 289 ? -32.277 2.282 -6.643 1.00 32.44 289 ASP A C 1
ATOM 2283 O O . ASP A 1 289 ? -31.096 2.041 -6.373 1.00 32.44 289 ASP A O 1
ATOM 2287 N N . ARG A 1 290 ? -32.674 2.744 -7.828 1.00 37.50 290 ARG A N 1
ATOM 2288 C CA . ARG A 1 290 ? -31.863 2.944 -9.031 1.00 37.50 290 ARG A CA 1
ATOM 2289 C C . ARG A 1 290 ? -30.784 4.008 -8.835 1.00 37.50 290 ARG A C 1
ATOM 2291 O O . ARG A 1 290 ? -30.964 4.987 -8.124 1.00 37.50 290 ARG A O 1
ATOM 2298 N N . GLY A 1 291 ? -29.673 3.798 -9.541 1.00 45.16 291 GLY A N 1
ATOM 2299 C CA . GLY A 1 291 ? -28.453 4.592 -9.461 1.00 45.16 291 GLY A CA 1
ATOM 2300 C C . GLY A 1 291 ? -28.666 6.097 -9.591 1.00 45.16 291 GLY A C 1
ATOM 2301 O O . GLY A 1 291 ? -29.105 6.583 -10.631 1.00 45.16 291 GLY A O 1
ATOM 2302 N N . ASP A 1 292 ? -28.246 6.809 -8.550 1.00 39.94 292 ASP A N 1
ATOM 2303 C CA . ASP A 1 292 ? -28.005 8.239 -8.587 1.00 39.94 292 ASP A CA 1
ATOM 2304 C C . ASP A 1 292 ? -26.588 8.525 -8.076 1.00 39.94 292 ASP A C 1
ATOM 2306 O O . ASP A 1 292 ? -26.114 7.976 -7.077 1.00 39.94 292 ASP A O 1
ATOM 2310 N N . SER A 1 293 ? -25.891 9.377 -8.814 1.00 41.34 293 SER A N 1
ATOM 2311 C CA . SER A 1 293 ? -24.494 9.760 -8.639 1.00 41.34 293 SER A CA 1
ATOM 2312 C C . SER A 1 293 ? -24.351 10.756 -7.476 1.00 41.34 293 SER A C 1
ATOM 2314 O O . SER A 1 293 ? -23.849 11.868 -7.642 1.00 41.34 293 SER A O 1
ATOM 2316 N N . SER A 1 294 ? -24.786 10.375 -6.273 1.00 50.06 294 SER A N 1
ATOM 2317 C CA . SER A 1 294 ? -24.612 11.178 -5.059 1.00 50.06 294 SER A CA 1
ATOM 2318 C C . SER A 1 294 ? -24.022 10.335 -3.929 1.00 50.06 294 SER A C 1
ATOM 2320 O O . SER A 1 294 ? -24.725 9.806 -3.073 1.00 50.06 294 SER A O 1
ATOM 2322 N N . SER A 1 295 ? -22.692 10.198 -3.905 1.00 59.84 295 SER A N 1
ATOM 2323 C CA . SER A 1 295 ? -22.020 9.571 -2.760 1.00 59.84 295 SER A CA 1
ATOM 2324 C C . SER A 1 295 ? -22.452 10.289 -1.467 1.00 59.84 295 SER A C 1
ATOM 2326 O O . SER A 1 295 ? -22.263 11.508 -1.381 1.00 59.84 295 SER A O 1
ATOM 2328 N N . PRO A 1 296 ? -23.020 9.585 -0.463 1.00 65.44 296 PRO A N 1
ATOM 2329 C CA . PRO A 1 296 ? -23.505 10.190 0.782 1.00 65.44 296 PRO A CA 1
ATOM 2330 C C . PRO A 1 296 ? -22.466 11.081 1.469 1.00 65.44 296 PRO A C 1
ATOM 2332 O O . PRO A 1 296 ? -22.814 12.106 2.050 1.00 65.44 296 PRO A O 1
ATOM 2335 N N . ALA A 1 297 ? -21.180 10.752 1.314 1.00 63.88 297 ALA A N 1
ATOM 2336 C CA . ALA A 1 297 ? -20.066 11.527 1.846 1.00 63.88 297 ALA A CA 1
ATOM 2337 C C . ALA A 1 297 ? -19.999 12.962 1.285 1.00 63.88 297 ALA A C 1
ATOM 2339 O O . ALA A 1 297 ? -19.661 13.883 2.025 1.00 63.88 297 ALA A O 1
ATOM 2340 N N . MET A 1 298 ? -20.364 13.184 0.013 1.00 70.56 298 MET A N 1
ATOM 2341 C CA . MET A 1 298 ? -20.315 14.512 -0.626 1.00 70.56 298 MET A CA 1
ATOM 2342 C C . MET A 1 298 ? -21.364 15.493 -0.083 1.00 70.56 298 MET A C 1
ATOM 2344 O O . MET A 1 298 ? -21.252 16.696 -0.321 1.00 70.56 298 MET A O 1
ATOM 2348 N N . LYS A 1 299 ? -22.364 15.000 0.660 1.00 74.00 299 LYS A N 1
ATOM 2349 C CA . LYS A 1 299 ? -23.394 15.832 1.296 1.00 74.00 299 LYS A CA 1
ATOM 2350 C C . LYS A 1 299 ? -22.886 16.506 2.576 1.00 74.00 299 LYS A C 1
ATOM 2352 O O . LYS A 1 299 ? -23.475 17.486 3.021 1.00 74.00 299 LYS A O 1
ATOM 2357 N N . TYR A 1 300 ? -21.788 16.029 3.165 1.00 73.25 300 TYR A N 1
ATOM 2358 C CA . TYR A 1 300 ? -21.258 16.560 4.421 1.00 73.25 300 TYR A CA 1
ATOM 2359 C C . TYR A 1 300 ? -20.268 17.697 4.198 1.00 73.25 300 TYR A C 1
ATOM 2361 O O . TYR A 1 300 ? -19.492 17.701 3.244 1.00 73.25 300 TYR A O 1
ATOM 2369 N N . LYS A 1 301 ? -20.243 18.650 5.137 1.00 72.81 301 LYS A N 1
ATOM 2370 C CA . LYS A 1 301 ? -19.310 19.786 5.099 1.00 72.81 301 LYS A CA 1
ATOM 2371 C C . LYS A 1 301 ? -17.838 19.352 5.161 1.00 72.81 301 LYS A C 1
ATOM 2373 O O . LYS A 1 301 ? -16.971 20.059 4.656 1.00 72.81 301 LYS A O 1
ATOM 2378 N N . MET A 1 302 ? -17.566 18.191 5.763 1.00 75.69 302 MET A N 1
ATOM 2379 C CA . MET A 1 302 ? -16.257 17.539 5.732 1.00 75.69 302 MET A CA 1
ATOM 2380 C C . MET A 1 302 ? -16.432 16.030 5.493 1.00 75.69 302 MET A C 1
ATOM 2382 O O . MET A 1 302 ? -16.617 15.281 6.459 1.00 75.69 302 MET A O 1
ATOM 2386 N N . PRO A 1 303 ? -16.420 15.583 4.222 1.00 79.62 303 PRO A N 1
ATOM 2387 C CA . PRO A 1 303 ? -16.647 14.188 3.829 1.00 79.62 303 PRO A CA 1
ATOM 2388 C C . PRO A 1 303 ? -15.721 13.186 4.527 1.00 79.62 303 PRO A C 1
ATOM 2390 O O . PRO A 1 303 ? -16.075 12.029 4.740 1.00 79.62 303 PRO A O 1
ATOM 2393 N N . GLU A 1 304 ? -14.532 13.622 4.929 1.00 82.00 304 GLU A N 1
ATOM 2394 C CA . GLU A 1 304 ? -13.583 12.783 5.643 1.00 82.00 304 GLU A CA 1
ATOM 2395 C C . GLU A 1 304 ? -14.081 12.455 7.050 1.00 82.00 304 GLU A C 1
ATOM 2397 O O . GLU A 1 304 ? -14.001 11.299 7.447 1.00 82.00 304 GLU A O 1
ATOM 2402 N N . LEU A 1 305 ? -14.684 13.403 7.782 1.00 82.69 305 LEU A N 1
ATOM 2403 C CA . LEU A 1 305 ? -15.291 13.087 9.083 1.00 82.69 305 LEU A CA 1
ATOM 2404 C C . LEU A 1 305 ? -16.432 12.101 8.953 1.00 82.69 305 LEU A C 1
ATOM 2406 O O . LEU A 1 305 ? -16.587 11.276 9.846 1.00 82.69 305 LEU A O 1
ATOM 2410 N N . TYR A 1 306 ? -17.218 12.196 7.880 1.00 85.25 306 TYR A N 1
ATOM 2411 C CA . TYR A 1 306 ? -18.282 11.236 7.609 1.00 85.25 306 TYR A CA 1
ATOM 2412 C C . TYR A 1 306 ? -17.729 9.820 7.588 1.00 85.25 306 TYR A C 1
ATOM 2414 O O . TYR A 1 306 ? -18.214 8.973 8.330 1.00 85.25 306 TYR A O 1
ATOM 2422 N N . LYS A 1 307 ? -16.636 9.607 6.851 1.00 85.19 307 LYS A N 1
ATOM 2423 C CA . LYS A 1 307 ? -15.986 8.301 6.774 1.00 85.19 307 LYS A CA 1
ATOM 2424 C C . LYS A 1 307 ? -15.541 7.780 8.147 1.00 85.19 307 LYS A C 1
ATOM 2426 O O . LYS A 1 307 ? -15.930 6.685 8.529 1.00 85.19 307 LYS A O 1
ATOM 2431 N N . PHE A 1 308 ? -14.808 8.579 8.925 1.00 87.56 308 PHE A N 1
ATOM 2432 C CA . PHE A 1 308 ? -14.390 8.166 10.277 1.00 87.56 308 PHE A CA 1
ATOM 2433 C C . PHE A 1 308 ? -15.571 8.009 11.250 1.00 87.56 308 PHE A C 1
ATOM 2435 O O . PHE A 1 308 ? -15.498 7.279 12.238 1.00 87.56 308 PHE A O 1
ATOM 2442 N N . SER A 1 309 ? -16.670 8.722 10.999 1.00 87.81 309 SER A N 1
ATOM 2443 C CA . SER A 1 309 ? -17.839 8.656 11.866 1.00 87.81 309 SER A CA 1
ATOM 2444 C C . SER A 1 309 ? -18.685 7.418 11.613 1.00 87.81 309 SER A C 1
ATOM 2446 O O . SER A 1 309 ? -19.128 6.793 12.571 1.00 87.81 309 SER A O 1
ATOM 2448 N N . GLU A 1 310 ? -18.859 7.041 10.344 1.00 85.00 310 GLU A N 1
ATOM 2449 C CA . GLU A 1 310 ? -19.457 5.763 9.937 1.00 85.00 310 GLU A CA 1
ATOM 2450 C C . GLU A 1 310 ? -18.692 4.578 10.524 1.00 85.00 310 GLU A C 1
ATOM 2452 O O . GLU A 1 310 ? -19.296 3.637 11.022 1.00 85.00 310 GLU A O 1
ATOM 2457 N N . GLU A 1 311 ? -17.360 4.652 10.504 1.00 83.12 311 GLU A N 1
ATOM 2458 C CA . GLU A 1 311 ? -16.467 3.599 10.995 1.00 83.12 311 GLU A CA 1
ATOM 2459 C C . GLU A 1 311 ? -16.391 3.530 12.535 1.00 83.12 311 GLU A C 1
ATOM 2461 O O . GLU A 1 311 ? -15.684 2.679 13.075 1.00 83.12 311 GLU A O 1
ATOM 2466 N N . GLY A 1 312 ? -17.056 4.438 13.264 1.00 85.31 312 GLY A N 1
ATOM 2467 C CA . GLY A 1 312 ? -17.003 4.488 14.731 1.00 85.31 312 GLY A CA 1
ATOM 2468 C C . GLY A 1 312 ? -15.591 4.706 15.294 1.00 85.31 312 GLY A C 1
ATOM 2469 O O . GLY A 1 312 ? -15.332 4.391 16.453 1.00 85.31 312 GLY A O 1
ATOM 2470 N N . ASN A 1 313 ? -14.665 5.229 14.486 1.00 87.56 313 ASN A N 1
ATOM 2471 C CA . ASN A 1 313 ? -13.235 5.334 14.796 1.00 87.56 313 ASN A CA 1
ATOM 2472 C C . ASN A 1 313 ? -12.741 6.790 14.804 1.00 87.56 313 ASN A C 1
ATOM 2474 O O . ASN A 1 313 ? -11.546 7.067 14.632 1.00 87.56 313 ASN A O 1
ATOM 2478 N N . LEU A 1 314 ? -13.675 7.722 14.999 1.00 90.00 314 LEU A N 1
ATOM 2479 C CA . LEU A 1 314 ? -13.410 9.151 15.057 1.00 90.00 314 LEU A CA 1
ATOM 2480 C C . LEU A 1 314 ? -12.404 9.497 16.164 1.00 90.00 314 LEU A C 1
ATOM 2482 O O . LEU A 1 314 ? -11.555 10.381 15.986 1.00 90.00 314 LEU A O 1
ATOM 2486 N N . PHE A 1 315 ? -12.475 8.774 17.285 1.00 92.69 315 PHE A N 1
ATOM 2487 C CA . PHE A 1 315 ? -11.596 8.952 18.429 1.00 92.69 315 PHE A CA 1
ATOM 2488 C C . PHE A 1 315 ? -10.635 7.773 18.605 1.00 92.69 315 PHE A C 1
ATOM 2490 O O . PHE A 1 315 ? -11.004 6.605 18.513 1.00 92.69 315 PHE A O 1
ATOM 2497 N N . GLU A 1 316 ? -9.383 8.092 18.905 1.00 92.69 316 GLU A N 1
ATOM 2498 C CA . GLU A 1 316 ? -8.362 7.157 19.354 1.00 92.69 316 GLU A CA 1
ATOM 2499 C C . GLU A 1 316 ? -8.368 7.120 20.886 1.00 92.69 316 GLU A C 1
ATOM 2501 O O . GLU A 1 316 ? -8.205 8.150 21.551 1.00 92.69 316 GLU A O 1
ATOM 2506 N N . VAL A 1 317 ? -8.537 5.920 21.435 1.00 94.25 317 VAL A N 1
ATOM 2507 C CA . VAL A 1 317 ? -8.442 5.641 22.870 1.00 94.25 317 VAL A CA 1
ATOM 2508 C C . VAL A 1 317 ? -7.028 5.164 23.185 1.00 94.25 317 VAL A C 1
ATOM 2510 O O . VAL A 1 317 ? -6.504 4.266 22.528 1.00 94.25 317 VAL A O 1
ATOM 2513 N N . LYS A 1 318 ? -6.407 5.754 24.205 1.00 93.31 318 LYS A N 1
ATOM 2514 C CA . LYS A 1 318 ? -5.125 5.317 24.777 1.00 93.31 318 LYS A CA 1
ATOM 2515 C C . LYS A 1 318 ? -5.348 4.925 26.223 1.00 93.31 318 LYS A C 1
ATOM 2517 O O . LYS A 1 318 ? -6.216 5.512 26.847 1.00 93.31 318 LYS A O 1
ATOM 2522 N N . GLU A 1 319 ? -4.554 3.993 26.750 1.00 95.31 319 GLU A N 1
ATOM 2523 C CA . GLU A 1 319 ? -4.482 3.734 28.200 1.00 95.31 319 GLU A CA 1
ATOM 2524 C C . GLU A 1 319 ? -5.878 3.633 28.851 1.00 95.31 319 GLU A C 1
ATOM 2526 O O . GLU A 1 319 ? -6.321 4.499 29.608 1.00 95.31 319 GLU A O 1
ATOM 2531 N N . ILE A 1 320 ? -6.624 2.594 28.461 1.00 93.94 320 ILE A N 1
ATOM 2532 C CA . ILE A 1 320 ? -8.080 2.519 28.651 1.00 93.94 320 ILE A CA 1
ATOM 2533 C C . ILE A 1 320 ? -8.529 2.645 30.116 1.00 93.94 320 ILE A C 1
ATOM 2535 O O . ILE A 1 320 ? -9.579 3.222 30.398 1.00 93.94 320 ILE A O 1
ATOM 2539 N N . LYS A 1 321 ? -7.708 2.175 31.063 1.00 94.62 321 LYS A N 1
ATOM 2540 C CA . LYS A 1 321 ? -7.986 2.272 32.503 1.00 94.62 321 LYS A CA 1
ATOM 2541 C C . LYS A 1 321 ? -7.926 3.719 32.988 1.00 94.62 321 LYS A C 1
ATOM 2543 O O . LYS A 1 321 ? -8.798 4.159 33.726 1.00 94.62 321 LYS A O 1
ATOM 2548 N N . GLN A 1 322 ? -6.942 4.479 32.528 1.00 97.12 322 GLN A N 1
ATOM 2549 C CA . GLN A 1 322 ? -6.766 5.884 32.869 1.00 97.12 322 GLN A CA 1
ATOM 2550 C C . GLN A 1 322 ? -7.828 6.747 32.174 1.00 97.12 322 GLN A C 1
ATOM 2552 O O . GLN A 1 322 ? -8.326 7.706 32.766 1.00 97.12 322 GLN A O 1
ATOM 2557 N N . LEU A 1 323 ? -8.247 6.371 30.957 1.00 96.31 323 LEU A N 1
ATOM 2558 C CA . LEU A 1 323 ? -9.397 7.000 30.308 1.00 96.31 323 LEU A CA 1
ATOM 2559 C C . LEU A 1 323 ? -10.677 6.836 31.139 1.00 96.31 323 LEU A C 1
ATOM 2561 O O . LEU A 1 323 ? -11.425 7.805 31.272 1.00 96.31 323 LEU A O 1
ATOM 2565 N N . LYS A 1 324 ? -10.915 5.659 31.740 1.00 96.56 324 LYS A N 1
ATOM 2566 C CA . LYS A 1 324 ? -12.053 5.437 32.652 1.00 96.56 324 LYS A CA 1
ATOM 2567 C C . LYS A 1 324 ? -12.150 6.537 33.699 1.00 96.56 324 LYS A C 1
ATOM 2569 O O . LYS A 1 324 ? -13.195 7.157 33.869 1.00 96.56 324 LYS A O 1
ATOM 2574 N N . GLU A 1 325 ? -11.038 6.803 34.377 1.00 96.50 325 GLU A N 1
ATOM 2575 C CA . GLU A 1 325 ? -10.977 7.799 35.441 1.00 96.50 325 GLU A CA 1
ATOM 2576 C C . GLU A 1 325 ? -11.269 9.211 34.923 1.00 96.50 325 GLU A C 1
ATOM 2578 O O . GLU A 1 325 ? -11.941 9.989 35.601 1.00 96.50 325 GLU A O 1
ATOM 2583 N N . GLU A 1 326 ? -10.780 9.560 33.728 1.00 96.50 326 GLU A N 1
ATOM 2584 C CA . GLU A 1 326 ? -11.091 10.841 33.084 1.00 96.50 326 GLU A CA 1
ATOM 2585 C C . GLU A 1 326 ? -12.588 10.9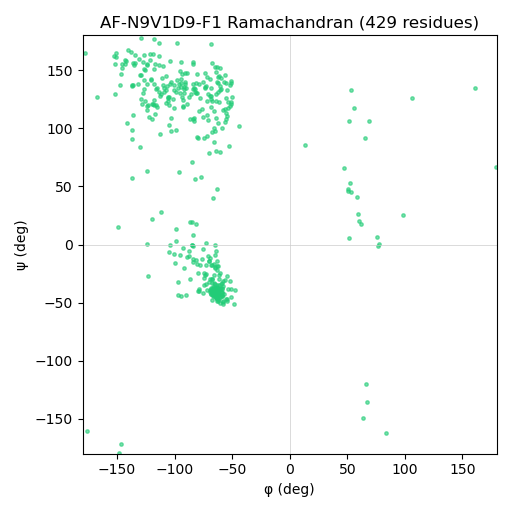58 32.759 1.00 96.50 326 GLU A C 1
ATOM 2587 O O . GLU A 1 326 ? -13.197 11.988 33.061 1.00 96.50 326 GLU A O 1
ATOM 2592 N N . LEU A 1 327 ? -13.203 9.908 32.205 1.00 95.56 327 LEU A N 1
ATOM 2593 C CA . LEU A 1 327 ? -14.632 9.886 31.879 1.00 95.56 327 LEU A CA 1
ATOM 2594 C C . LEU A 1 327 ? -15.505 9.959 33.141 1.00 95.56 327 LEU A C 1
ATOM 2596 O O . LEU A 1 327 ? -16.436 10.764 33.195 1.00 95.56 327 LEU A O 1
ATOM 2600 N N . GLU A 1 328 ? -15.173 9.208 34.190 1.00 95.88 328 GLU A N 1
ATOM 2601 C CA . GLU A 1 328 ? -15.888 9.239 35.474 1.00 95.88 328 GLU A CA 1
ATOM 2602 C C . GLU A 1 328 ? -15.806 10.614 36.154 1.00 95.88 328 GLU A C 1
ATOM 2604 O O . GLU A 1 328 ? -16.810 11.135 36.654 1.00 95.88 328 GLU A O 1
ATOM 2609 N N . LYS A 1 329 ? -14.641 11.276 36.099 1.00 95.00 329 LYS A N 1
ATOM 2610 C CA . LYS A 1 329 ? -14.475 12.657 36.592 1.00 95.00 329 LYS A CA 1
ATOM 2611 C C . LYS A 1 329 ? -15.387 13.647 35.866 1.00 95.00 329 LYS A C 1
ATOM 2613 O O . LYS A 1 329 ? -15.849 14.617 36.473 1.00 95.00 329 LYS A O 1
ATOM 2618 N N . ILE A 1 330 ? -15.655 13.423 34.581 1.00 92.75 330 ILE A N 1
ATOM 2619 C CA . ILE A 1 330 ? -16.549 14.267 33.775 1.00 92.75 330 ILE A CA 1
ATOM 2620 C C . ILE A 1 330 ? -18.009 14.004 34.125 1.00 92.75 330 ILE A C 1
ATOM 2622 O O . ILE A 1 330 ? -18.800 14.945 34.236 1.00 92.75 330 ILE A O 1
ATOM 2626 N N . LEU A 1 331 ? -18.352 12.733 34.310 1.00 93.94 331 LEU A N 1
ATOM 2627 C CA . LEU A 1 331 ? -19.695 12.281 34.636 1.00 93.94 331 LEU A CA 1
ATOM 2628 C C . LEU A 1 331 ? -20.121 12.672 36.056 1.00 93.94 331 LEU A C 1
ATOM 2630 O O . LEU A 1 331 ? -21.292 12.985 36.268 1.00 93.94 331 LEU A O 1
ATOM 2634 N N . LYS A 1 332 ? -19.187 12.735 37.017 1.00 93.38 332 LYS A N 1
ATOM 2635 C CA . LYS A 1 332 ? -19.447 13.115 38.423 1.00 93.38 332 LYS A CA 1
ATOM 2636 C C . LYS A 1 332 ? -20.610 12.318 39.034 1.00 93.38 332 LYS A C 1
ATOM 2638 O O . LYS A 1 332 ? -21.524 12.901 39.615 1.00 93.38 332 LYS A O 1
ATOM 2643 N N . GLY A 1 333 ? -20.605 10.999 38.827 1.00 92.50 333 GLY A N 1
ATOM 2644 C CA . GLY A 1 333 ? -21.654 10.086 39.297 1.00 92.50 333 GLY A CA 1
ATOM 2645 C C . GLY A 1 333 ? -22.959 10.116 38.491 1.00 92.50 333 GLY A C 1
ATOM 2646 O O . GLY A 1 333 ? -23.935 9.494 38.895 1.00 92.50 333 GLY A O 1
ATOM 2647 N N . LYS A 1 334 ? -23.017 10.842 37.366 1.00 93.12 334 LYS A N 1
ATOM 2648 C CA . LYS A 1 334 ? -24.164 10.831 36.444 1.00 93.12 334 LYS A CA 1
ATOM 2649 C C . LYS A 1 334 ? -23.946 9.821 35.324 1.00 93.12 334 LYS A C 1
ATOM 2651 O O . LYS A 1 334 ? -22.821 9.577 34.919 1.00 93.12 334 LYS A O 1
ATOM 2656 N N . ASN A 1 335 ? -25.030 9.352 34.712 1.00 93.31 335 ASN A N 1
ATOM 2657 C CA . ASN A 1 335 ? -24.939 8.435 33.566 1.00 93.31 335 ASN A CA 1
ATOM 2658 C C . ASN A 1 335 ? -24.742 9.152 32.222 1.00 93.31 335 ASN A C 1
ATOM 2660 O O . ASN A 1 335 ? -24.654 8.511 31.178 1.00 93.31 335 ASN A O 1
ATOM 2664 N N . GLN A 1 336 ? -24.702 10.486 32.220 1.00 93.12 336 GLN A N 1
ATOM 2665 C CA . GLN A 1 336 ? -24.529 11.276 31.006 1.00 93.12 336 GLN A CA 1
ATOM 2666 C C . GLN A 1 336 ? -23.729 12.555 31.246 1.00 93.12 336 GLN A C 1
ATOM 2668 O O . GLN A 1 336 ? -23.830 13.202 32.293 1.00 93.12 336 GLN A O 1
ATOM 2673 N N . GLY A 1 337 ? -22.964 12.935 30.230 1.00 91.31 337 GLY A N 1
ATOM 2674 C CA . GLY A 1 337 ? -22.093 14.094 30.200 1.00 91.31 337 GLY A CA 1
ATOM 2675 C C . GLY A 1 337 ? -21.983 14.678 28.795 1.00 91.31 337 GLY A C 1
ATOM 2676 O O . GLY A 1 337 ? -22.595 14.212 27.836 1.00 91.31 337 GLY A O 1
ATOM 2677 N N . SER A 1 338 ? -21.191 15.739 28.678 1.00 89.12 338 SER A N 1
ATOM 2678 C CA . SER A 1 338 ? -20.890 16.354 27.387 1.00 89.12 338 SER A CA 1
ATOM 2679 C C . SER A 1 338 ? -19.410 16.675 27.304 1.00 89.12 338 SER A C 1
ATOM 2681 O O . SER A 1 338 ? -18.818 17.197 28.258 1.00 89.12 338 SER A O 1
ATOM 2683 N N . LEU A 1 339 ? -18.842 16.377 26.146 1.00 90.38 339 LEU A N 1
ATOM 2684 C CA . LEU A 1 339 ? -17.493 16.756 25.774 1.00 90.38 339 LEU A CA 1
ATOM 2685 C C . LEU A 1 339 ? -17.570 17.822 24.688 1.00 90.38 339 LEU A C 1
ATOM 2687 O O . LEU A 1 339 ? -18.515 17.887 23.900 1.00 90.38 339 LEU A O 1
ATOM 2691 N N . ARG A 1 340 ? -16.536 18.644 24.632 1.00 86.31 340 ARG A N 1
ATOM 2692 C CA . ARG A 1 340 ? -16.318 19.607 23.563 1.00 86.31 340 ARG A CA 1
ATOM 2693 C C . ARG A 1 340 ? -14.958 19.362 22.954 1.00 86.31 340 ARG A C 1
ATOM 2695 O O . ARG A 1 340 ? -14.048 18.868 23.616 1.00 86.31 340 ARG A O 1
ATOM 2702 N N . ILE A 1 341 ? -14.818 19.772 21.711 1.00 82.50 341 ILE A N 1
ATOM 2703 C CA . ILE A 1 341 ? -13.543 19.742 21.023 1.00 82.50 341 ILE A CA 1
ATOM 2704 C C . ILE A 1 341 ? -13.069 21.193 20.913 1.00 82.50 341 ILE A C 1
ATOM 2706 O O . ILE A 1 341 ? -13.840 22.101 20.612 1.00 82.50 341 ILE A O 1
ATOM 2710 N N . ASP A 1 342 ? -11.814 21.432 21.255 1.00 78.81 342 ASP A N 1
ATOM 2711 C CA . ASP A 1 342 ? -11.239 22.765 21.375 1.00 78.81 342 ASP A CA 1
ATOM 2712 C C . ASP A 1 342 ? -9.812 22.725 20.837 1.00 78.81 342 ASP A C 1
ATOM 2714 O O . ASP A 1 342 ? -8.923 22.166 21.479 1.00 78.81 342 ASP A O 1
ATOM 2718 N N . LYS A 1 343 ? -9.612 23.274 19.631 1.00 76.62 343 LYS A N 1
ATOM 2719 C CA . LYS A 1 343 ? -8.332 23.231 18.899 1.00 76.62 343 LYS A CA 1
ATOM 2720 C C . LYS A 1 343 ? -7.785 21.801 18.740 1.00 76.62 343 LYS A C 1
ATOM 2722 O O . LYS A 1 343 ? -6.618 21.538 19.007 1.00 76.62 343 LYS A O 1
ATOM 2727 N N . GLY A 1 344 ? -8.657 20.863 18.359 1.00 77.19 344 GLY A N 1
ATOM 2728 C CA . GLY A 1 344 ? -8.317 19.443 18.185 1.00 77.19 344 GLY A CA 1
ATOM 2729 C C . GLY A 1 344 ? -8.167 18.638 19.484 1.00 77.19 344 GLY A C 1
ATOM 2730 O O . GLY A 1 344 ? -7.941 17.432 19.421 1.00 77.19 344 GLY A O 1
ATOM 2731 N N . LEU A 1 345 ? -8.319 19.272 20.651 1.00 85.94 345 LEU A N 1
ATOM 2732 C CA . LEU A 1 345 ? -8.265 18.618 21.960 1.00 85.94 345 LEU A CA 1
ATOM 2733 C C . LEU A 1 345 ? -9.674 18.319 22.464 1.00 85.94 345 LEU A C 1
ATOM 2735 O O . LEU A 1 345 ? -10.571 19.147 22.307 1.00 85.94 345 LEU A O 1
ATOM 2739 N N . ILE A 1 346 ? -9.868 17.172 23.110 1.00 89.75 346 ILE A N 1
ATOM 2740 C CA . ILE A 1 346 ? -11.158 16.799 23.698 1.00 89.75 346 ILE A CA 1
ATOM 2741 C C . ILE A 1 346 ? -11.162 17.241 25.155 1.00 89.75 346 ILE A C 1
ATOM 2743 O O . ILE A 1 346 ? -10.236 16.951 25.908 1.00 89.75 346 ILE A O 1
ATOM 2747 N N . LYS A 1 347 ? -12.188 17.991 25.554 1.00 90.50 347 LYS A N 1
ATOM 2748 C CA . LYS A 1 347 ? -12.295 18.592 26.886 1.00 90.50 347 LYS A CA 1
ATOM 2749 C C . LYS A 1 347 ? -13.682 18.386 27.466 1.00 90.50 347 LYS A C 1
ATOM 2751 O O . LYS A 1 347 ? -14.665 18.292 26.731 1.00 90.50 347 LYS A O 1
ATOM 2756 N N . ALA A 1 348 ? -13.788 18.429 28.787 1.00 89.88 348 ALA A N 1
ATOM 2757 C CA . ALA A 1 348 ? -15.084 18.518 29.444 1.00 89.88 348 ALA A CA 1
ATOM 2758 C C . ALA A 1 348 ? -15.788 19.840 29.072 1.00 89.88 348 ALA A C 1
ATOM 2760 O O . ALA A 1 348 ? -15.169 20.908 29.018 1.00 89.88 348 ALA A O 1
ATOM 2761 N N . THR A 1 349 ? -17.104 19.809 28.844 1.00 83.88 349 THR A N 1
ATOM 2762 C CA . THR A 1 349 ? -17.849 21.041 28.516 1.00 83.88 349 THR A CA 1
ATOM 2763 C C . THR A 1 349 ? -17.898 22.021 29.690 1.00 83.88 349 THR A C 1
ATOM 2765 O O . THR A 1 349 ? -17.817 23.234 29.490 1.00 83.88 349 THR A O 1
ATOM 2768 N N . ARG A 1 350 ? -18.042 21.508 30.921 1.00 82.00 350 ARG A N 1
ATOM 2769 C CA . ARG A 1 350 ? -18.187 22.325 32.143 1.00 82.00 350 ARG A CA 1
ATOM 2770 C C . ARG A 1 350 ? -16.855 22.738 32.761 1.00 82.00 350 ARG A C 1
ATOM 2772 O O . ARG A 1 350 ? -16.790 23.803 33.361 1.00 82.00 350 ARG A O 1
ATOM 2779 N N . ASP A 1 351 ? -15.815 21.927 32.592 1.00 82.38 351 ASP A N 1
ATOM 2780 C CA . ASP A 1 351 ? -14.463 22.248 33.040 1.00 82.38 351 ASP A CA 1
ATOM 2781 C C . ASP A 1 351 ? -13.557 22.438 31.827 1.00 82.38 351 ASP A C 1
ATOM 2783 O O . ASP A 1 351 ? -13.016 21.498 31.247 1.00 82.38 351 ASP A O 1
ATOM 2787 N N . LYS A 1 352 ? -13.411 23.701 31.426 1.00 74.38 352 LYS A N 1
ATOM 2788 C CA . LYS A 1 352 ? -12.665 24.070 30.224 1.00 74.38 352 LYS A CA 1
ATOM 2789 C C . LYS A 1 352 ? -11.178 23.709 30.298 1.00 74.38 352 LYS A C 1
ATOM 2791 O O . LYS A 1 352 ? -10.544 23.696 29.241 1.00 74.38 352 LYS A O 1
ATOM 2796 N N . LYS A 1 353 ? -10.641 23.473 31.501 1.00 80.94 353 LYS A N 1
ATOM 2797 C CA . LYS A 1 353 ? -9.231 23.146 31.744 1.00 80.94 353 LYS A CA 1
ATOM 2798 C C . LYS A 1 353 ? -8.979 21.635 31.753 1.00 80.94 353 LYS A C 1
ATOM 2800 O O . LYS A 1 353 ? -7.845 21.228 31.523 1.00 80.94 353 LYS A O 1
ATOM 2805 N N . SER A 1 354 ? -10.011 20.815 31.960 1.00 85.12 354 SER A N 1
ATOM 2806 C CA . SER A 1 354 ? -9.905 19.353 31.922 1.00 85.12 354 SER A CA 1
ATOM 2807 C C . SER A 1 354 ? -9.905 18.831 30.486 1.00 85.12 354 SER A C 1
ATOM 2809 O O . SER A 1 354 ? -10.957 18.581 29.892 1.00 85.12 354 SER A O 1
ATOM 2811 N N . GLU A 1 355 ? -8.709 18.688 29.927 1.00 92.44 355 GLU A N 1
ATOM 2812 C CA . GLU A 1 355 ? -8.457 17.898 28.722 1.00 92.44 355 GLU A CA 1
ATOM 2813 C C . GLU A 1 355 ? -8.476 16.402 29.049 1.00 92.44 355 GLU A C 1
ATOM 2815 O O . GLU A 1 355 ? -7.944 15.994 30.082 1.00 92.44 355 GLU A O 1
ATOM 2820 N N . LEU A 1 356 ? -9.068 15.601 28.161 1.00 94.62 356 LEU A N 1
ATOM 2821 C CA . LEU A 1 356 ? -8.947 14.148 28.200 1.00 94.62 356 LEU A CA 1
ATOM 2822 C C . LEU A 1 356 ? -7.651 13.774 27.487 1.00 94.62 356 LEU A C 1
ATOM 2824 O O . LEU A 1 356 ? -7.547 13.890 26.264 1.00 94.62 356 LEU A O 1
ATOM 2828 N N . LYS A 1 357 ? -6.639 13.346 28.239 1.00 95.38 357 LYS A N 1
ATOM 2829 C CA . LYS A 1 357 ? -5.324 13.009 27.677 1.00 95.38 357 LYS A CA 1
ATOM 2830 C C . LYS A 1 357 ? -5.354 11.683 26.931 1.00 95.38 357 LYS A C 1
ATOM 2832 O O . LYS A 1 357 ? -4.520 11.456 26.050 1.00 95.38 357 LYS A O 1
ATOM 2837 N N . PHE A 1 358 ? -6.300 10.825 27.294 1.00 96.31 358 PHE A N 1
ATOM 2838 C CA . PHE A 1 358 ? -6.386 9.440 26.847 1.00 96.31 358 PHE A CA 1
ATOM 2839 C C . PHE A 1 358 ? -7.465 9.206 25.786 1.00 96.31 358 PHE A C 1
ATOM 2841 O O . PHE A 1 358 ? -7.593 8.103 25.264 1.00 96.31 358 PHE A O 1
ATOM 2848 N N . LEU A 1 359 ? -8.186 10.260 25.399 1.00 94.81 359 LEU A N 1
ATOM 2849 C CA . LEU A 1 359 ? -9.110 10.262 24.272 1.00 94.81 359 LEU A CA 1
ATOM 2850 C C . LEU A 1 359 ? -8.709 11.380 23.312 1.00 94.81 359 LEU A C 1
ATOM 2852 O O . LEU A 1 359 ? -8.749 12.559 23.661 1.00 94.81 359 LEU A O 1
ATOM 2856 N N . LYS A 1 360 ? -8.301 11.021 22.096 1.00 91.81 360 LYS A N 1
ATOM 2857 C CA . LYS A 1 360 ? -7.831 11.976 21.081 1.00 91.81 360 LYS A CA 1
ATOM 2858 C C . LYS A 1 360 ? -8.590 11.789 19.783 1.00 91.81 360 LYS A C 1
ATOM 2860 O O . LYS A 1 360 ? -9.192 10.751 19.559 1.00 91.81 360 LYS A O 1
ATOM 2865 N N . PHE A 1 361 ? -8.534 12.775 18.896 1.00 87.94 361 PHE A N 1
ATOM 2866 C CA . PHE A 1 361 ? -8.898 12.525 17.504 1.00 87.94 361 PHE A CA 1
ATOM 2867 C C . PHE A 1 361 ? -7.976 11.491 16.882 1.00 87.94 361 PHE A C 1
ATOM 2869 O O . PHE A 1 361 ? -6.769 11.505 17.143 1.00 87.94 361 PHE A O 1
ATOM 2876 N N . ASN A 1 362 ? -8.546 10.671 16.002 1.00 88.06 362 ASN A N 1
ATOM 2877 C CA . ASN A 1 362 ? -7.777 9.774 15.161 1.00 88.06 362 ASN A CA 1
ATOM 2878 C C . ASN A 1 362 ? -6.637 10.539 14.463 1.00 88.06 362 ASN A C 1
ATOM 2880 O O . ASN A 1 362 ? -6.865 11.568 13.819 1.00 88.06 362 ASN A O 1
ATOM 2884 N N . LEU A 1 363 ? -5.395 10.058 14.593 1.00 82.81 363 LEU A N 1
ATOM 2885 C CA . LEU A 1 363 ? -4.214 10.724 14.026 1.00 82.81 363 LEU A CA 1
ATOM 2886 C C . LEU A 1 363 ? -4.332 10.954 12.517 1.00 82.81 363 LEU A C 1
ATOM 2888 O O . LEU A 1 363 ? -3.822 11.956 12.017 1.00 82.81 363 LEU A O 1
ATOM 2892 N N . ALA A 1 364 ? -5.038 10.077 11.799 1.00 82.88 364 ALA A N 1
ATOM 2893 C CA . ALA A 1 364 ? -5.261 10.218 10.366 1.00 82.88 364 ALA A CA 1
ATOM 2894 C C . ALA A 1 364 ? -6.098 11.457 10.004 1.00 82.88 364 ALA A C 1
ATOM 2896 O O . ALA A 1 364 ? -6.010 11.927 8.869 1.00 82.88 364 ALA A O 1
ATOM 2897 N N . LEU A 1 365 ? -6.851 12.018 10.958 1.00 80.50 365 LEU A N 1
ATOM 2898 C CA . LEU A 1 365 ? -7.601 13.260 10.790 1.00 80.50 365 LEU A CA 1
ATOM 2899 C C . LEU A 1 365 ? -6.759 14.519 11.035 1.00 80.50 365 LEU A C 1
ATOM 2901 O O . LEU A 1 365 ? -7.149 15.598 10.599 1.00 80.50 365 LEU A O 1
ATOM 2905 N N . LYS A 1 366 ? -5.573 14.409 11.655 1.00 73.75 366 LYS A N 1
ATOM 2906 C CA . LYS A 1 366 ? -4.690 15.567 11.906 1.00 73.75 366 LYS A CA 1
ATOM 2907 C C . LYS A 1 366 ? -4.177 16.236 10.633 1.00 73.75 366 LYS A C 1
ATOM 2909 O O . LYS A 1 366 ? -3.801 17.402 10.677 1.00 73.75 366 LYS A O 1
ATOM 2914 N N . LYS A 1 367 ? -4.169 15.515 9.507 1.00 75.31 367 LYS A N 1
ATOM 2915 C CA . LYS A 1 367 ? -3.805 16.068 8.193 1.00 75.31 367 LYS A CA 1
ATOM 2916 C C . LYS A 1 367 ? -4.844 17.054 7.646 1.00 75.31 367 LYS A C 1
ATOM 2918 O O . LYS A 1 367 ? -4.553 17.750 6.681 1.00 75.31 367 LYS A O 1
ATOM 2923 N N . PHE A 1 368 ? -6.030 17.122 8.256 1.00 74.12 368 PHE A N 1
ATOM 2924 C CA . PHE A 1 368 ? -7.083 18.062 7.895 1.00 74.12 368 PHE A CA 1
ATOM 2925 C C . PHE A 1 368 ? -7.117 19.196 8.930 1.00 74.12 368 PHE A C 1
ATOM 2927 O O . PHE A 1 368 ? -7.721 19.040 9.994 1.00 74.12 368 PHE A O 1
ATOM 2934 N N . PRO A 1 369 ? -6.495 20.357 8.648 1.00 58.66 369 PRO A N 1
ATOM 2935 C CA . PRO A 1 369 ? -6.391 21.463 9.609 1.00 58.66 369 PRO A CA 1
ATOM 2936 C C . PRO A 1 369 ? -7.750 22.089 9.977 1.00 58.66 369 PRO A C 1
ATOM 2938 O O . PRO A 1 369 ? -7.833 22.886 10.906 1.00 58.66 369 PRO A O 1
ATOM 2941 N N . ASN A 1 370 ? -8.822 21.705 9.276 1.00 61.88 370 ASN A N 1
ATOM 2942 C CA . ASN A 1 370 ? -10.149 22.310 9.354 1.00 61.88 370 ASN A CA 1
ATOM 2943 C C . ASN A 1 370 ? -11.144 21.546 10.250 1.00 61.88 370 ASN A C 1
ATOM 2945 O O . ASN A 1 370 ? -12.342 21.834 10.197 1.00 61.88 370 ASN A O 1
ATOM 2949 N N . VAL A 1 371 ? -10.703 20.593 11.086 1.00 65.88 371 VAL A N 1
ATOM 2950 C CA . VAL A 1 371 ? -11.566 19.971 12.116 1.00 65.88 371 VAL A CA 1
ATOM 2951 C C . VAL A 1 371 ? -11.861 20.992 13.221 1.00 65.88 371 VAL A C 1
ATOM 2953 O O . VAL A 1 371 ? -11.251 20.999 14.287 1.00 65.88 371 VAL A O 1
ATOM 2956 N N . ASN A 1 372 ? -12.807 21.889 12.942 1.00 57.72 372 ASN A N 1
ATOM 2957 C CA . ASN A 1 372 ? -13.230 22.957 13.838 1.00 57.72 372 ASN A CA 1
ATOM 2958 C C . ASN A 1 372 ? -14.526 22.607 14.568 1.00 57.72 372 ASN A C 1
ATOM 2960 O O . ASN A 1 372 ? -15.493 22.120 13.982 1.00 57.72 372 ASN A O 1
ATOM 2964 N N . THR A 1 373 ? -14.539 22.915 15.859 1.00 58.38 373 THR A N 1
ATOM 2965 C CA . THR A 1 373 ? -15.634 22.638 16.807 1.00 58.38 373 THR A CA 1
ATOM 2966 C C . THR A 1 373 ? -15.731 23.686 17.911 1.00 58.38 373 THR A C 1
ATOM 2968 O O . THR A 1 373 ? -16.423 23.486 18.911 1.00 58.38 373 THR A O 1
ATOM 2971 N N . HIS A 1 374 ? -15.074 24.839 17.737 1.00 52.09 374 HIS A N 1
ATOM 2972 C CA . HIS A 1 374 ? -15.400 26.009 18.544 1.00 52.09 374 HIS A CA 1
ATOM 2973 C C . HIS A 1 374 ? -16.900 26.227 18.406 1.00 52.09 374 HIS A C 1
ATOM 2975 O O . HIS A 1 374 ? -17.344 26.394 17.283 1.00 52.09 374 HIS A O 1
ATOM 2981 N N . GLY A 1 375 ? -17.649 26.122 19.511 1.00 48.59 375 GLY A N 1
ATOM 2982 C CA . GLY A 1 375 ? -19.111 25.981 19.571 1.00 48.59 375 GLY A CA 1
ATOM 2983 C C . GLY A 1 375 ? -19.933 27.153 19.023 1.00 48.59 375 GLY A C 1
ATOM 2984 O O . GLY A 1 375 ? -20.853 27.622 19.684 1.00 48.59 375 GLY A O 1
ATOM 2985 N N . ASN A 1 376 ? -19.590 27.630 17.834 1.00 53.28 376 ASN A N 1
ATOM 2986 C CA . ASN A 1 376 ? -20.350 28.490 16.959 1.00 53.28 376 ASN A CA 1
ATOM 2987 C C . ASN A 1 376 ? -21.042 27.623 15.888 1.00 53.28 376 ASN A C 1
ATOM 2989 O O . ASN A 1 376 ? -20.841 26.410 15.773 1.00 53.28 376 ASN A O 1
ATOM 2993 N N . THR A 1 377 ? -21.889 28.255 15.088 1.00 46.97 377 THR A N 1
ATOM 2994 C 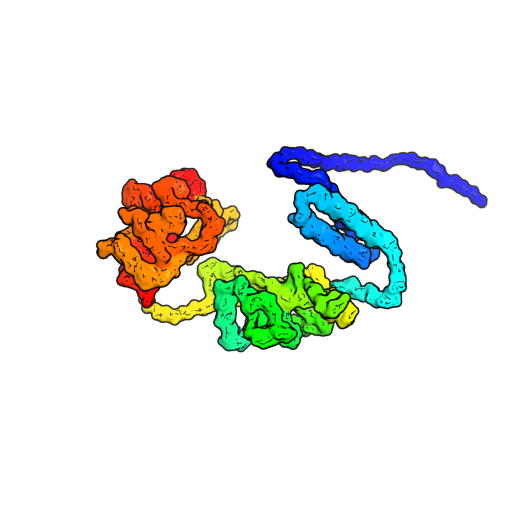CA . THR A 1 377 ? -22.687 27.598 14.050 1.00 46.97 377 THR A CA 1
ATOM 2995 C C . THR A 1 377 ? -21.850 26.959 12.937 1.00 46.97 377 THR A C 1
ATOM 2997 O O . THR A 1 377 ? -22.377 26.091 12.245 1.00 46.97 377 THR A O 1
ATOM 3000 N N . THR A 1 378 ? -20.551 27.265 12.816 1.00 53.72 378 THR A N 1
ATOM 3001 C CA . THR A 1 378 ? -19.689 26.781 11.725 1.00 53.72 378 THR A CA 1
ATOM 3002 C C . THR A 1 378 ? -18.929 25.478 12.022 1.00 53.72 378 THR A C 1
ATOM 3004 O O . THR A 1 378 ? -18.276 24.966 11.110 1.00 53.72 378 THR A O 1
ATOM 3007 N N . ALA A 1 379 ? -19.047 24.916 13.233 1.00 62.81 379 ALA A N 1
ATOM 3008 C CA . ALA A 1 379 ? -18.415 23.659 13.665 1.00 62.81 379 ALA A CA 1
ATOM 3009 C C . ALA A 1 379 ? -18.838 22.420 12.847 1.00 62.81 379 ALA A C 1
ATOM 3011 O O . ALA A 1 379 ? -20.024 22.221 12.648 1.00 62.81 379 ALA A O 1
ATOM 3012 N N . ASN A 1 380 ? -17.908 21.539 12.458 1.00 66.00 380 ASN A N 1
ATOM 3013 C CA . ASN A 1 380 ? -18.193 20.366 11.603 1.00 66.00 380 ASN A CA 1
ATOM 3014 C C . ASN A 1 380 ? -18.778 19.148 12.353 1.00 66.00 380 ASN A C 1
ATOM 3016 O O . ASN A 1 380 ? -19.271 18.218 11.718 1.00 66.00 380 ASN A O 1
ATOM 3020 N N . ILE A 1 381 ? -18.725 19.152 13.690 1.00 69.75 381 ILE A N 1
ATOM 3021 C CA . ILE A 1 381 ? -19.263 18.110 14.578 1.00 69.75 381 ILE A CA 1
ATOM 3022 C C . ILE A 1 381 ? -20.166 18.795 15.605 1.00 69.75 381 ILE A C 1
ATOM 3024 O O . ILE A 1 381 ? -19.749 19.773 16.234 1.00 69.75 381 ILE A O 1
ATOM 3028 N N . GLY A 1 382 ? -21.386 18.294 15.787 1.00 61.28 382 GLY A N 1
ATOM 3029 C CA . GLY A 1 382 ? -22.354 18.848 16.727 1.00 61.28 382 GLY A CA 1
ATOM 3030 C C . GLY A 1 382 ? -23.204 17.792 17.420 1.00 61.28 382 GLY A C 1
ATOM 3031 O O . GLY A 1 382 ? -23.333 16.669 16.968 1.00 61.28 382 GLY A O 1
ATOM 3032 N N . TRP A 1 383 ? -23.774 18.166 18.557 1.00 52.53 383 TRP A N 1
ATOM 3033 C CA . TRP A 1 383 ? -24.825 17.439 19.262 1.00 52.53 383 TRP A CA 1
ATOM 3034 C C . TRP A 1 383 ? -25.678 18.505 19.935 1.00 52.53 383 TRP A C 1
ATOM 3036 O O . TRP A 1 383 ? -25.111 19.461 20.459 1.00 52.53 383 TRP A O 1
ATOM 3046 N N . ILE A 1 384 ? -27.004 18.400 19.911 1.00 54.53 384 ILE A N 1
ATOM 3047 C CA . ILE A 1 384 ? -27.868 19.382 20.577 1.00 54.53 384 ILE A CA 1
ATOM 3048 C C . ILE A 1 384 ? -28.170 18.881 21.992 1.00 54.53 384 ILE A C 1
ATOM 3050 O O . ILE A 1 384 ? -28.745 17.810 22.177 1.00 54.53 384 ILE A O 1
ATOM 3054 N N . PHE A 1 385 ? -27.775 19.657 23.005 1.00 50.25 385 PHE A N 1
ATOM 3055 C CA . PHE A 1 385 ? -28.127 19.401 24.403 1.00 50.25 385 PHE A CA 1
ATOM 3056 C C . PHE A 1 385 ? -29.215 20.388 24.852 1.00 50.25 385 PHE A C 1
ATOM 3058 O O . PHE A 1 385 ? -28.924 21.550 25.162 1.00 50.25 385 PHE A O 1
ATOM 3065 N N . GLY A 1 386 ? -30.464 19.917 24.931 1.00 57.75 386 GLY A N 1
ATOM 3066 C CA . GLY A 1 386 ? -31.614 20.726 25.357 1.00 57.75 386 GLY A CA 1
ATOM 3067 C C . GLY A 1 386 ? -31.910 21.897 24.410 1.00 57.75 386 GLY A C 1
ATOM 3068 O O . GLY A 1 386 ? -31.618 21.824 23.224 1.00 57.75 386 GLY A O 1
ATOM 3069 N N . SER A 1 387 ? -32.449 23.004 24.932 1.00 54.78 387 SER A N 1
ATOM 3070 C CA . SER A 1 387 ? -32.788 24.212 24.152 1.00 54.78 387 SER A CA 1
ATOM 3071 C C . SER A 1 387 ? -31.578 25.044 23.701 1.00 54.78 387 SER A C 1
ATOM 3073 O O . SER A 1 387 ? -31.736 26.100 23.093 1.00 54.78 387 SER A O 1
ATOM 3075 N N . SER A 1 388 ? -30.356 24.603 24.012 1.00 54.56 388 SER A N 1
ATOM 3076 C CA . SER A 1 388 ? -29.133 25.305 23.639 1.00 54.56 388 SER A CA 1
ATOM 3077 C C . SER A 1 388 ? -28.427 24.573 22.497 1.00 54.56 388 SER A C 1
ATOM 3079 O O . SER A 1 388 ? -28.093 23.397 22.633 1.00 54.56 388 SER A O 1
ATOM 3081 N N . ASN A 1 389 ? -28.136 25.284 21.401 1.00 55.53 389 ASN A N 1
ATOM 3082 C CA . ASN A 1 389 ? -27.374 24.815 20.228 1.00 55.53 389 ASN A CA 1
ATOM 3083 C C . ASN A 1 389 ? -25.885 24.533 20.541 1.00 55.53 389 ASN A C 1
ATOM 3085 O O . ASN A 1 389 ? -24.983 24.896 19.784 1.00 55.53 389 ASN A O 1
ATOM 3089 N N . ARG A 1 390 ? -25.581 23.944 21.701 1.00 54.66 390 ARG A N 1
ATOM 3090 C CA . ARG A 1 390 ? -24.217 23.669 22.152 1.00 54.66 390 ARG A CA 1
ATOM 3091 C C . ARG A 1 390 ? -23.684 22.409 21.485 1.00 54.66 390 ARG A C 1
ATOM 3093 O O . ARG A 1 390 ? -23.847 21.323 22.018 1.00 54.66 390 ARG A O 1
ATOM 3100 N N . LYS A 1 391 ? -23.002 22.595 20.356 1.00 64.50 391 LYS A N 1
ATOM 3101 C CA . LYS A 1 391 ? -22.345 21.551 19.558 1.00 64.50 391 LYS A CA 1
ATOM 3102 C C . LYS A 1 391 ? -21.201 20.872 20.339 1.00 64.50 391 LYS A C 1
ATOM 3104 O O . LYS A 1 391 ? -20.344 21.560 20.895 1.00 64.50 391 LYS A O 1
ATOM 3109 N N . GLY A 1 392 ? -21.190 19.536 20.393 1.00 77.19 392 GLY A N 1
ATOM 3110 C CA . GLY A 1 392 ? -20.205 18.735 21.131 1.00 77.19 392 GLY A CA 1
ATOM 3111 C C . GLY A 1 392 ? -20.396 17.227 20.932 1.00 77.19 392 GLY A C 1
ATOM 3112 O O . GLY A 1 392 ? -21.046 16.813 19.978 1.00 77.19 392 GLY A O 1
ATOM 3113 N N . ILE A 1 393 ? -19.836 16.419 21.833 1.00 88.88 393 ILE A N 1
ATOM 3114 C CA . ILE A 1 393 ? -19.986 14.955 21.868 1.00 88.88 393 ILE A CA 1
ATOM 3115 C C . ILE A 1 393 ? -20.798 14.597 23.115 1.00 88.88 393 ILE A C 1
ATOM 3117 O O . ILE A 1 393 ? -20.477 15.040 24.223 1.00 88.88 393 ILE A O 1
ATOM 3121 N N . PHE A 1 394 ? -21.846 13.801 22.950 1.00 90.06 394 PHE A N 1
ATOM 3122 C CA . PHE A 1 394 ? -22.608 13.210 24.043 1.00 90.06 394 PHE A CA 1
ATOM 3123 C C . PHE A 1 394 ? -21.850 12.022 24.618 1.00 90.06 394 PHE A C 1
ATOM 3125 O O . PHE A 1 394 ? -21.469 11.116 23.888 1.00 90.06 394 PHE A O 1
ATOM 3132 N N . LEU A 1 395 ? -21.620 12.037 25.926 1.00 94.31 395 LEU A N 1
ATOM 3133 C CA . LEU A 1 395 ? -21.008 10.930 26.650 1.00 94.31 395 LEU A CA 1
ATOM 3134 C C . LEU A 1 395 ? -22.097 10.257 27.482 1.00 94.31 395 LEU A C 1
ATOM 3136 O O . LEU A 1 395 ? -22.695 10.913 28.332 1.00 94.31 395 LEU A O 1
ATOM 3140 N N . LYS A 1 396 ? -22.327 8.964 27.272 1.00 95.25 396 LYS A N 1
ATOM 3141 C CA . LYS A 1 396 ? -23.215 8.129 28.087 1.00 95.25 396 LYS A CA 1
ATOM 3142 C C . LYS A 1 396 ? -22.398 7.052 28.782 1.00 95.25 396 LYS A C 1
ATOM 3144 O O . LYS A 1 396 ? -21.587 6.403 28.133 1.00 95.25 396 LYS A O 1
ATOM 3149 N N . LYS A 1 397 ? -22.646 6.834 30.066 1.00 97.12 397 LYS A N 1
ATOM 3150 C CA . LYS A 1 397 ? -22.233 5.622 30.773 1.00 97.12 397 LYS A CA 1
ATOM 3151 C C . LYS A 1 397 ? -23.388 4.631 30.705 1.00 97.12 397 LYS A C 1
ATOM 3153 O O . LYS A 1 397 ? -24.495 4.960 31.130 1.00 97.12 397 LYS A O 1
ATOM 3158 N N . GLU A 1 398 ? -23.154 3.485 30.080 1.00 96.00 398 GLU A N 1
ATOM 3159 C CA . GLU A 1 398 ? -24.150 2.417 29.963 1.00 96.00 398 GLU A CA 1
ATOM 3160 C C . GLU A 1 398 ? -24.053 1.454 31.148 1.00 96.00 398 GLU A C 1
ATOM 3162 O O . GLU A 1 398 ? -25.071 1.147 31.761 1.00 96.00 398 GLU A O 1
ATOM 3167 N N . ASP A 1 399 ? -22.829 1.094 31.531 1.00 95.62 399 ASP A N 1
ATOM 3168 C CA . ASP A 1 399 ? -22.503 0.340 32.742 1.00 95.62 399 ASP A CA 1
ATOM 3169 C C . ASP A 1 399 ? -21.134 0.787 33.298 1.00 95.62 399 ASP A C 1
ATOM 3171 O O . ASP A 1 399 ? -20.563 1.784 32.849 1.00 95.62 399 ASP A O 1
ATOM 3175 N N . ASP A 1 400 ? -20.603 0.092 34.306 1.00 95.44 400 ASP A N 1
ATOM 3176 C CA . ASP A 1 400 ? -19.335 0.457 34.948 1.00 95.44 400 ASP A CA 1
ATOM 3177 C C . ASP A 1 400 ? -18.101 0.368 34.053 1.00 95.44 400 ASP A C 1
ATOM 3179 O O . ASP A 1 400 ? -17.087 0.987 34.372 1.00 95.44 400 ASP A O 1
ATOM 3183 N N . ASN A 1 401 ? -18.168 -0.367 32.950 1.00 96.00 401 ASN A N 1
ATOM 3184 C CA . ASN A 1 401 ? -17.065 -0.586 32.025 1.00 96.00 401 ASN A CA 1
ATOM 3185 C C . ASN A 1 401 ? -17.404 -0.182 30.586 1.00 96.00 401 ASN A C 1
ATOM 3187 O O . ASN A 1 401 ? -16.542 -0.296 29.719 1.00 96.00 401 ASN A O 1
ATOM 3191 N N . LYS A 1 402 ? -18.609 0.324 30.321 1.00 96.81 402 LYS A N 1
ATOM 3192 C CA . LYS A 1 402 ? -19.068 0.665 28.978 1.00 96.81 402 LYS A CA 1
ATOM 3193 C C . LYS A 1 402 ? -19.515 2.113 28.875 1.00 96.81 402 LYS A C 1
ATOM 3195 O O . LYS A 1 402 ? -20.482 2.555 29.504 1.00 96.81 402 LYS A O 1
ATOM 3200 N N . TYR A 1 403 ? -18.833 2.843 28.001 1.00 97.00 403 TYR A N 1
ATOM 3201 C CA . TYR A 1 403 ? -19.118 4.238 27.692 1.00 97.00 403 TYR A CA 1
ATOM 3202 C C . TYR A 1 403 ? -19.441 4.386 26.210 1.00 97.00 403 TYR A C 1
ATOM 3204 O O . TYR A 1 403 ? -18.819 3.761 25.357 1.00 97.00 403 TYR A O 1
ATOM 3212 N N . ILE A 1 404 ? -20.405 5.242 25.891 1.00 94.50 404 ILE A N 1
ATOM 3213 C CA . ILE A 1 404 ? -20.816 5.534 24.520 1.00 94.50 404 ILE A CA 1
ATOM 3214 C C . ILE A 1 404 ? -20.584 7.014 24.263 1.00 94.50 404 ILE A C 1
ATOM 3216 O O . ILE A 1 404 ? -21.152 7.877 24.938 1.00 94.50 404 ILE A O 1
ATOM 3220 N N . LEU A 1 405 ? -19.765 7.303 23.261 1.00 94.25 405 LEU A N 1
ATOM 3221 C CA . LEU A 1 405 ? -19.630 8.628 22.679 1.00 94.25 405 LEU A CA 1
ATOM 3222 C C . LEU A 1 405 ? -20.604 8.736 21.515 1.00 94.25 405 LEU A C 1
ATOM 3224 O O . LEU A 1 405 ? -20.607 7.855 20.664 1.00 94.25 405 LEU A O 1
ATOM 3228 N N . LYS A 1 406 ? -21.407 9.797 21.452 1.00 91.44 406 LYS A N 1
ATOM 3229 C CA . LYS A 1 406 ? -22.304 10.072 20.326 1.00 91.44 406 LYS A CA 1
ATOM 3230 C C . LYS A 1 406 ? -22.093 11.474 19.780 1.00 91.44 406 LYS A C 1
ATOM 3232 O O . LYS A 1 406 ? -21.868 12.416 20.541 1.00 91.44 406 LYS A O 1
ATOM 3237 N N . TRP A 1 407 ? -22.161 11.625 18.467 1.00 89.31 407 TRP A N 1
ATOM 3238 C CA . TRP A 1 407 ? -22.030 12.914 17.792 1.00 89.31 407 TRP A CA 1
ATOM 3239 C C . TRP A 1 407 ? -22.827 12.916 16.488 1.00 89.31 407 TRP A C 1
ATOM 3241 O O . TRP A 1 407 ? -23.235 11.873 15.981 1.00 89.31 407 TRP A O 1
ATOM 3251 N N . LYS A 1 408 ? -23.044 14.106 15.942 1.00 85.06 408 LYS A N 1
ATOM 3252 C CA . LYS A 1 408 ? -23.663 14.337 14.639 1.00 85.06 408 LYS A CA 1
ATOM 3253 C C . LYS A 1 408 ? -22.723 15.161 13.768 1.00 85.06 408 LYS A C 1
ATOM 3255 O O . LYS A 1 408 ? -21.868 15.896 14.274 1.00 85.06 408 LYS A O 1
ATOM 3260 N N . LEU A 1 409 ? -22.858 15.016 12.456 1.00 80.06 409 LEU A N 1
ATOM 3261 C CA . LEU A 1 409 ? -22.075 15.762 11.472 1.00 80.06 409 LEU A CA 1
ATOM 3262 C C . LEU A 1 409 ? -22.961 16.748 10.727 1.00 80.06 409 LEU A C 1
ATOM 3264 O O . LEU A 1 409 ? -24.093 16.415 10.386 1.00 80.06 409 LEU A O 1
ATOM 3268 N N . LEU A 1 410 ? -22.409 17.920 10.410 1.00 73.31 410 LEU A N 1
ATOM 3269 C CA . LEU A 1 410 ? -23.136 18.910 9.621 1.00 73.31 410 LEU A CA 1
ATOM 3270 C C . LEU A 1 410 ? -23.138 18.573 8.124 1.00 73.31 410 LEU A C 1
ATOM 3272 O O . LEU A 1 410 ? -22.103 18.234 7.534 1.00 73.31 410 LEU A O 1
ATOM 3276 N N . ILE A 1 411 ? -24.298 18.768 7.506 1.00 70.12 411 ILE A N 1
ATOM 3277 C CA . ILE A 1 411 ? -24.522 18.700 6.058 1.00 70.12 411 ILE A CA 1
ATOM 3278 C C . ILE A 1 411 ? -24.157 20.062 5.429 1.00 70.12 411 ILE A C 1
ATOM 3280 O O . ILE A 1 411 ? -24.076 21.077 6.121 1.00 70.12 411 ILE A O 1
ATOM 3284 N N . LYS A 1 412 ? -23.835 20.076 4.131 1.00 65.38 412 LYS A N 1
ATOM 3285 C CA . LYS A 1 412 ? -23.359 21.252 3.380 1.00 65.38 412 LYS A CA 1
ATOM 3286 C C . LYS A 1 412 ? -24.417 22.357 3.210 1.00 65.38 412 LYS A C 1
ATOM 3288 O O . LYS A 1 412 ? -24.031 23.494 2.943 1.00 65.38 412 LYS A O 1
ATOM 3293 N N . ASP A 1 413 ? -25.699 22.055 3.408 1.00 57.91 413 ASP A N 1
ATOM 3294 C CA . ASP A 1 413 ? -26.783 23.018 3.208 1.00 57.91 413 ASP A CA 1
ATOM 3295 C C . ASP A 1 413 ? -26.803 24.094 4.308 1.00 57.91 413 ASP A C 1
ATOM 3297 O O . ASP A 1 413 ? -27.011 23.842 5.493 1.00 57.91 413 ASP A O 1
ATOM 3301 N N . GLU A 1 414 ? -26.475 25.306 3.864 1.00 51.19 414 GLU A N 1
ATOM 3302 C CA . GLU A 1 414 ? -26.625 26.628 4.475 1.00 51.19 414 GLU A CA 1
ATOM 3303 C C . GLU A 1 414 ? -26.968 26.687 5.976 1.00 51.19 414 GLU A C 1
ATOM 3305 O O . GLU A 1 414 ? -28.111 26.899 6.370 1.00 51.19 414 GLU A O 1
ATOM 3310 N N . ASN A 1 415 ? -25.922 26.621 6.815 1.00 47.38 415 ASN A N 1
ATOM 3311 C CA . ASN A 1 415 ? -25.811 27.203 8.170 1.00 47.38 415 ASN A CA 1
ATOM 3312 C C . ASN A 1 415 ? -26.920 26.909 9.204 1.00 47.38 415 ASN A C 1
ATOM 3314 O O . ASN A 1 415 ? -26.856 27.422 10.326 1.00 47.38 415 ASN A O 1
ATOM 3318 N N . THR A 1 416 ? -27.876 26.050 8.884 1.00 50.06 416 THR A N 1
ATOM 3319 C CA . THR A 1 416 ? -28.951 25.598 9.757 1.00 50.06 416 THR A CA 1
ATOM 3320 C C . THR A 1 416 ? -28.731 24.120 10.039 1.00 50.06 416 THR A C 1
ATOM 3322 O O . THR A 1 416 ? -28.483 23.311 9.152 1.00 50.06 416 THR A O 1
ATOM 3325 N N . VAL A 1 417 ? -28.722 23.773 11.324 1.00 48.94 417 VAL A N 1
ATOM 3326 C CA . VAL A 1 417 ? -28.698 22.378 11.767 1.00 48.94 417 VAL A CA 1
ATOM 3327 C C . VAL A 1 417 ? -30.054 21.803 11.361 1.00 48.94 417 VAL A C 1
ATOM 3329 O O . VAL A 1 417 ? -31.040 22.077 12.035 1.00 48.94 417 VAL A O 1
ATOM 3332 N N . SER A 1 418 ? -30.143 21.125 10.214 1.00 49.88 418 SER A N 1
ATOM 3333 C CA . SER A 1 418 ? -31.390 20.457 9.825 1.00 49.88 418 SER A CA 1
ATOM 3334 C C . SER A 1 418 ? -31.596 19.231 10.720 1.00 49.88 418 SER A C 1
ATOM 3336 O O . SER A 1 418 ? -30.632 18.537 11.037 1.00 49.88 418 SER A O 1
ATOM 3338 N N . ASP A 1 419 ? -32.835 18.907 11.080 1.00 48.25 419 ASP A N 1
ATOM 3339 C CA . ASP A 1 419 ? -33.153 17.767 11.956 1.00 48.25 419 ASP A CA 1
ATOM 3340 C C . ASP A 1 419 ? -32.791 16.385 11.359 1.00 48.25 419 ASP A C 1
ATOM 3342 O O . ASP A 1 419 ? -32.855 15.372 12.055 1.00 48.25 419 ASP A O 1
ATOM 3346 N N . SER A 1 420 ? -32.349 16.325 10.095 1.00 50.69 420 SER A N 1
ATOM 3347 C CA . SER A 1 420 ? -31.974 15.092 9.379 1.00 50.69 420 SER A CA 1
ATOM 3348 C C . SER A 1 420 ? -30.554 14.568 9.672 1.00 50.69 420 SER A C 1
ATOM 3350 O O . SER A 1 420 ? -30.004 13.748 8.935 1.00 50.69 420 SER A O 1
ATOM 3352 N N . GLU A 1 421 ? -29.929 15.019 10.758 1.00 66.75 421 GLU A N 1
ATOM 3353 C CA . GLU A 1 421 ? -28.560 14.641 11.103 1.00 66.75 421 GLU A CA 1
ATOM 3354 C C . GLU A 1 421 ? -28.447 13.182 11.574 1.00 66.75 421 GLU A C 1
ATOM 3356 O O . GLU A 1 421 ? -28.812 12.846 12.707 1.00 66.75 421 GLU A O 1
ATOM 3361 N N . LYS A 1 422 ? -27.867 12.332 10.712 1.00 75.38 422 LYS A N 1
ATOM 3362 C CA . LYS A 1 422 ? -27.418 10.977 11.063 1.00 75.38 422 LYS A CA 1
ATOM 3363 C C . LYS A 1 422 ? -26.537 11.034 12.314 1.00 75.38 422 LYS A C 1
ATOM 3365 O O . LYS A 1 422 ? -25.535 11.752 12.362 1.00 75.38 422 LYS A O 1
ATOM 3370 N N . GLU A 1 423 ? -26.955 10.288 13.326 1.00 85.94 423 GLU A N 1
ATOM 3371 C CA . GLU A 1 423 ? -26.241 10.109 14.582 1.00 85.94 423 GLU A CA 1
ATOM 3372 C C . GLU A 1 423 ? -25.183 9.019 14.427 1.00 85.94 423 GLU A C 1
ATOM 3374 O O . GLU A 1 423 ? -25.448 7.951 13.879 1.00 85.94 423 GLU A O 1
ATOM 3379 N N . TYR A 1 424 ? -23.991 9.300 14.939 1.00 89.62 424 TYR A N 1
ATOM 3380 C CA . TYR A 1 424 ? -22.878 8.365 14.996 1.00 89.62 424 TYR A CA 1
ATOM 3381 C C . TYR A 1 424 ? -22.517 8.091 16.442 1.00 89.62 424 TYR A C 1
ATOM 3383 O O . TYR A 1 424 ? -22.744 8.924 17.328 1.00 89.62 424 TYR A O 1
ATOM 3391 N N . SER A 1 425 ? -21.918 6.929 16.674 1.00 91.62 425 SER A N 1
ATOM 3392 C CA . SER A 1 425 ? -21.471 6.548 18.001 1.00 91.62 425 SER A CA 1
ATOM 3393 C C . SER A 1 425 ? -20.196 5.722 17.980 1.00 91.62 425 SER A C 1
ATOM 3395 O O . SER A 1 425 ? -19.950 4.977 17.039 1.00 91.62 425 SER A O 1
ATOM 3397 N N . GLN A 1 426 ? -19.429 5.821 19.059 1.00 93.75 426 GLN A N 1
ATOM 3398 C CA . GLN A 1 426 ? -18.266 4.993 19.343 1.00 93.75 426 GLN A CA 1
ATOM 3399 C C . GLN A 1 426 ? -18.413 4.426 20.751 1.00 93.75 426 GLN A C 1
ATOM 3401 O O . GLN A 1 426 ? -18.609 5.174 21.714 1.00 93.75 426 GLN A O 1
ATOM 3406 N N . ILE A 1 427 ? -18.334 3.102 20.854 1.00 94.06 427 ILE A N 1
ATOM 3407 C CA . ILE A 1 427 ? -18.406 2.373 22.119 1.00 94.06 427 ILE A CA 1
ATOM 3408 C C . ILE A 1 427 ? -16.983 2.192 22.652 1.00 94.06 427 ILE A C 1
ATOM 3410 O O . ILE A 1 427 ? -16.061 1.865 21.906 1.00 94.06 427 ILE A O 1
ATOM 3414 N N . ILE A 1 428 ? -16.808 2.432 23.946 1.00 94.38 428 ILE A N 1
ATOM 3415 C CA . ILE A 1 428 ? -15.561 2.237 24.680 1.00 94.38 428 ILE A CA 1
ATOM 3416 C C . ILE A 1 428 ? -15.847 1.220 25.781 1.00 94.38 428 ILE A C 1
ATOM 3418 O O . ILE A 1 428 ? -16.532 1.542 26.753 1.00 94.38 428 ILE A O 1
ATOM 3422 N N . GLU A 1 429 ? -15.319 0.009 25.612 1.00 94.44 429 GLU A N 1
ATOM 3423 C CA . GLU A 1 429 ? -15.429 -1.088 26.577 1.00 94.44 429 GLU A CA 1
ATOM 3424 C C . GLU A 1 429 ? -14.106 -1.309 27.301 1.00 94.44 429 GLU A C 1
ATOM 3426 O O . GLU A 1 429 ? -13.065 -1.538 26.686 1.00 94.44 429 GLU A O 1
ATOM 3431 N N . ILE A 1 430 ? -14.156 -1.237 28.625 1.00 91.25 430 ILE A N 1
ATOM 3432 C CA . ILE A 1 430 ? -13.002 -1.333 29.508 1.00 91.25 430 ILE A CA 1
ATOM 3433 C C . ILE A 1 430 ? -12.928 -2.764 30.034 1.00 91.25 430 ILE A C 1
ATOM 3435 O O . ILE A 1 430 ? -13.655 -3.122 30.959 1.00 91.25 430 ILE A O 1
ATOM 3439 N N . LYS A 1 431 ? -12.070 -3.568 29.399 1.00 84.75 431 LYS A N 1
ATOM 3440 C CA . LYS A 1 431 ? -11.787 -4.955 29.792 1.00 84.75 431 LYS A CA 1
ATOM 3441 C C . LYS A 1 431 ? -10.898 -5.043 31.035 1.00 84.75 431 LYS A C 1
ATOM 3443 O O . LYS A 1 431 ? -9.973 -4.203 31.186 1.00 84.75 431 LYS A O 1
#

Foldseek 3Di:
DDDDDDDDDDDDDDDPPPDDDDDDDDDDPDPPLLVVLVVLLVVLVVVLVDPPDDPVLSVQSVVLSVVSVVVSVVDDDSVSSVVSSVVSVVSNVCSVPVDPPPPVDDPPCQVVVLVLQQVLQVVPEQFKDFDPDPCLLVVVVVCVVCVPQKWWFQDLVQQFIKIFGDDDDCDDPNVVGDIDTTIHGDPVNNVSCDQQKDWAEPPPQWDWDDDPPDIAIDGHRTWDKDKADDQPFLKIKIKTKTWIWGDDPPDHIHIHPDIYIHIDMDHDDPPCPPDDDDDDDDDDDDDDDDDDPDDVLQQFPHSVCVVCQSVLNQKAFAPQVVLLVLLCVLCVPHQKAWWFADQQWIAGPVDRPRTRPGIGGDPVCVVPNPCDTPQDLPHQKADDDPPDRRGTWMWGHPDSFKIKTKIWGHTPPPSDRDPPTDMGIHIGGHD

Organism: NCBI:txid1188233

Solvent-accessible surface area (backbone atoms only — not comparable to full-atom values): 25492 Å² total; per-residue (Å²): 132,89,80,87,88,78,88,83,87,88,85,82,88,76,80,80,81,77,74,82,79,83,76,85,82,92,81,79,86,70,56,72,47,53,56,51,39,55,53,48,41,50,51,47,56,54,55,52,69,43,83,88,59,54,72,67,50,33,53,53,46,51,50,52,38,52,53,50,56,63,42,61,80,68,55,84,50,69,68,53,34,50,52,52,42,53,53,50,51,52,52,53,49,46,55,69,68,54,71,83,72,83,65,88,75,82,69,90,54,57,70,60,53,39,50,51,28,29,55,49,22,69,70,47,53,53,38,58,42,75,41,90,49,94,59,36,69,61,52,50,53,48,46,73,73,41,53,90,51,43,39,41,32,50,38,76,90,79,52,30,34,32,38,31,75,46,90,70,68,65,54,79,96,34,52,84,51,76,70,42,60,52,30,31,52,38,68,72,51,52,68,71,44,46,92,52,30,36,65,14,11,56,88,56,39,55,47,81,44,77,62,84,98,42,77,42,59,42,77,25,31,53,41,47,67,51,77,51,70,45,84,101,48,60,32,34,34,41,39,41,34,25,20,27,28,30,61,42,89,98,47,71,54,50,60,24,87,45,67,33,45,24,67,45,79,47,66,58,75,73,76,81,73,87,68,90,83,78,88,83,82,86,91,83,85,82,80,91,77,80,93,70,100,64,65,74,43,75,50,32,69,51,37,66,57,47,55,33,36,76,66,39,47,48,58,38,78,40,66,63,72,62,31,48,55,52,52,48,65,63,26,69,90,45,56,54,41,52,33,30,44,54,94,67,39,35,22,37,61,88,43,81,82,45,62,43,89,29,43,38,59,27,72,86,54,67,81,48,90,75,72,42,30,61,67,56,81,84,29,55,44,27,35,76,58,78,98,41,85,55,32,22,33,40,36,34,48,80,54,99,45,33,36,36,40,33,37,27,54,43,57,59,65,77,88,54,91,61,91,82,53,65,75,33,54,33,81,46,75,57,128